Protein AF-0000000067177325 (afdb_homodimer)

Organism: Mycolicibacterium smegmatis (strain ATCC 700084 / mc(2)155) (NCBI:txid246196)

Secondary structure (DSSP, 8-state):
--HHHHHHHHHHHHHS-HHHHHHHHTS-HHHHHHHHHHHHHHHTS--EEEETTEEEE-HHHHHHHHHHHHHHHHHHHHHHHH-TT--S-EEEEEEEEETTTHHHHHHHHHHHHHHH-TEEEEEEEEE-HHHHHHHHHTTS-SEEEEES---TTTEEEEEEEEEEEEEEEEGGG---TTS-B-HHHHTTS-EEEEPTT-HHHHHHHHHHHHHT----EEEEES-HHHHHHHHHTTS-BEEEEGGGGTTTTTT-SEEEEEBS-TT-EEEEEEEEESSS---HHHHHHHHHHHHHHHHHHHHTSSTTEEE-S-S-GGGG-/--HHHHHHHHHHHHHS-HHHHHHHHTS-HHHHHHHHHHHHHHHTS--EEEETTEEEE-HHHHHHHHHHHHHHHHHHHHHHHH-TT--S-EEEEEEEEETTTHHHHHHHHHHHHHHH-TEEEEEEEEE-HHHHHHHHHTTS-SEEEEES---TTTEEEEEEEEEEEEEEEEGGG---TTS-B-HHHHTTS-EEEEPTT-HHHHHHHHHHHHHT----EEEEES-HHHHHHHHHTTS-BEEEEGGGGTTTTTT-SEEEEEBS-TT-EEEEEEEEESSS---HHHHHHHHHHHHHHHHHHHHTSSTTEEE-S-S-GGGG-

Nearest PDB structures (foldseek):
  6g4r-assembly1_E  TM=6.135E-01  e=7.993E-24  Corynebacterium glutamicum
  5y2v-assembly1_C  TM=6.175E-01  e=1.961E-23  Synechocystis sp. PCC 6803 substr. Kazusa
  6g4r-assembly1_B  TM=6.125E-01  e=2.229E-23  Corynebacterium glutamicum
  1ixc-assembly1_B-2  TM=5.943E-01  e=1.106E-22  Cupriavidus necator
  5z49-assembly1_A  TM=7.928E-01  e=4.098E-16  Synechococcus elongatus PCC 7942 = FACHB-805

Solvent-accessible surface area (backbone atoms only — not comparable to full-atom values): 32554 Å² total; per-residue (Å²): 138,52,68,67,36,45,49,44,48,48,38,22,62,45,52,13,23,60,62,55,24,11,48,55,69,71,48,56,45,68,58,43,54,47,34,50,49,49,48,22,60,76,68,70,46,66,38,62,42,84,50,101,74,32,42,30,68,32,74,62,21,50,55,47,45,59,52,42,51,49,52,53,50,52,51,52,36,50,52,44,53,57,59,74,81,58,89,71,58,36,18,60,37,32,37,31,35,31,58,53,44,35,85,74,40,50,57,59,44,54,53,51,40,47,71,78,29,69,55,42,42,47,32,46,39,67,38,50,43,55,57,47,50,51,32,34,76,68,61,68,29,57,34,29,51,37,55,71,69,70,54,67,84,54,29,44,73,42,73,40,31,36,31,37,31,21,41,36,30,25,44,86,70,60,46,41,73,87,46,61,39,51,62,63,65,55,40,75,38,40,26,37,41,48,32,85,70,37,48,68,28,39,54,52,45,38,48,32,39,75,62,72,49,71,74,44,75,50,35,28,25,69,41,65,67,58,46,51,53,30,15,51,72,63,61,24,30,34,76,42,52,31,53,56,38,43,77,44,77,75,63,61,58,39,15,34,19,35,45,54,53,85,76,47,53,49,51,37,25,42,36,30,44,57,87,51,81,76,45,67,36,46,34,51,53,52,18,48,50,41,46,51,52,49,49,30,50,75,71,58,49,26,48,70,55,46,77,66,52,72,94,59,49,36,76,77,87,136,52,69,69,38,45,48,44,50,48,39,23,64,45,53,12,24,58,61,56,24,12,48,55,68,72,48,55,45,68,58,43,54,46,35,50,50,50,49,24,60,75,69,70,45,65,38,61,42,84,51,101,76,32,42,27,68,32,72,60,21,50,54,48,45,57,52,42,50,49,52,52,49,53,51,52,34,50,51,45,52,57,58,73,83,59,88,71,57,37,18,60,37,32,38,30,36,31,58,55,44,36,86,74,41,51,57,57,45,55,53,50,41,48,71,77,28,70,55,43,41,47,31,45,38,68,38,48,42,54,57,46,50,51,33,34,75,68,60,67,28,58,34,29,50,38,54,71,70,71,52,68,83,55,28,43,73,42,74,43,31,34,31,37,30,22,40,36,30,25,44,86,70,60,46,39,72,89,46,62,39,50,62,64,65,54,37,74,38,40,26,37,41,47,32,85,69,37,47,68,29,39,53,52,45,38,49,32,39,73,61,71,49,70,73,44,75,50,34,28,26,70,42,66,68,58,46,52,54,31,14,51,73,62,63,23,30,34,74,44,53,31,54,56,38,43,78,44,77,73,64,62,59,40,17,35,18,36,45,56,52,84,76,47,52,50,52,37,26,41,36,29,43,56,86,50,81,77,44,66,37,46,35,51,51,52,18,48,50,41,45,52,54,50,50,30,50,75,70,57,48,26,50,70,55,45,76,65,51,72,94,60,48,38,74,80,88

InterPro domains:
  IPR000847 LysR, HTH, N-terminal domain [PF00126] (4-62)
  IPR000847 LysR, HTH, N-terminal domain [PR00039] (18-29)
  IPR000847 LysR, HTH, N-terminal domain [PR00039] (29-39)
  IPR000847 LysR, HTH, N-terminal domain [PR00039] (39-50)
  IPR000847 LysR, HTH, N-terminal domain [PS50931] (1-58)
  IPR005119 LysR, substrate-binding [PF03466] (88-290)
  IPR036388 Winged helix-like DNA-binding domain superfamily [G3DSA:1.10.10.10] (1-89)
  IPR036390 Winged helix DNA-binding domain superfamily [SSF46785] (1-83)

Sequence (634 aa):
MDLKGLNALLVVADAGSVTKAARILHVEQPAVSRQIKLLETELGVALFERSRRGMVLTDAGRILVERARRVVDELEKAEAELRAEVSGVRGIVSVGILDSVTDLVAEELVSDVRRRYPNVRLRVFTAFAGQLRSWLYDGELDVALLFGVTDQTALKTLPVASEKLWAVAPKEAALQPDIPVGFDEIARHPLIVPVRGNALRSLVDEAAARAGVDIDISVETNASRVQKNLVAAGHGWAVLPAICLSDEMTSGKFSLAPLAEAMAMRELVLATPRTNRSTGAVRAVAGALLRILHGAALEGRWPSVVWHLGEEPEARVMDLKGLNALLVVADAGSVTKAARILHVEQPAVSRQIKLLETELGVALFERSRRGMVLTDAGRILVERARRVVDELEKAEAELRAEVSGVRGIVSVGILDSVTDLVAEELVSDVRRRYPNVRLRVFTAFAGQLRSWLYDGELDVALLFGVTDQTALKTLPVASEKLWAVAPKEAALQPDIPVGFDEIARHPLIVPVRGNALRSLVDEAAARAGVDIDISVETNASRVQKNLVAAGHGWAVLPAICLSDEMTSGKFSLAPLAEAMAMRELVLATPRTNRSTGAVRAVAGALLRILHGAALEGRWPSVVWHLGEEPEARV

Structure (mmCIF, N/CA/C/O backbone):
data_AF-0000000067177325-model_v1
#
loop_
_entity.id
_entity.type
_entity.pdbx_description
1 polymer 'Probable hydrogen peroxide-inducible genes activator'
#
loop_
_atom_site.group_PDB
_atom_site.id
_atom_site.type_symbol
_atom_site.label_atom_id
_atom_site.label_alt_id
_atom_site.label_comp_id
_atom_site.label_asym_id
_atom_site.label_entity_id
_atom_site.label_seq_id
_atom_site.pdbx_PDB_ins_code
_atom_site.Cartn_x
_atom_site.Cartn_y
_atom_site.Cartn_z
_atom_site.occupancy
_atom_site.B_iso_or_equiv
_atom_site.auth_seq_id
_atom_site.auth_comp_id
_atom_site.auth_asym_id
_atom_site.auth_atom_id
_atom_site.pdbx_PDB_model_num
ATOM 1 N N . MET A 1 1 ? -4.094 30.969 -13.312 1 82.94 1 MET A N 1
ATOM 2 C CA . MET A 1 1 ? -3.959 29.906 -12.328 1 82.94 1 MET A CA 1
ATOM 3 C C . MET A 1 1 ? -2.883 30.25 -11.297 1 82.94 1 MET A C 1
ATOM 5 O O . MET A 1 1 ? -1.758 30.594 -11.664 1 82.94 1 MET A O 1
ATOM 9 N N . ASP A 1 2 ? -3.213 30.281 -10.055 1 89.25 2 ASP A N 1
ATOM 10 C CA . ASP A 1 2 ? -2.271 30.641 -9 1 89.25 2 ASP A CA 1
ATOM 11 C C . ASP A 1 2 ? -2.262 29.594 -7.895 1 89.25 2 ASP A C 1
ATOM 13 O O . ASP A 1 2 ? -2.998 28.609 -7.961 1 89.25 2 ASP A O 1
ATOM 17 N N . LEU A 1 3 ? -1.441 29.812 -6.977 1 91.44 3 LEU A N 1
ATOM 18 C CA . LEU A 1 3 ? -1.213 28.812 -5.934 1 91.44 3 LEU A CA 1
ATOM 19 C C . LEU A 1 3 ? -2.445 28.656 -5.047 1 91.44 3 LEU A C 1
ATOM 21 O O . LEU A 1 3 ? -2.74 27.562 -4.566 1 91.44 3 LEU A O 1
ATOM 25 N N . LYS A 1 4 ? -3.064 29.75 -4.789 1 92.12 4 LYS A N 1
ATOM 26 C CA . LYS A 1 4 ? -4.285 29.719 -3.99 1 92.12 4 LYS A CA 1
ATOM 27 C C . LYS A 1 4 ? -5.348 28.844 -4.645 1 92.12 4 LYS A C 1
ATOM 29 O O . LYS A 1 4 ? -6.012 28.062 -3.969 1 92.12 4 LYS A O 1
ATOM 34 N N . GLY A 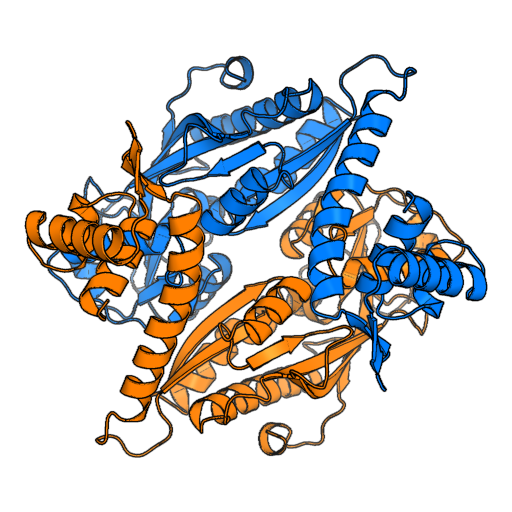1 5 ? -5.441 29.047 -5.914 1 94.06 5 GLY A N 1
ATOM 35 C CA . GLY A 1 5 ? -6.379 28.234 -6.668 1 94.06 5 GLY A CA 1
ATOM 36 C C . GLY A 1 5 ? -6.027 26.75 -6.668 1 94.06 5 GLY A C 1
ATOM 37 O O . GLY A 1 5 ? -6.906 25.906 -6.535 1 94.06 5 GLY A O 1
ATOM 38 N N . LEU A 1 6 ? -4.789 26.422 -6.773 1 95.31 6 LEU A N 1
ATOM 39 C CA . LEU A 1 6 ? -4.332 25.031 -6.766 1 95.31 6 LEU A CA 1
ATOM 40 C C . LEU A 1 6 ? -4.555 24.391 -5.398 1 95.31 6 LEU A C 1
ATOM 42 O O . LEU A 1 6 ? -4.961 23.234 -5.309 1 95.31 6 LEU A O 1
ATOM 46 N N . ASN A 1 7 ? -4.309 25.156 -4.426 1 94.94 7 ASN A N 1
ATOM 47 C CA . ASN A 1 7 ? -4.547 24.656 -3.078 1 94.94 7 ASN A CA 1
ATOM 48 C C . ASN A 1 7 ? -6.027 24.391 -2.832 1 94.94 7 ASN A C 1
ATOM 50 O O . ASN A 1 7 ? -6.387 23.375 -2.242 1 94.94 7 ASN A O 1
ATOM 54 N N . ALA A 1 8 ? -6.797 25.328 -3.252 1 96.25 8 ALA A N 1
ATOM 55 C CA . ALA A 1 8 ? -8.242 25.141 -3.127 1 96.25 8 ALA A CA 1
ATOM 56 C C . ALA A 1 8 ? -8.688 23.875 -3.855 1 96.25 8 ALA A C 1
ATOM 58 O O . ALA A 1 8 ? -9.469 23.094 -3.32 1 96.25 8 ALA A O 1
ATOM 59 N N . LEU A 1 9 ? -8.203 23.703 -5.07 1 96.94 9 LEU A N 1
ATOM 60 C CA . LEU A 1 9 ? -8.5 22.516 -5.871 1 96.94 9 LEU A CA 1
ATOM 61 C C . LEU A 1 9 ? -8.148 21.234 -5.109 1 96.94 9 LEU A C 1
ATOM 63 O O . LEU A 1 9 ? -8.969 20.328 -5.023 1 96.94 9 LEU A O 1
ATOM 67 N N . LEU A 1 10 ? -6.98 21.188 -4.555 1 95.31 10 LEU A N 1
ATOM 68 C CA . LEU A 1 10 ? -6.477 20 -3.883 1 95.31 10 LEU A CA 1
ATOM 69 C C . LEU A 1 10 ? -7.281 19.703 -2.623 1 95.31 10 LEU A C 1
ATOM 71 O O . LEU A 1 10 ? -7.648 18.547 -2.371 1 95.31 10 LEU A O 1
ATOM 75 N N . VAL A 1 11 ? -7.59 20.719 -1.863 1 95.12 11 VAL A N 1
ATOM 76 C CA . VAL A 1 11 ? -8.297 20.531 -0.6 1 95.12 11 VAL A CA 1
ATOM 77 C C . VAL A 1 11 ? -9.734 20.094 -0.871 1 95.12 11 VAL A C 1
ATOM 79 O O . VAL A 1 11 ? -10.273 19.219 -0.183 1 95.12 11 VAL A O 1
ATOM 82 N N . VAL A 1 12 ? -10.336 20.688 -1.857 1 95.19 12 VAL A N 1
ATOM 83 C CA . VAL A 1 12 ? -11.695 20.281 -2.219 1 95.19 12 VAL A CA 1
ATOM 84 C C . VAL A 1 12 ? -11.688 18.828 -2.701 1 95.19 12 VAL A C 1
ATOM 86 O O . VAL A 1 12 ? -12.578 18.062 -2.354 1 95.19 12 VAL A O 1
ATOM 89 N N . ALA A 1 13 ? -10.727 18.547 -3.516 1 92.94 13 ALA A N 1
ATOM 90 C CA . ALA A 1 13 ? -10.625 17.188 -4.039 1 92.94 13 ALA A CA 1
ATOM 91 C C . ALA A 1 13 ? -10.5 16.172 -2.906 1 92.94 13 ALA A C 1
ATOM 93 O O . ALA A 1 13 ? -11.125 15.102 -2.945 1 92.94 13 ALA A O 1
ATOM 94 N N . ASP A 1 14 ? -9.727 16.5 -1.958 1 89.56 14 ASP A N 1
ATOM 95 C CA . ASP A 1 14 ? -9.453 15.578 -0.853 1 89.56 14 ASP A CA 1
ATOM 96 C C . ASP A 1 14 ? -10.641 15.508 0.103 1 89.56 14 ASP A C 1
ATOM 98 O O . ASP A 1 14 ? -11 14.422 0.578 1 89.56 14 ASP A O 1
ATOM 102 N N . ALA A 1 15 ? -11.258 16.641 0.372 1 90.12 15 ALA A N 1
ATOM 103 C CA . ALA A 1 15 ? -12.312 16.75 1.37 1 90.12 15 ALA A CA 1
ATOM 104 C C . ALA A 1 15 ? -13.664 16.344 0.777 1 90.12 15 ALA A C 1
ATOM 106 O O . ALA A 1 15 ? -14.594 16 1.51 1 90.12 15 ALA A O 1
ATOM 107 N N . GLY A 1 16 ? -13.797 16.5 -0.517 1 90.94 16 GLY A N 1
ATOM 108 C CA . GLY A 1 16 ? -15.039 16.172 -1.204 1 90.94 16 GLY A CA 1
ATOM 109 C C . GLY A 1 16 ? -16.141 17.203 -0.964 1 90.94 16 GLY A C 1
ATOM 110 O O . GLY A 1 16 ? -17.312 16.891 -1.128 1 90.94 16 GLY A O 1
ATOM 111 N N . SER A 1 17 ? -15.75 18.344 -0.465 1 93.31 17 SER A N 1
ATOM 112 C CA . SER A 1 17 ? -16.703 19.375 -0.098 1 93.31 17 SER A CA 1
ATOM 113 C C . SER A 1 17 ? -16.062 20.766 -0.097 1 93.31 17 SER A C 1
ATOM 115 O O . SER A 1 17 ? -14.953 20.938 0.433 1 93.31 17 SER A O 1
ATOM 117 N N . VAL A 1 18 ? -16.781 21.719 -0.688 1 94.62 18 VAL A N 1
ATOM 118 C CA . VAL A 1 18 ? -16.312 23.094 -0.688 1 94.62 18 VAL A CA 1
ATOM 119 C C . VAL A 1 18 ? -16.359 23.656 0.729 1 94.62 18 VAL A C 1
ATOM 121 O O . VAL A 1 18 ? -15.453 24.375 1.153 1 94.62 18 VAL A O 1
ATOM 124 N N . THR A 1 19 ? -17.359 23.281 1.437 1 93.69 19 THR A N 1
ATOM 125 C CA . THR A 1 19 ? -17.531 23.781 2.799 1 93.69 19 THR A CA 1
ATOM 126 C C . THR A 1 19 ? -16.438 23.25 3.715 1 93.69 19 THR A C 1
ATOM 128 O O . THR A 1 19 ? -15.859 24 4.508 1 93.69 19 THR A O 1
ATOM 131 N N . LYS A 1 20 ? -16.172 22 3.623 1 92.31 20 LYS A N 1
ATOM 132 C CA . LYS A 1 20 ? -15.094 21.406 4.41 1 92.31 20 LYS A CA 1
ATOM 133 C C . LYS A 1 20 ? -13.742 22.016 4.035 1 92.31 20 LYS A C 1
ATOM 135 O O . LYS A 1 20 ? -12.914 22.297 4.906 1 92.31 20 LYS A O 1
ATOM 140 N N . ALA A 1 21 ? -13.555 22.156 2.74 1 95.5 21 ALA A N 1
ATOM 141 C CA . ALA A 1 21 ? -12.312 22.75 2.248 1 95.5 21 ALA A CA 1
ATOM 142 C C . ALA A 1 21 ? -12.117 24.156 2.799 1 95.5 21 ALA A C 1
ATOM 144 O O . ALA A 1 21 ? -11.016 24.531 3.188 1 95.5 21 ALA A O 1
ATOM 145 N N . ALA A 1 22 ? -13.164 24.953 2.854 1 96.12 22 ALA A N 1
ATOM 146 C CA . ALA A 1 22 ? -13.109 26.328 3.383 1 96.12 22 ALA A CA 1
ATOM 147 C C . ALA A 1 22 ? -12.672 26.328 4.844 1 96.12 22 ALA A C 1
ATOM 149 O O . ALA A 1 22 ? -11.859 27.156 5.254 1 96.12 22 ALA A O 1
ATOM 150 N N . ARG A 1 23 ? -13.156 25.406 5.586 1 93.44 23 ARG A N 1
ATOM 151 C CA . ARG A 1 23 ? -12.781 25.297 6.992 1 93.44 23 ARG A CA 1
ATOM 152 C C . ARG A 1 23 ? -11.305 24.953 7.133 1 93.44 23 ARG A C 1
ATOM 154 O O . ARG A 1 23 ? -10.594 25.562 7.93 1 93.44 23 ARG A O 1
ATOM 161 N N . ILE A 1 24 ? -10.898 23.984 6.336 1 92.94 24 ILE A N 1
ATOM 162 C CA . ILE A 1 24 ? -9.523 23.5 6.383 1 92.94 24 ILE A CA 1
ATOM 163 C C . ILE A 1 24 ? -8.57 24.625 5.984 1 92.94 24 ILE A C 1
ATOM 165 O O . ILE A 1 24 ? -7.496 24.781 6.57 1 92.94 24 ILE A O 1
ATOM 169 N N . LEU A 1 25 ? -8.984 25.438 5.016 1 94.56 25 LEU A N 1
ATOM 170 C CA . LEU A 1 25 ? -8.148 26.516 4.492 1 94.56 25 LEU A CA 1
ATOM 171 C C . LEU A 1 25 ? -8.328 27.797 5.305 1 94.56 25 LEU A C 1
ATOM 173 O O . LEU A 1 25 ? -7.656 28.797 5.051 1 94.56 25 LEU A O 1
ATOM 177 N N . HIS A 1 26 ? -9.25 27.797 6.246 1 93.69 26 HIS A N 1
ATOM 178 C CA . HIS A 1 26 ? -9.539 28.938 7.102 1 93.69 26 HIS A CA 1
ATOM 179 C C . HIS A 1 26 ? -9.977 30.141 6.277 1 93.69 26 HIS A C 1
ATOM 181 O O . HIS A 1 26 ? -9.469 31.25 6.477 1 93.69 26 HIS A O 1
ATOM 187 N N . VAL A 1 27 ? -10.836 29.891 5.312 1 94.75 27 VAL A N 1
ATOM 188 C CA . VAL A 1 27 ? -11.438 30.938 4.492 1 94.75 27 VAL A CA 1
ATOM 189 C C . VAL A 1 27 ? -12.945 30.734 4.41 1 94.75 27 VAL A C 1
ATOM 191 O O . VAL A 1 27 ? -13.469 29.719 4.898 1 94.75 27 VAL A O 1
ATOM 194 N N . GLU A 1 28 ? -13.578 31.734 3.863 1 95.5 28 GLU A N 1
ATOM 195 C CA . GLU A 1 28 ? -15.023 31.594 3.668 1 95.5 28 GLU A CA 1
ATOM 196 C C . GLU A 1 28 ? -15.336 30.719 2.455 1 95.5 28 GLU A C 1
ATOM 198 O O . GLU A 1 28 ? -14.578 30.703 1.482 1 95.5 28 GLU A O 1
ATOM 203 N N . GLN A 1 29 ? -16.406 30.031 2.555 1 94.5 29 GLN A N 1
ATOM 204 C CA . GLN A 1 29 ? -16.844 29.094 1.526 1 94.5 29 GLN A CA 1
ATOM 205 C C . GLN A 1 29 ? -16.906 29.766 0.16 1 94.5 29 GLN A C 1
ATOM 207 O O . GLN A 1 29 ? -16.453 29.203 -0.839 1 94.5 29 GLN A O 1
ATOM 212 N N . PRO A 1 30 ? -17.406 31.047 0.036 1 96.38 30 PRO A N 1
ATOM 213 C CA . PRO A 1 30 ? -17.484 31.656 -1.29 1 96.38 30 PRO A CA 1
ATOM 214 C C . PRO A 1 30 ? -16.109 31.875 -1.92 1 96.38 30 PRO A C 1
ATOM 216 O O . PRO A 1 30 ? -15.977 31.828 -3.145 1 96.38 30 PRO A O 1
ATOM 219 N N . ALA A 1 31 ? -15.172 32.062 -1.079 1 95.62 31 ALA A N 1
ATOM 220 C CA . ALA A 1 31 ? -13.82 32.25 -1.578 1 95.62 31 ALA A CA 1
ATOM 221 C C . ALA A 1 31 ? -13.305 31 -2.275 1 95.62 31 ALA A C 1
ATOM 223 O O . ALA A 1 31 ? -12.703 31.078 -3.35 1 95.62 31 ALA A O 1
ATOM 224 N N . VAL A 1 32 ? -13.562 29.828 -1.665 1 96.25 32 VAL A N 1
ATOM 225 C CA . VAL A 1 32 ? -13.141 28.562 -2.25 1 96.25 32 VAL A CA 1
ATOM 226 C C . VAL A 1 32 ? -13.914 28.297 -3.541 1 96.25 32 VAL A C 1
ATOM 228 O O . VAL A 1 32 ? -13.328 27.891 -4.551 1 96.25 32 VAL A O 1
ATOM 231 N N . SER A 1 33 ? -15.172 28.562 -3.535 1 96.25 33 SER A N 1
ATOM 232 C CA . SER A 1 33 ? -16.016 28.359 -4.711 1 96.25 33 SER A CA 1
ATOM 233 C C . SER A 1 33 ? -15.547 29.234 -5.875 1 96.25 33 SER A C 1
ATOM 235 O O . SER A 1 33 ? -15.5 28.766 -7.02 1 96.25 33 SER A O 1
ATOM 237 N N . ARG A 1 34 ? -15.203 30.422 -5.547 1 96.25 34 ARG A N 1
ATOM 238 C CA . ARG A 1 34 ? -14.719 31.344 -6.566 1 96.25 34 ARG A CA 1
ATOM 239 C C . ARG A 1 34 ? -13.406 30.859 -7.172 1 96.25 34 ARG A C 1
ATOM 241 O O . ARG A 1 34 ? -13.203 30.953 -8.383 1 96.25 34 ARG A O 1
ATOM 248 N N . GLN A 1 35 ? -12.523 30.422 -6.34 1 96.38 35 GLN A N 1
ATOM 249 C CA . GLN A 1 35 ? -11.242 29.906 -6.816 1 96.38 35 GLN A CA 1
ATOM 250 C C . GLN A 1 35 ? -11.445 28.766 -7.801 1 96.38 35 GLN A C 1
ATOM 252 O O . GLN A 1 35 ? -10.773 28.703 -8.836 1 96.38 35 GLN A O 1
ATOM 257 N N . ILE A 1 36 ? -12.328 27.812 -7.457 1 96.56 36 ILE A N 1
ATOM 258 C CA . ILE A 1 36 ? -12.602 26.672 -8.312 1 96.56 36 ILE A CA 1
ATOM 259 C C . ILE A 1 36 ? -13.188 27.141 -9.641 1 96.56 36 ILE A C 1
ATOM 261 O O . ILE A 1 36 ? -12.781 26.672 -10.711 1 96.56 36 ILE A O 1
ATOM 265 N N . LYS A 1 37 ? -14.086 28.062 -9.562 1 96.25 37 LYS A N 1
ATOM 266 C CA . LYS A 1 37 ? -14.734 28.594 -10.766 1 96.25 37 LYS A CA 1
ATOM 267 C C . LYS A 1 37 ? -13.719 29.297 -11.664 1 96.25 37 LYS A C 1
ATOM 269 O O . LYS A 1 37 ? -13.781 29.172 -12.891 1 96.25 37 LYS A O 1
ATOM 274 N N . LEU A 1 38 ? -12.938 30.062 -11.039 1 96.25 38 LEU A N 1
ATOM 275 C CA . LEU A 1 38 ? -11.906 30.781 -11.797 1 96.25 38 LEU A CA 1
ATOM 276 C C . LEU A 1 38 ? -11 29.797 -12.523 1 96.25 38 LEU A C 1
ATOM 278 O O . LEU A 1 38 ? -10.68 30 -13.695 1 96.25 38 LEU A O 1
ATOM 282 N N . LEU A 1 39 ? -10.555 28.734 -11.852 1 95.69 39 LEU A N 1
ATOM 283 C CA . LEU A 1 39 ? -9.719 27.703 -12.461 1 95.69 39 LEU A CA 1
ATOM 284 C C . LEU A 1 39 ? -10.438 27.047 -13.641 1 95.69 39 LEU A C 1
ATOM 286 O O . LEU A 1 39 ? -9.836 26.828 -14.695 1 95.69 39 LEU A O 1
ATOM 290 N N . GLU A 1 40 ? -11.688 26.703 -13.445 1 96.88 40 GLU A N 1
ATOM 291 C CA . GLU A 1 40 ? -12.484 26.062 -14.492 1 96.88 40 GLU A CA 1
ATOM 292 C C . GLU A 1 40 ? -12.656 26.984 -15.695 1 96.88 40 GLU A C 1
ATOM 294 O O . GLU A 1 40 ? -12.57 26.547 -16.844 1 96.88 40 GLU A O 1
ATOM 299 N N . THR A 1 41 ? -12.891 28.281 -15.445 1 96.12 41 THR A N 1
ATOM 300 C CA . THR A 1 41 ? -13.062 29.266 -16.5 1 96.12 41 THR A CA 1
ATOM 301 C C . THR A 1 41 ? -11.766 29.438 -17.297 1 96.12 41 THR A C 1
ATOM 303 O O . THR A 1 41 ? -11.781 29.469 -18.516 1 96.12 41 THR A O 1
ATOM 306 N N . GLU A 1 42 ? -10.727 29.578 -16.625 1 95.62 42 GLU A N 1
ATOM 307 C CA . GLU A 1 42 ? -9.43 29.75 -17.266 1 95.62 42 GLU A CA 1
ATOM 308 C C . GLU A 1 42 ? -9.07 28.562 -18.141 1 95.62 42 GLU A C 1
ATOM 310 O O . GLU A 1 42 ? -8.484 28.734 -19.219 1 95.62 42 GLU A O 1
ATOM 315 N N . LEU A 1 43 ? -9.438 27.406 -17.672 1 95.69 43 LEU A N 1
ATOM 316 C CA . LEU A 1 43 ? -9.07 26.188 -18.375 1 95.69 43 LEU A CA 1
ATOM 317 C C . LEU A 1 43 ? -10.141 25.797 -19.391 1 95.69 43 LEU A C 1
ATOM 319 O O . LEU A 1 43 ? -9.898 24.969 -20.281 1 95.69 43 LEU A O 1
ATOM 323 N N . GLY A 1 44 ? -11.297 26.297 -19.188 1 96.31 44 GLY A N 1
ATOM 324 C CA . GLY A 1 44 ? -12.391 26.047 -20.109 1 96.31 44 GLY A CA 1
ATOM 325 C C . GLY A 1 44 ? -13.031 24.688 -19.906 1 96.31 44 GLY A C 1
ATOM 326 O O . GLY A 1 44 ? -13.656 24.141 -20.828 1 96.31 44 GLY A O 1
ATOM 327 N N . VAL A 1 45 ? -12.805 24.062 -18.781 1 96.69 45 VAL A N 1
ATOM 328 C CA . VAL A 1 45 ? -13.375 22.75 -18.484 1 96.69 45 VAL A CA 1
ATOM 329 C C . VAL A 1 45 ? -13.836 22.703 -17.031 1 96.69 45 VAL A C 1
ATOM 331 O O . VAL A 1 45 ? -13.328 23.438 -16.188 1 96.69 45 VAL A O 1
ATOM 334 N N . ALA A 1 46 ? -14.812 21.859 -16.797 1 96.44 46 ALA A N 1
ATOM 335 C CA . ALA A 1 46 ? -15.219 21.594 -15.414 1 96.44 46 ALA A CA 1
ATOM 336 C C . ALA A 1 46 ? -14.234 20.656 -14.727 1 96.44 46 ALA A C 1
ATOM 338 O O . ALA A 1 46 ? -13.781 19.672 -15.328 1 96.44 46 ALA A O 1
ATOM 339 N N . LEU A 1 47 ? -13.906 21.016 -13.508 1 96.44 47 LEU A N 1
ATOM 340 C CA . LEU A 1 47 ? -12.969 20.188 -12.758 1 96.44 47 LEU A CA 1
ATOM 341 C C . LEU A 1 47 ? -13.703 19.312 -11.75 1 96.44 47 LEU A C 1
ATOM 343 O O . LEU A 1 47 ? -13.18 18.266 -11.328 1 96.44 47 LEU A O 1
ATOM 347 N N . PHE A 1 48 ? -14.852 19.781 -11.336 1 96 48 PHE A N 1
ATOM 348 C CA . PHE A 1 48 ? -15.68 19.047 -10.383 1 96 48 PHE A CA 1
ATOM 349 C C . PHE A 1 48 ? -17.109 18.922 -10.898 1 96 48 PHE A C 1
ATOM 351 O O . PHE A 1 48 ? -17.578 19.766 -11.68 1 96 48 PHE A O 1
ATOM 358 N N . GLU A 1 49 ? -17.688 17.844 -10.477 1 92.62 49 GLU A N 1
ATOM 359 C CA . GLU A 1 49 ? -19.125 17.672 -10.602 1 92.62 49 GLU A CA 1
ATOM 360 C C . GLU A 1 49 ? -19.797 17.578 -9.227 1 92.62 49 GLU A C 1
ATOM 362 O O . GLU A 1 49 ? -19.25 16.984 -8.305 1 92.62 49 GLU A O 1
ATOM 367 N N . ARG A 1 50 ? -20.875 18.266 -9.133 1 85.19 50 ARG A N 1
ATOM 368 C CA . ARG A 1 50 ? -21.641 18.203 -7.887 1 85.19 50 ARG A CA 1
ATOM 369 C C . ARG A 1 50 ? -22.531 16.969 -7.855 1 85.19 50 ARG A C 1
ATOM 371 O O . ARG A 1 50 ? -23.203 16.656 -8.844 1 85.19 50 ARG A O 1
ATOM 378 N N . SER A 1 51 ? -22.359 16.25 -6.852 1 78 51 SER A N 1
ATOM 379 C CA . SER A 1 51 ? -23.203 15.086 -6.633 1 78 51 SER A CA 1
ATOM 380 C C . SER A 1 51 ? -23.938 15.172 -5.301 1 78 51 SER A C 1
ATOM 382 O O . SER A 1 51 ? -23.734 16.109 -4.531 1 78 51 SER A O 1
ATOM 384 N N . ARG A 1 52 ? -24.922 14.195 -5.086 1 72.31 52 ARG A N 1
ATOM 385 C CA . ARG A 1 52 ? -25.641 14.102 -3.814 1 72.31 52 ARG A CA 1
ATOM 386 C C . ARG A 1 52 ? -24.656 13.883 -2.658 1 72.31 52 ARG A C 1
ATOM 388 O O . ARG A 1 52 ? -24.938 14.297 -1.527 1 72.31 52 ARG A O 1
ATOM 395 N N . ARG A 1 53 ? -23.516 13.477 -2.932 1 73.44 53 ARG A N 1
ATOM 396 C CA . ARG A 1 53 ? -22.609 13.117 -1.853 1 73.44 53 ARG A CA 1
ATOM 397 C C . ARG A 1 53 ? -21.438 14.094 -1.778 1 73.44 53 ARG A C 1
ATOM 399 O O . ARG A 1 53 ? -20.5 13.898 -0.997 1 73.44 53 ARG A O 1
ATOM 406 N N . GLY A 1 54 ? -21.484 14.992 -2.635 1 85.69 54 GLY A N 1
ATOM 407 C CA . GLY A 1 54 ? -20.453 16.016 -2.545 1 85.69 54 GLY A CA 1
ATOM 408 C C . GLY A 1 54 ? -19.797 16.312 -3.879 1 85.69 54 GLY A C 1
ATOM 409 O O . GLY A 1 54 ? -20.406 16.141 -4.934 1 85.69 54 GLY A O 1
ATOM 410 N N . MET A 1 55 ? -18.547 16.953 -3.768 1 90.81 55 MET A N 1
ATOM 411 C CA . MET A 1 55 ? -17.781 17.344 -4.949 1 90.81 55 MET A CA 1
ATOM 412 C C . MET A 1 55 ? -16.922 16.188 -5.449 1 90.81 55 MET A C 1
ATOM 414 O O . MET A 1 55 ? -16.094 15.664 -4.711 1 90.81 55 MET A O 1
ATOM 418 N N . VAL A 1 56 ? -17.125 15.781 -6.723 1 91.06 56 VAL A N 1
ATOM 419 C CA . VAL A 1 56 ? -16.359 14.688 -7.32 1 91.06 56 VAL A CA 1
ATOM 420 C C . VAL A 1 56 ? -15.578 15.203 -8.523 1 91.06 56 VAL A C 1
ATOM 422 O O . VAL A 1 56 ? -16.094 15.984 -9.32 1 91.06 56 VAL A O 1
ATOM 425 N N . LEU A 1 57 ? -14.367 14.703 -8.695 1 92 57 LEU A N 1
ATOM 426 C CA . LEU A 1 57 ? -13.5 15.148 -9.781 1 92 57 LEU A CA 1
ATOM 427 C C . LEU A 1 57 ? -14 14.625 -11.117 1 92 57 LEU A C 1
ATOM 429 O O . LEU A 1 57 ? -14.43 13.477 -11.227 1 92 57 LEU A O 1
ATOM 433 N N . THR A 1 58 ? -13.953 15.508 -12.141 1 92.06 58 THR A N 1
ATOM 434 C CA . THR A 1 58 ? -14.055 15.062 -13.531 1 92.06 58 THR A CA 1
ATOM 435 C C . THR A 1 58 ? -12.734 14.453 -14 1 92.06 58 THR A C 1
ATOM 437 O O . THR A 1 58 ? -11.758 14.43 -13.25 1 92.06 58 THR A O 1
ATOM 440 N N . ASP A 1 59 ? -12.766 14.008 -15.195 1 87.75 59 ASP A N 1
ATOM 441 C CA . ASP A 1 59 ? -11.523 13.5 -15.758 1 87.75 59 ASP A CA 1
ATOM 442 C C . ASP A 1 59 ? -10.461 14.594 -15.82 1 87.75 59 ASP A C 1
ATOM 444 O O . ASP A 1 59 ? -9.305 14.367 -15.469 1 87.75 59 ASP A O 1
ATOM 448 N N . ALA A 1 60 ? -10.914 15.68 -16.281 1 93.38 60 ALA A N 1
ATOM 449 C CA . ALA A 1 60 ? -10.008 16.828 -16.312 1 93.38 60 ALA A CA 1
ATOM 450 C C . ALA A 1 60 ? -9.539 17.203 -14.914 1 93.38 60 ALA A C 1
ATOM 452 O O . ALA A 1 60 ? -8.375 17.562 -14.719 1 93.38 60 ALA A O 1
ATOM 453 N N . GLY A 1 61 ? -10.445 17.109 -13.969 1 94.38 61 GLY A N 1
ATOM 454 C CA . GLY A 1 61 ? -10.102 17.375 -12.578 1 94.38 61 GLY A CA 1
ATOM 455 C C . GLY A 1 61 ? -9.039 16.438 -12.039 1 94.38 61 GLY A C 1
ATOM 456 O O . GLY A 1 61 ? -8.133 16.875 -11.328 1 94.38 61 GLY A O 1
ATOM 457 N N . ARG A 1 62 ? -9.141 15.227 -12.391 1 90.38 62 ARG A N 1
ATOM 458 C CA . ARG A 1 62 ? -8.172 14.227 -11.938 1 90.38 62 ARG A CA 1
ATOM 459 C C . ARG A 1 62 ? -6.781 14.531 -12.477 1 90.38 62 ARG A C 1
ATOM 461 O O . ARG A 1 62 ? -5.789 14.43 -11.75 1 90.38 62 ARG A O 1
ATOM 468 N N . ILE A 1 63 ? -6.734 14.867 -13.68 1 89.94 63 ILE A N 1
ATOM 469 C CA . ILE A 1 63 ? -5.469 15.203 -14.32 1 89.94 63 ILE A CA 1
ATOM 470 C C . ILE A 1 63 ? -4.844 16.406 -13.633 1 89.94 63 ILE A C 1
ATOM 472 O O . ILE A 1 63 ? -3.662 16.391 -13.289 1 89.94 63 ILE A O 1
ATOM 476 N N . LEU A 1 64 ? -5.648 17.406 -13.406 1 93.88 64 LEU A N 1
ATOM 477 C CA . LEU A 1 64 ? -5.105 18.625 -12.828 1 93.88 64 LEU A CA 1
ATOM 478 C C . LEU A 1 64 ? -4.676 18.406 -11.383 1 93.88 64 LEU A C 1
ATOM 480 O O . LEU A 1 64 ? -3.684 18.969 -10.922 1 93.88 64 LEU A O 1
ATOM 484 N N . VAL A 1 65 ? -5.441 17.625 -10.672 1 93.44 65 VAL A N 1
ATOM 485 C CA . VAL A 1 65 ? -5.117 17.344 -9.281 1 93.44 65 VAL A CA 1
ATOM 486 C C . VAL A 1 65 ? -3.754 16.672 -9.195 1 93.44 65 VAL A C 1
ATOM 488 O O . VAL A 1 65 ? -2.93 17.016 -8.344 1 93.44 65 VAL A O 1
ATOM 491 N N . GLU A 1 66 ? -3.51 15.781 -10.055 1 88.62 66 GLU A N 1
ATOM 492 C CA . GLU A 1 66 ? -2.23 15.078 -10.07 1 88.62 66 GLU A CA 1
ATOM 493 C C . GLU A 1 66 ? -1.075 16.047 -10.32 1 88.62 66 GLU A C 1
ATOM 495 O O . GLU A 1 66 ? -0.061 15.992 -9.617 1 88.62 66 GLU A O 1
ATOM 500 N N . ARG A 1 67 ? -1.262 16.906 -11.227 1 90.38 67 ARG A N 1
ATOM 501 C CA . ARG A 1 67 ? -0.217 17.859 -11.57 1 90.38 67 ARG A CA 1
ATOM 502 C C . ARG A 1 67 ? -0.067 18.922 -10.477 1 90.38 67 ARG A C 1
ATOM 504 O O . ARG A 1 67 ? 1.05 19.312 -10.141 1 90.38 67 ARG A O 1
ATOM 511 N N . ALA A 1 68 ? -1.21 19.297 -9.984 1 93.88 68 ALA A N 1
ATOM 512 C CA . ALA A 1 68 ? -1.209 20.328 -8.938 1 93.88 68 ALA A CA 1
ATOM 513 C C . ALA A 1 68 ? -0.495 19.828 -7.688 1 93.88 68 ALA A C 1
ATOM 515 O O . ALA A 1 68 ? 0.224 20.578 -7.031 1 93.88 68 ALA A O 1
ATOM 516 N N . ARG A 1 69 ? -0.666 18.562 -7.367 1 92.12 69 ARG A N 1
ATOM 517 C CA . ARG A 1 69 ? -0.012 17.984 -6.199 1 92.12 69 ARG A CA 1
ATOM 518 C C . ARG A 1 69 ? 1.506 18.062 -6.328 1 92.12 69 ARG A C 1
ATOM 520 O O . ARG A 1 69 ? 2.201 18.406 -5.375 1 92.12 69 ARG A O 1
ATOM 527 N N . ARG A 1 70 ? 2.031 17.844 -7.438 1 88.81 70 ARG A N 1
ATOM 528 C CA . ARG A 1 70 ? 3.469 17.906 -7.688 1 88.81 70 ARG A CA 1
ATOM 529 C C . ARG A 1 70 ? 4 19.312 -7.539 1 88.81 70 ARG A C 1
ATOM 531 O O . ARG A 1 70 ? 5.051 19.531 -6.93 1 88.81 70 ARG A O 1
ATOM 538 N N . VAL A 1 71 ? 3.248 20.203 -8.086 1 91 71 VAL A N 1
ATOM 539 C CA . VAL A 1 71 ? 3.658 21.609 -8.055 1 91 71 VAL A CA 1
ATOM 540 C C . VAL A 1 71 ? 3.672 22.109 -6.613 1 91 71 VAL A C 1
ATOM 542 O O . VAL A 1 71 ? 4.645 22.734 -6.176 1 91 71 VAL A O 1
ATOM 545 N N . VAL A 1 72 ? 2.623 21.844 -5.965 1 92.56 72 VAL A N 1
ATOM 546 C CA . VAL A 1 72 ? 2.494 22.328 -4.594 1 92.56 72 VAL A CA 1
ATOM 547 C C . VAL A 1 72 ? 3.553 21.672 -3.713 1 92.56 72 VAL A C 1
ATOM 549 O O . VAL A 1 72 ? 4.145 22.328 -2.852 1 92.56 72 VAL A O 1
ATOM 552 N N . ASP A 1 73 ? 3.797 20.453 -3.918 1 91.31 73 ASP A N 1
ATOM 553 C CA . ASP A 1 73 ? 4.816 19.734 -3.17 1 91.31 73 ASP A CA 1
ATOM 554 C C . ASP A 1 73 ? 6.203 20.328 -3.408 1 91.31 73 ASP A C 1
ATOM 556 O O . ASP A 1 73 ? 6.973 20.516 -2.463 1 91.31 73 ASP A O 1
ATOM 560 N N . GLU A 1 74 ? 6.508 20.594 -4.625 1 88.44 74 GLU A N 1
ATOM 561 C CA . GLU A 1 74 ? 7.793 21.188 -4.969 1 88.44 74 GLU A CA 1
ATOM 562 C C . GLU A 1 74 ? 7.965 22.547 -4.305 1 88.44 74 GLU A C 1
ATOM 564 O O . GLU A 1 74 ? 9.055 22.875 -3.834 1 88.44 74 GLU A O 1
ATOM 569 N N . LEU A 1 75 ? 6.941 23.281 -4.285 1 90.5 75 LEU A N 1
ATOM 570 C CA . LEU A 1 75 ? 6.996 24.594 -3.662 1 90.5 75 LEU A CA 1
ATOM 571 C C . LEU A 1 75 ? 7.184 24.484 -2.152 1 90.5 75 LEU A C 1
ATOM 573 O O . LEU A 1 75 ? 7.949 25.234 -1.556 1 90.5 75 LEU A O 1
ATOM 577 N N . GLU A 1 76 ? 6.461 23.562 -1.584 1 90.88 76 GLU A N 1
ATOM 578 C CA . GLU A 1 76 ? 6.598 23.344 -0.147 1 90.88 76 GLU A CA 1
ATOM 579 C C . GLU A 1 76 ? 8.023 22.922 0.215 1 90.88 76 GLU A C 1
ATOM 581 O O . GLU A 1 76 ? 8.586 23.422 1.2 1 90.88 76 GLU A O 1
ATOM 586 N N . LYS A 1 77 ? 8.617 22.078 -0.485 1 90.06 77 LYS A N 1
ATOM 587 C CA . LYS A 1 77 ? 9.984 21.641 -0.256 1 90.06 77 LYS A CA 1
ATOM 588 C C . LYS A 1 77 ? 10.977 22.781 -0.408 1 90.06 77 LYS A C 1
ATOM 590 O O . LYS A 1 77 ? 11.906 22.922 0.389 1 90.06 77 LYS A O 1
ATOM 595 N N . ALA A 1 78 ? 10.766 23.609 -1.431 1 88.12 78 ALA A N 1
ATOM 596 C CA . ALA A 1 78 ? 11.625 24.766 -1.655 1 88.12 78 ALA A CA 1
ATOM 597 C C . ALA A 1 78 ? 11.562 25.734 -0.48 1 88.12 78 ALA A C 1
ATOM 599 O O . ALA A 1 78 ? 12.586 26.234 -0.023 1 88.12 78 ALA A O 1
ATOM 600 N N . GLU A 1 79 ? 10.391 25.922 -0.067 1 89.12 79 GLU A N 1
ATOM 601 C CA . GLU A 1 79 ? 10.211 26.828 1.067 1 89.12 79 GLU A CA 1
ATOM 602 C C . GLU A 1 79 ? 10.914 26.297 2.312 1 89.12 79 GLU A C 1
ATOM 604 O O . GLU A 1 79 ? 11.555 27.062 3.041 1 89.12 79 GLU A O 1
ATOM 609 N N . ALA A 1 80 ? 10.797 25.031 2.543 1 87.88 80 ALA A N 1
ATOM 610 C CA . ALA A 1 80 ? 11.414 24.406 3.709 1 87.88 80 ALA A CA 1
ATOM 611 C C . ALA A 1 80 ? 12.938 24.5 3.633 1 87.88 80 ALA A C 1
ATOM 613 O O . ALA A 1 80 ? 13.609 24.625 4.656 1 87.88 80 ALA A O 1
ATOM 614 N N . GLU A 1 81 ? 13.453 24.438 2.521 1 84.69 81 GLU A N 1
ATOM 615 C CA . GLU A 1 81 ? 14.898 24.484 2.311 1 84.69 81 GLU A CA 1
ATOM 616 C C . GLU A 1 81 ? 15.438 25.906 2.5 1 84.69 81 GLU A C 1
ATOM 618 O O . GLU A 1 81 ? 16.578 26.078 2.912 1 84.69 81 GLU A O 1
ATOM 623 N N . LEU A 1 82 ? 14.672 26.859 2.131 1 83.5 82 LEU A N 1
ATOM 624 C CA . LEU A 1 82 ? 15.133 28.234 2.1 1 83.5 82 LEU A CA 1
ATOM 625 C C . LEU A 1 82 ? 14.93 28.906 3.453 1 83.5 82 LEU A C 1
ATOM 627 O O . LEU A 1 82 ? 15.508 29.969 3.721 1 83.5 82 LEU A O 1
ATOM 631 N N . ARG A 1 83 ? 14.188 28.312 4.219 1 76.62 83 ARG A N 1
ATOM 632 C CA . ARG A 1 83 ? 13.938 28.953 5.508 1 76.62 83 ARG A CA 1
ATOM 633 C C . ARG A 1 83 ? 15.227 29.062 6.316 1 76.62 83 ARG A C 1
ATOM 635 O O . ARG A 1 83 ? 15.961 28.094 6.465 1 76.62 83 ARG A O 1
ATOM 642 N N . ALA A 1 84 ? 16.125 30.266 6.086 1 58.47 84 ALA A N 1
ATOM 643 C CA . ALA A 1 84 ? 17.453 30.797 6.391 1 58.47 84 ALA A CA 1
ATOM 644 C C . ALA A 1 84 ? 17.875 30.422 7.809 1 58.47 84 ALA A C 1
ATOM 646 O O . ALA A 1 84 ? 19.062 30.266 8.086 1 58.47 84 ALA A O 1
ATOM 647 N N . GLU A 1 85 ? 17.047 30.344 8.719 1 57.19 85 GLU A N 1
ATOM 648 C CA . GLU A 1 85 ? 17.609 30.688 10.023 1 57.19 85 GLU A CA 1
ATOM 649 C C . GLU A 1 85 ? 18.359 29.5 10.633 1 57.19 85 GLU A C 1
ATOM 651 O O . GLU A 1 85 ? 19.016 29.641 11.664 1 57.19 85 GLU A O 1
ATOM 656 N N . VAL A 1 86 ? 18.141 28.453 10.172 1 60.03 86 VAL A N 1
ATOM 657 C CA . VAL A 1 86 ? 18.719 27.453 11.055 1 60.03 86 VAL A CA 1
ATOM 658 C C . VAL A 1 86 ? 19.922 26.812 10.375 1 60.03 86 VAL A C 1
ATOM 660 O O . VAL A 1 86 ? 19.906 26.562 9.172 1 60.03 86 VAL A O 1
ATOM 663 N N . SER A 1 87 ? 21.094 26.828 11.062 1 69.44 87 SER A N 1
ATOM 664 C CA . SER A 1 87 ? 22.281 26.109 10.664 1 69.44 87 SER A CA 1
ATOM 665 C C . SER A 1 87 ? 22.016 24.609 10.578 1 69.44 87 SER A C 1
ATOM 667 O O . SER A 1 87 ? 21.156 24.078 11.297 1 69.44 87 SER A O 1
ATOM 669 N N . GLY A 1 88 ? 22.359 24.031 9.461 1 84.44 88 GLY A N 1
ATOM 670 C CA . GLY A 1 88 ? 22.328 22.578 9.375 1 84.44 88 GLY A CA 1
ATOM 671 C C . GLY A 1 88 ? 21.438 22.062 8.25 1 84.44 88 GLY A C 1
ATOM 672 O O . GLY A 1 88 ? 20.875 22.859 7.488 1 84.44 88 GLY A O 1
ATOM 673 N N . VAL A 1 89 ? 21.375 20.812 8.141 1 91.75 89 VAL A N 1
ATOM 674 C CA . VAL A 1 89 ? 20.578 20.141 7.121 1 91.75 89 VAL A CA 1
ATOM 675 C C . VAL A 1 89 ? 19.094 20.297 7.43 1 91.75 89 VAL A C 1
ATOM 677 O O . VAL A 1 89 ? 18.656 20.109 8.57 1 91.75 89 VAL A O 1
ATOM 680 N N . ARG A 1 90 ? 18.359 20.781 6.449 1 92.81 90 ARG A N 1
ATOM 681 C CA . ARG A 1 90 ? 16.922 21 6.645 1 92.81 90 ARG A CA 1
ATOM 682 C C . ARG A 1 90 ? 16.141 20.688 5.367 1 92.81 90 ARG A C 1
ATOM 684 O O . ARG A 1 90 ? 16.719 20.656 4.277 1 92.81 90 ARG A O 1
ATOM 691 N N . GLY A 1 91 ? 14.812 20.547 5.531 1 93.56 91 GLY A N 1
ATOM 692 C CA . GLY A 1 91 ? 13.938 20.328 4.387 1 93.56 91 GLY A CA 1
ATOM 693 C C . GLY A 1 91 ? 12.945 19.203 4.598 1 93.56 91 GLY A C 1
ATOM 694 O O . GLY A 1 91 ? 12.797 18.703 5.711 1 93.56 91 GLY A O 1
ATOM 695 N N . ILE A 1 92 ? 12.219 18.938 3.545 1 95.62 92 ILE A N 1
ATOM 696 C CA . ILE A 1 92 ? 11.25 17.844 3.521 1 95.62 92 ILE A CA 1
ATOM 697 C C . ILE A 1 92 ? 11.75 16.734 2.594 1 95.62 92 ILE A C 1
ATOM 699 O O . ILE A 1 92 ? 12.172 17 1.468 1 95.62 92 ILE A O 1
ATOM 703 N N . VAL A 1 93 ? 11.766 15.516 3.104 1 96.81 93 VAL A N 1
ATOM 704 C CA . VAL A 1 93 ? 12.211 14.391 2.285 1 96.81 93 VAL A CA 1
ATOM 705 C C . VAL A 1 93 ? 11.117 13.336 2.207 1 96.81 93 VAL A C 1
ATOM 707 O O . VAL A 1 93 ? 10.641 12.852 3.234 1 96.81 93 VAL A O 1
ATOM 710 N N . SER A 1 94 ? 10.672 13.031 1.005 1 97.5 94 SER A N 1
ATOM 711 C CA . SER A 1 94 ? 9.773 11.914 0.739 1 97.5 94 SER A CA 1
ATOM 712 C C . SER A 1 94 ? 10.555 10.641 0.428 1 97.5 94 SER A C 1
ATOM 714 O O . SER A 1 94 ? 11.18 10.531 -0.627 1 97.5 94 SER A O 1
ATOM 716 N N . VAL A 1 95 ? 10.461 9.656 1.319 1 98.31 95 VAL A N 1
ATOM 717 C CA . VAL A 1 95 ? 11.234 8.43 1.185 1 98.31 95 VAL A CA 1
ATOM 718 C C . VAL A 1 95 ? 10.289 7.254 0.931 1 98.31 95 VAL A C 1
ATOM 720 O O . VAL A 1 95 ? 9.25 7.133 1.573 1 98.31 95 VAL A O 1
ATOM 723 N N . GLY A 1 96 ? 10.633 6.461 -0.059 1 98.19 96 GLY A N 1
ATOM 724 C CA . GLY A 1 96 ? 9.906 5.238 -0.36 1 98.19 96 GLY A CA 1
ATOM 725 C C . GLY A 1 96 ? 10.57 3.994 0.192 1 98.19 96 GLY A C 1
ATOM 726 O O . GLY A 1 96 ? 11.734 3.717 -0.118 1 98.19 96 GLY A O 1
ATOM 727 N N . ILE A 1 97 ? 9.789 3.264 0.95 1 97.62 97 ILE A N 1
ATOM 728 C CA . ILE A 1 97 ? 10.266 2.02 1.543 1 97.62 97 ILE A CA 1
ATOM 729 C C . ILE A 1 97 ? 9.414 0.853 1.053 1 97.62 97 ILE A C 1
ATOM 731 O O . ILE A 1 97 ? 8.18 0.929 1.066 1 97.62 97 ILE A O 1
ATOM 735 N N . LEU A 1 98 ? 10.07 -0.202 0.636 1 95.56 98 LEU A N 1
ATOM 736 C CA . LEU A 1 98 ? 9.352 -1.404 0.228 1 95.56 98 LEU A CA 1
ATOM 737 C C . LEU A 1 98 ? 8.523 -1.962 1.382 1 95.56 98 LEU A C 1
ATOM 739 O O . LEU A 1 98 ? 8.984 -1.986 2.525 1 95.56 98 LEU A O 1
ATOM 743 N N . ASP A 1 99 ? 7.367 -2.5 1.041 1 92.56 99 ASP A N 1
ATOM 744 C CA . ASP A 1 99 ? 6.516 -3.139 2.041 1 92.56 99 ASP A CA 1
ATOM 745 C C . ASP A 1 99 ? 7.285 -4.207 2.816 1 92.56 99 ASP A C 1
ATOM 747 O O . ASP A 1 99 ? 7.164 -4.301 4.039 1 92.56 99 ASP A O 1
ATOM 751 N N . SER A 1 100 ? 8.102 -4.914 2.166 1 91.5 100 SER A N 1
ATOM 752 C CA . SER A 1 100 ? 8.867 -6.008 2.748 1 91.5 100 SER A CA 1
ATOM 753 C C . SER A 1 100 ? 9.914 -5.492 3.73 1 91.5 100 SER A C 1
ATOM 755 O O . SER A 1 100 ? 10.375 -6.227 4.605 1 91.5 100 SER A O 1
ATOM 757 N N . VAL A 1 101 ? 10.281 -4.211 3.635 1 94.56 101 VAL A N 1
ATOM 758 C CA . VAL A 1 101 ? 11.398 -3.666 4.402 1 94.56 101 VAL A CA 1
ATOM 759 C C . VAL A 1 101 ? 10.867 -2.764 5.512 1 94.56 101 VAL A C 1
ATOM 761 O O . VAL A 1 101 ? 11.602 -2.404 6.434 1 94.56 101 VAL A O 1
ATOM 764 N N . THR A 1 102 ? 9.672 -2.406 5.477 1 94.62 102 THR A N 1
ATOM 765 C CA . THR A 1 102 ? 9.086 -1.327 6.262 1 94.62 102 THR A CA 1
ATOM 766 C C . THR A 1 102 ? 9.242 -1.597 7.758 1 94.62 102 THR A C 1
ATOM 768 O O . THR A 1 102 ? 9.68 -0.722 8.508 1 94.62 102 THR A O 1
ATOM 771 N N . ASP A 1 103 ? 9.031 -2.812 8.195 1 90.62 103 ASP A N 1
ATOM 772 C CA . ASP A 1 103 ? 9.062 -3.115 9.625 1 90.62 103 ASP A CA 1
ATOM 773 C C . ASP A 1 103 ? 10.484 -3.01 10.18 1 90.62 103 ASP A C 1
ATOM 775 O O . ASP A 1 103 ? 10.672 -2.641 11.344 1 90.62 103 ASP A O 1
ATOM 779 N N . LEU A 1 104 ? 11.383 -3.248 9.336 1 92.94 104 LEU A N 1
ATOM 780 C CA . LEU A 1 104 ? 12.766 -3.227 9.773 1 92.94 104 LEU A CA 1
ATOM 781 C C . LEU A 1 104 ? 13.281 -1.794 9.883 1 92.94 104 LEU A C 1
ATOM 783 O O . LEU A 1 104 ? 14.07 -1.477 10.773 1 92.94 104 LEU A O 1
ATOM 787 N N . VAL A 1 105 ? 12.758 -0.913 9.016 1 96.06 105 VAL A N 1
ATOM 788 C CA . VAL A 1 105 ? 13.555 0.299 8.867 1 96.06 105 VAL A CA 1
ATOM 789 C C . VAL A 1 105 ? 12.719 1.52 9.25 1 96.06 105 VAL A C 1
ATOM 791 O O . VAL A 1 105 ? 13.266 2.555 9.641 1 96.06 105 VAL A O 1
ATOM 794 N N . ALA A 1 106 ? 11.445 1.518 9.141 1 96.88 106 ALA A N 1
ATOM 795 C CA . ALA A 1 106 ? 10.648 2.74 9.156 1 96.88 106 ALA A CA 1
ATOM 796 C C . ALA A 1 106 ? 10.82 3.488 10.477 1 96.88 106 ALA A C 1
ATOM 798 O O . ALA A 1 106 ? 11.164 4.672 10.484 1 96.88 106 ALA A O 1
ATOM 799 N N . GLU A 1 107 ? 10.602 2.783 11.594 1 97.19 107 GLU A N 1
ATOM 800 C CA . GLU A 1 107 ? 10.703 3.436 12.898 1 97.19 107 GLU A CA 1
ATOM 801 C C . GLU A 1 107 ? 12.125 3.904 13.172 1 97.19 107 GLU A C 1
ATOM 803 O O . GLU A 1 107 ? 12.336 5.027 13.641 1 97.19 107 GLU A O 1
ATOM 808 N N . GLU A 1 108 ? 13.086 3.082 12.867 1 97.62 108 GLU A N 1
ATOM 809 C CA . GLU A 1 108 ? 14.484 3.436 13.102 1 97.62 108 GLU A CA 1
ATOM 810 C C . GLU A 1 108 ? 14.906 4.637 12.258 1 97.62 108 GLU A C 1
ATOM 812 O O . GLU A 1 108 ? 15.711 5.461 12.695 1 97.62 108 GLU A O 1
ATOM 817 N N . LEU A 1 109 ? 14.391 4.656 11.07 1 98.5 109 LEU A N 1
ATOM 818 C CA . LEU A 1 109 ? 14.703 5.777 10.195 1 98.5 109 LEU A CA 1
ATOM 819 C C . LEU A 1 109 ? 14.172 7.082 10.773 1 98.5 109 LEU A C 1
ATOM 821 O O . LEU A 1 109 ? 14.891 8.086 10.82 1 98.5 109 LEU A O 1
ATOM 825 N N . VAL A 1 110 ? 12.93 7.078 11.219 1 98.38 110 VAL A N 1
ATOM 826 C CA . VAL A 1 110 ? 12.32 8.266 11.812 1 98.38 110 VAL A CA 1
ATOM 827 C C . VAL A 1 110 ? 13.109 8.68 13.055 1 98.38 110 VAL A C 1
ATOM 829 O O . VAL A 1 110 ? 13.43 9.859 13.227 1 98.38 110 VAL A O 1
ATOM 832 N N . SER A 1 111 ? 13.492 7.715 13.883 1 98.06 111 SER A N 1
ATOM 833 C CA . SER A 1 111 ? 14.234 7.98 15.109 1 98.06 111 SER A CA 1
ATOM 834 C C . SER A 1 111 ? 15.594 8.602 14.805 1 98.06 111 SER A C 1
ATOM 836 O O . SER A 1 111 ? 15.977 9.609 15.398 1 98.06 111 SER A O 1
ATOM 838 N N . ASP A 1 112 ? 16.312 8.023 13.867 1 98.12 112 ASP A N 1
ATOM 839 C CA . ASP A 1 112 ? 17.656 8.461 13.516 1 98.12 112 ASP A CA 1
ATOM 840 C C . ASP A 1 112 ? 17.625 9.859 12.891 1 98.12 112 ASP A C 1
ATOM 842 O O . ASP A 1 112 ? 18.438 10.711 13.242 1 98.12 112 ASP A O 1
ATOM 846 N N . VAL A 1 113 ? 16.734 10.133 11.977 1 97.25 113 VAL A N 1
ATOM 847 C CA . VAL A 1 113 ? 16.641 11.422 11.289 1 97.25 113 VAL A CA 1
ATOM 848 C C . VAL A 1 113 ? 16.25 12.508 12.281 1 97.25 113 VAL A C 1
ATOM 850 O O . VAL A 1 113 ? 16.812 13.609 12.266 1 97.25 113 VAL A O 1
ATOM 853 N N . ARG A 1 114 ? 15.328 12.211 13.148 1 96.12 114 ARG A N 1
ATOM 854 C CA . ARG A 1 114 ? 14.906 13.18 14.156 1 96.12 114 ARG A CA 1
ATOM 855 C C . ARG A 1 114 ? 16.078 13.57 15.055 1 96.12 114 ARG A C 1
ATOM 857 O O . ARG A 1 114 ? 16.219 14.742 15.422 1 96.12 114 ARG A O 1
ATOM 864 N N . ARG A 1 115 ? 16.875 12.633 15.422 1 96.06 115 ARG A N 1
ATOM 865 C CA . ARG A 1 115 ? 18 12.852 16.328 1 96.06 115 ARG A CA 1
ATOM 866 C C . ARG A 1 115 ? 19.109 13.625 15.641 1 96.06 115 ARG A C 1
ATOM 868 O O . ARG A 1 115 ? 19.641 14.586 16.203 1 96.06 115 ARG A O 1
ATOM 875 N N . ARG A 1 116 ? 19.469 13.32 14.422 1 95.62 116 ARG A N 1
ATOM 876 C CA . ARG A 1 116 ? 20.656 13.852 13.75 1 95.62 116 ARG A CA 1
ATOM 877 C C . ARG A 1 116 ? 20.297 15.102 12.953 1 95.62 116 ARG A C 1
ATOM 879 O O . ARG A 1 116 ? 21.141 16 12.797 1 95.62 116 ARG A O 1
ATOM 886 N N . TYR A 1 117 ? 19.109 15.07 12.445 1 95.31 117 TYR A N 1
ATOM 887 C CA . TYR A 1 117 ? 18.672 16.156 11.57 1 95.31 117 TYR A CA 1
ATOM 888 C C . TYR A 1 117 ? 17.281 16.656 11.977 1 95.31 117 TYR A C 1
ATOM 890 O O . TYR A 1 117 ? 16.328 16.562 11.211 1 95.31 117 TYR A O 1
ATOM 898 N N . PRO A 1 118 ? 17.188 17.391 13.047 1 92.62 118 PRO A N 1
ATOM 899 C CA . PRO A 1 118 ? 15.898 17.766 13.625 1 92.62 118 PRO A CA 1
ATOM 900 C C . PRO A 1 118 ? 15.094 18.703 12.734 1 92.62 118 PRO A C 1
ATOM 902 O O . PRO A 1 118 ? 13.891 18.875 12.938 1 92.62 118 PRO A O 1
ATOM 905 N N . ASN A 1 119 ? 15.727 19.312 11.734 1 92.88 119 ASN A N 1
ATOM 906 C CA . ASN A 1 119 ? 15.023 20.25 10.859 1 92.88 119 ASN A CA 1
ATOM 907 C C . ASN A 1 119 ? 14.609 19.578 9.555 1 92.88 119 ASN A C 1
ATOM 909 O O . ASN A 1 119 ? 14.172 20.266 8.617 1 92.88 119 ASN A O 1
ATOM 913 N N . VAL A 1 120 ? 14.773 18.25 9.492 1 94.94 120 VAL A N 1
ATOM 914 C CA . VAL A 1 120 ? 14.312 17.484 8.344 1 94.94 120 VAL A CA 1
ATOM 915 C C . VAL A 1 120 ? 12.969 16.844 8.664 1 94.94 120 VAL A C 1
ATOM 917 O O . VAL A 1 120 ? 12.836 16.109 9.648 1 94.94 120 VAL A O 1
ATOM 920 N N . ARG A 1 121 ? 11.938 17.156 7.895 1 95.75 121 ARG A N 1
ATOM 921 C CA . ARG A 1 121 ? 10.641 16.5 8 1 95.75 121 ARG A CA 1
ATOM 922 C C . ARG A 1 121 ? 10.539 15.32 7.047 1 95.75 121 ARG A C 1
ATOM 924 O O . ARG A 1 121 ? 10.805 15.453 5.852 1 95.75 121 ARG A O 1
ATOM 931 N N . LEU A 1 122 ? 10.094 14.18 7.582 1 97.5 122 LEU A N 1
ATOM 932 C CA . LEU A 1 122 ? 10.047 12.953 6.793 1 97.5 122 LEU A CA 1
ATOM 933 C C . LEU A 1 122 ? 8.625 12.641 6.352 1 97.5 122 LEU A C 1
ATOM 935 O O . LEU A 1 122 ? 7.68 12.789 7.133 1 97.5 122 LEU A O 1
ATOM 939 N N . ARG A 1 123 ? 8.5 12.312 5.16 1 98 123 ARG A N 1
ATOM 940 C CA . ARG A 1 123 ? 7.344 11.617 4.598 1 98 123 ARG A CA 1
ATOM 941 C C . ARG A 1 123 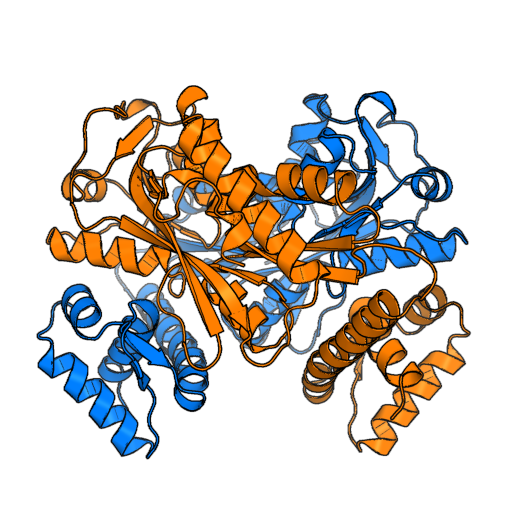? 7.703 10.195 4.188 1 98 123 ARG A C 1
ATOM 943 O O . ARG A 1 123 ? 8.508 9.992 3.279 1 98 123 ARG A O 1
ATOM 950 N N . VAL A 1 124 ? 7.09 9.258 4.82 1 98.25 124 VAL A N 1
ATOM 951 C CA . VAL A 1 124 ? 7.438 7.859 4.605 1 98.25 124 VAL A CA 1
ATOM 952 C C . VAL A 1 124 ? 6.34 7.172 3.795 1 98.25 124 VAL A C 1
ATOM 954 O O . VAL A 1 124 ? 5.203 7.051 4.258 1 98.25 124 VAL A O 1
ATOM 957 N N . PHE A 1 125 ? 6.699 6.707 2.646 1 96.88 125 PHE A N 1
ATOM 958 C CA . PHE A 1 125 ? 5.781 5.977 1.779 1 96.88 125 PHE A CA 1
ATOM 959 C C . PHE A 1 125 ? 6.156 4.5 1.722 1 96.88 125 PHE A C 1
ATOM 961 O O . PHE A 1 125 ? 7.332 4.156 1.603 1 96.88 125 PHE A O 1
ATOM 968 N N . THR A 1 126 ? 5.148 3.688 1.857 1 95.19 126 THR A N 1
ATOM 969 C CA . THR A 1 126 ? 5.371 2.256 1.688 1 95.19 126 THR A CA 1
ATOM 970 C C . THR A 1 126 ? 4.508 1.705 0.554 1 95.19 126 THR A C 1
ATOM 972 O O . THR A 1 126 ? 3.371 2.139 0.365 1 95.19 126 THR A O 1
ATOM 975 N N . ALA A 1 127 ? 5.059 0.847 -0.273 1 93.06 127 ALA A N 1
ATOM 976 C CA . ALA A 1 127 ? 4.395 0.174 -1.385 1 93.06 127 ALA A CA 1
ATOM 977 C C . ALA A 1 127 ? 5.277 -0.925 -1.97 1 93.06 127 ALA A C 1
ATOM 979 O O . ALA A 1 127 ? 6.34 -1.23 -1.426 1 93.06 127 ALA A O 1
ATOM 980 N N . PHE A 1 128 ? 4.762 -1.603 -2.986 1 91.19 128 PHE A N 1
ATOM 981 C CA . PHE A 1 128 ? 5.594 -2.539 -3.734 1 91.19 128 PHE A CA 1
ATOM 982 C C . PHE A 1 128 ? 6.469 -1.8 -4.742 1 91.19 128 PHE A C 1
ATOM 984 O O . PHE A 1 128 ? 6.246 -0.619 -5.016 1 91.19 128 PHE A O 1
ATOM 991 N N . ALA A 1 129 ? 7.391 -2.477 -5.348 1 91.5 129 ALA A N 1
ATOM 992 C CA . ALA A 1 129 ? 8.477 -1.862 -6.109 1 91.5 129 ALA A CA 1
ATOM 993 C C . ALA A 1 129 ? 7.93 -1.084 -7.305 1 91.5 129 ALA A C 1
ATOM 995 O O . ALA A 1 129 ? 8.391 0.022 -7.598 1 91.5 129 ALA A O 1
ATOM 996 N N . GLY A 1 130 ? 6.965 -1.657 -7.988 1 87.5 130 GLY A N 1
ATOM 997 C CA . GLY A 1 130 ? 6.41 -0.986 -9.156 1 87.5 130 GLY A CA 1
ATOM 998 C C . GLY A 1 130 ? 5.805 0.366 -8.836 1 87.5 130 GLY A C 1
ATOM 999 O O . GLY A 1 130 ? 5.992 1.331 -9.578 1 87.5 130 GLY A O 1
ATOM 1000 N N . GLN A 1 131 ? 5.109 0.413 -7.734 1 89.75 131 GLN A N 1
ATOM 1001 C CA . GLN A 1 131 ? 4.48 1.663 -7.32 1 89.75 131 GLN A CA 1
ATOM 1002 C C . GLN A 1 131 ? 5.523 2.676 -6.855 1 89.75 131 GLN A C 1
ATOM 1004 O O . GLN A 1 131 ? 5.43 3.863 -7.176 1 89.75 131 GLN A O 1
ATOM 1009 N N . LEU A 1 132 ? 6.457 2.262 -6.113 1 94.44 132 LEU A N 1
ATOM 1010 C CA . LEU A 1 132 ? 7.527 3.148 -5.664 1 94.44 132 LEU A CA 1
ATOM 1011 C C . LEU A 1 132 ? 8.289 3.723 -6.852 1 94.44 132 LEU A C 1
ATOM 1013 O O . LEU A 1 132 ? 8.633 4.906 -6.859 1 94.44 132 LEU A O 1
ATOM 1017 N N . ARG A 1 133 ? 8.531 2.881 -7.805 1 92.25 133 ARG A N 1
ATOM 1018 C CA . ARG A 1 133 ? 9.211 3.334 -9.016 1 92.25 133 ARG A CA 1
ATOM 1019 C C . ARG A 1 133 ? 8.406 4.414 -9.727 1 92.25 133 ARG A C 1
ATOM 1021 O O . ARG A 1 133 ? 8.961 5.43 -10.156 1 92.25 133 ARG A O 1
ATOM 1028 N N . SER A 1 134 ? 7.152 4.184 -9.859 1 88.44 134 SER A N 1
ATOM 1029 C CA . SER A 1 134 ? 6.273 5.168 -10.492 1 88.44 134 SER A CA 1
ATOM 1030 C C . SER A 1 134 ? 6.316 6.496 -9.75 1 88.44 134 SER A C 1
ATOM 1032 O O . SER A 1 134 ? 6.398 7.559 -10.367 1 88.44 134 SER A O 1
ATOM 1034 N N . TRP A 1 135 ? 6.332 6.48 -8.414 1 91.81 135 TRP A N 1
ATOM 1035 C CA . TRP A 1 135 ? 6.348 7.691 -7.602 1 91.81 135 TRP A CA 1
ATOM 1036 C C . TRP A 1 135 ? 7.691 8.406 -7.719 1 91.81 135 TRP A C 1
ATOM 1038 O O . TRP A 1 135 ? 7.758 9.633 -7.629 1 91.81 135 TRP A O 1
ATOM 1048 N N . LEU A 1 136 ? 8.742 7.664 -7.984 1 93.56 136 LEU A N 1
ATOM 1049 C CA . LEU A 1 136 ? 10.039 8.273 -8.25 1 93.56 136 LEU A CA 1
ATOM 1050 C C . LEU A 1 136 ? 10.031 9.016 -9.586 1 93.56 136 LEU A C 1
ATOM 1052 O O . LEU A 1 136 ? 10.492 10.156 -9.672 1 93.56 136 LEU A O 1
ATOM 1056 N N . TYR A 1 137 ? 9.438 8.367 -10.555 1 87.69 137 TYR A N 1
ATOM 1057 C CA . TYR A 1 137 ? 9.391 8.961 -11.883 1 87.69 137 TYR A CA 1
ATOM 1058 C C . TYR A 1 137 ? 8.562 10.242 -11.875 1 87.69 137 TYR A C 1
ATOM 1060 O O . TYR A 1 137 ? 8.891 11.211 -12.562 1 87.69 137 TYR A O 1
ATOM 1068 N N . ASP A 1 138 ? 7.555 10.219 -11.062 1 85.31 138 ASP A N 1
ATOM 1069 C CA . ASP A 1 138 ? 6.613 11.328 -11.039 1 85.31 138 ASP A CA 1
ATOM 1070 C C . ASP A 1 138 ? 7.098 12.438 -10.102 1 85.31 138 ASP A C 1
ATOM 1072 O O . ASP A 1 138 ? 6.469 13.492 -10 1 85.31 138 ASP A O 1
ATOM 1076 N N . GLY A 1 139 ? 8.133 12.156 -9.406 1 88.12 139 GLY A N 1
ATOM 1077 C CA . GLY A 1 139 ? 8.703 13.164 -8.523 1 88.12 139 GLY A CA 1
ATOM 1078 C C . GLY A 1 139 ? 8.039 13.219 -7.16 1 88.12 139 GLY A C 1
ATOM 1079 O O . GLY A 1 139 ? 8.281 14.141 -6.383 1 88.12 139 GLY A O 1
ATOM 1080 N N . GLU A 1 140 ? 7.273 12.25 -6.891 1 90.88 140 GLU A N 1
ATOM 1081 C CA . GLU A 1 140 ? 6.59 12.188 -5.602 1 90.88 140 GLU A CA 1
ATOM 1082 C C . GLU A 1 140 ? 7.535 11.719 -4.5 1 90.88 140 GLU A C 1
ATOM 1084 O O . GLU A 1 140 ? 7.344 12.055 -3.328 1 90.88 140 GLU A O 1
ATOM 1089 N N . LEU A 1 141 ? 8.508 10.969 -4.93 1 95.69 141 LEU A N 1
ATOM 1090 C CA . LEU A 1 141 ? 9.531 10.492 -4 1 95.69 141 LEU A CA 1
ATOM 1091 C C . LEU A 1 141 ? 10.891 11.102 -4.328 1 95.69 141 LEU A C 1
ATOM 1093 O O . LEU A 1 141 ? 11.203 11.336 -5.496 1 95.69 141 LEU A O 1
ATOM 1097 N N . ASP A 1 142 ? 11.648 11.32 -3.271 1 96.62 142 ASP A N 1
ATOM 1098 C CA . ASP A 1 142 ? 13.008 11.844 -3.434 1 96.62 142 ASP A CA 1
ATOM 1099 C C . ASP A 1 142 ? 14.031 10.719 -3.451 1 96.62 142 ASP A C 1
ATOM 1101 O O . ASP A 1 142 ? 15.102 10.852 -4.055 1 96.62 142 ASP A O 1
ATOM 1105 N N . VAL A 1 143 ? 13.75 9.688 -2.75 1 97.31 143 VAL A N 1
ATOM 1106 C CA . VAL A 1 143 ? 14.625 8.523 -2.609 1 97.31 143 VAL A CA 1
ATOM 1107 C C . VAL A 1 143 ? 13.797 7.297 -2.248 1 97.31 143 VAL A C 1
ATOM 1109 O O . VAL A 1 143 ? 12.773 7.41 -1.57 1 97.31 143 VAL A O 1
ATOM 1112 N N . 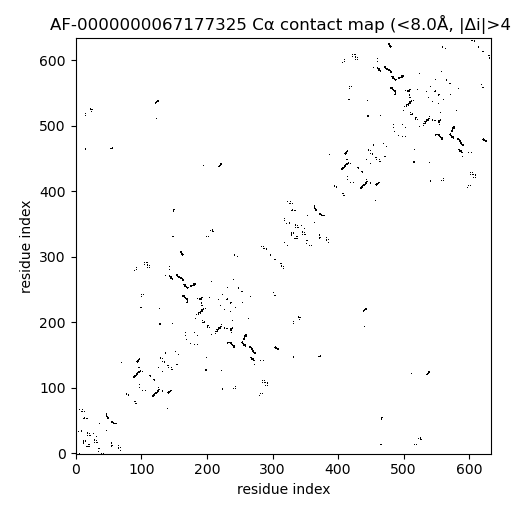ALA A 1 144 ? 14.211 6.113 -2.736 1 98 144 ALA A N 1
ATOM 1113 C CA . ALA A 1 144 ? 13.469 4.902 -2.404 1 98 144 ALA A CA 1
ATOM 1114 C C . ALA A 1 144 ? 14.375 3.674 -2.451 1 98 144 ALA A C 1
ATOM 1116 O O . ALA A 1 144 ? 15.391 3.672 -3.148 1 98 144 ALA A O 1
ATOM 1117 N N . LEU A 1 145 ? 14.055 2.744 -1.667 1 97.12 145 LEU A N 1
ATOM 1118 C CA . LEU A 1 145 ? 14.562 1.388 -1.854 1 97.12 145 LEU A CA 1
ATOM 1119 C C . LEU A 1 145 ? 13.734 0.635 -2.887 1 97.12 145 LEU A C 1
ATOM 1121 O O . LEU A 1 145 ? 12.5 0.654 -2.832 1 97.12 145 LEU A O 1
ATOM 1125 N N . LEU A 1 146 ? 14.445 0.031 -3.836 1 95.06 146 LEU A N 1
ATOM 1126 C CA . LEU A 1 146 ? 13.773 -0.722 -4.891 1 95.06 146 LEU A CA 1
ATOM 1127 C C . LEU A 1 146 ? 14.43 -2.082 -5.09 1 95.06 146 LEU A C 1
ATOM 1129 O O . LEU A 1 146 ? 15.5 -2.346 -4.539 1 95.06 146 LEU A O 1
ATOM 1133 N N . PHE A 1 147 ? 13.773 -2.902 -5.758 1 91.75 147 PHE A N 1
ATOM 1134 C CA . PHE A 1 147 ? 14.367 -4.078 -6.391 1 91.75 147 PHE A CA 1
ATOM 1135 C C . PHE A 1 147 ? 13.797 -4.285 -7.789 1 91.75 147 PHE A C 1
ATOM 1137 O O . PHE A 1 147 ? 12.805 -3.65 -8.164 1 91.75 147 PHE A O 1
ATOM 1144 N N . GLY A 1 148 ? 14.5 -4.945 -8.578 1 82.44 148 GLY A N 1
ATOM 1145 C CA . GLY A 1 148 ? 14.109 -5.168 -9.961 1 82.44 148 GLY A CA 1
ATOM 1146 C C . GLY A 1 148 ? 14.703 -4.16 -10.922 1 82.44 148 GLY A C 1
ATOM 1147 O O . GLY A 1 148 ? 15.523 -3.328 -10.523 1 82.44 148 GLY A O 1
ATOM 1148 N N . VAL A 1 149 ? 14.25 -4.242 -12.094 1 76.31 149 VAL A N 1
ATOM 1149 C CA . VAL A 1 149 ? 14.844 -3.449 -13.164 1 76.31 149 VAL A CA 1
ATOM 1150 C C . VAL A 1 149 ? 14.312 -2.02 -13.102 1 76.31 149 VAL A C 1
ATOM 1152 O O . VAL A 1 149 ? 13.117 -1.806 -12.875 1 76.31 149 VAL A O 1
ATOM 1155 N N . THR A 1 150 ? 15.25 -1.08 -13.273 1 79.5 150 THR A N 1
ATOM 1156 C CA . THR A 1 150 ? 14.891 0.333 -13.281 1 79.5 150 THR A CA 1
ATOM 1157 C C . THR A 1 150 ? 15.477 1.035 -14.508 1 79.5 150 THR A C 1
ATOM 1159 O O . THR A 1 150 ? 16.453 0.56 -15.094 1 79.5 150 THR A O 1
ATOM 1162 N N . ASP A 1 151 ? 14.812 2.039 -14.898 1 82.75 151 ASP A N 1
ATOM 1163 C CA . ASP A 1 151 ? 15.344 2.908 -15.945 1 82.75 151 ASP A CA 1
ATOM 1164 C C . ASP A 1 151 ? 16.516 3.74 -15.422 1 82.75 151 ASP A C 1
ATOM 1166 O O . ASP A 1 151 ? 16.312 4.715 -14.695 1 82.75 151 ASP A O 1
ATOM 1170 N N . GLN A 1 152 ? 17.656 3.549 -15.977 1 82 152 GLN A N 1
ATOM 1171 C CA . GLN A 1 152 ? 18.859 4.219 -15.477 1 82 152 GLN A CA 1
ATOM 1172 C C . GLN A 1 152 ? 18.953 5.641 -16.031 1 82 152 GLN A C 1
ATOM 1174 O O . GLN A 1 152 ? 19.75 6.441 -15.531 1 82 152 GLN A O 1
ATOM 1179 N N . THR A 1 153 ? 18.188 5.859 -16.969 1 84.5 153 THR A N 1
ATOM 1180 C CA . THR A 1 153 ? 18.219 7.215 -17.5 1 84.5 153 THR A CA 1
ATOM 1181 C C . THR A 1 153 ? 17.422 8.164 -16.625 1 84.5 153 THR A C 1
ATOM 1183 O O . THR A 1 153 ? 17.703 9.359 -16.562 1 84.5 153 THR A O 1
ATOM 1186 N N . ALA A 1 154 ? 16.531 7.559 -15.977 1 88.38 154 ALA A N 1
ATOM 1187 C CA . ALA A 1 154 ? 15.648 8.383 -15.164 1 88.38 154 ALA A CA 1
ATOM 1188 C C . ALA A 1 154 ? 16.062 8.344 -13.695 1 88.38 154 ALA A C 1
ATOM 1190 O O . ALA A 1 154 ? 15.844 9.305 -12.953 1 88.38 154 ALA A O 1
ATOM 1191 N N . LEU A 1 155 ? 16.703 7.207 -13.359 1 92.62 155 LEU A N 1
ATOM 1192 C CA . LEU A 1 155 ? 17.031 7.004 -11.953 1 92.62 155 LEU A CA 1
ATOM 1193 C C . LEU A 1 155 ? 18.516 6.707 -11.781 1 92.62 155 LEU A C 1
ATOM 1195 O O . LEU A 1 155 ? 19.109 6.004 -12.602 1 92.62 155 LEU A O 1
ATOM 1199 N N . LYS A 1 156 ? 19.031 7.309 -10.766 1 93.44 156 LYS A N 1
ATOM 1200 C CA . LYS A 1 156 ? 20.328 6.867 -10.242 1 93.44 156 LYS A CA 1
ATOM 1201 C C . LYS A 1 156 ? 20.156 5.754 -9.219 1 93.44 156 LYS A C 1
ATOM 1203 O O . LYS A 1 156 ? 19.344 5.875 -8.297 1 93.44 156 LYS A O 1
ATOM 1208 N N . THR A 1 157 ? 20.891 4.684 -9.43 1 93.94 157 THR A N 1
ATOM 1209 C CA . THR A 1 157 ? 20.734 3.561 -8.508 1 93.94 157 THR A CA 1
ATOM 1210 C C . THR A 1 157 ? 22.062 3.189 -7.875 1 93.94 157 THR A C 1
ATOM 1212 O O . THR A 1 157 ? 23.125 3.314 -8.508 1 93.94 157 THR A O 1
ATOM 1215 N N . LEU A 1 158 ? 22.016 2.797 -6.66 1 95.56 158 LEU A N 1
ATOM 1216 C CA . LEU A 1 158 ? 23.141 2.271 -5.891 1 95.56 158 LEU A CA 1
ATOM 1217 C C . LEU A 1 158 ? 22.828 0.877 -5.359 1 95.56 158 LEU A C 1
ATOM 1219 O O . LEU A 1 158 ? 21.953 0.715 -4.5 1 95.56 158 LEU A O 1
ATOM 1223 N N . PRO A 1 159 ? 23.5 -0.189 -5.887 1 95.56 159 PRO A N 1
ATOM 1224 C CA . PRO A 1 159 ? 23.297 -1.518 -5.301 1 95.56 159 PRO A CA 1
ATOM 1225 C C . PRO A 1 159 ? 23.656 -1.57 -3.818 1 95.56 159 PRO A C 1
ATOM 1227 O O . PRO A 1 159 ? 24.734 -1.126 -3.422 1 95.56 159 PRO A O 1
ATOM 1230 N N . VAL A 1 160 ? 22.734 -2.119 -3.051 1 97.38 160 VAL A N 1
ATOM 1231 C CA . VAL A 1 160 ? 22.906 -2.078 -1.601 1 97.38 160 VAL A CA 1
ATOM 1232 C C . VAL A 1 160 ? 23.234 -3.473 -1.076 1 97.38 160 VAL A C 1
ATOM 1234 O O . VAL A 1 160 ? 24.172 -3.643 -0.3 1 97.38 160 VAL A O 1
ATOM 1237 N N . ALA A 1 161 ? 22.422 -4.41 -1.437 1 97.19 161 ALA A N 1
ATOM 1238 C CA . ALA A 1 161 ? 22.547 -5.773 -0.926 1 97.19 161 ALA A CA 1
ATOM 1239 C C . ALA A 1 161 ? 21.797 -6.766 -1.807 1 97.19 161 ALA A C 1
ATOM 1241 O O . ALA A 1 161 ? 20.969 -6.371 -2.621 1 97.19 161 ALA A O 1
ATOM 1242 N N . SER A 1 162 ? 22.172 -8 -1.718 1 96.69 162 SER A N 1
ATOM 1243 C CA . SER A 1 162 ? 21.406 -9.117 -2.252 1 96.69 162 SER A CA 1
ATOM 1244 C C . SER A 1 162 ? 20.922 -10.031 -1.135 1 96.69 162 SER A C 1
ATOM 1246 O O . SER A 1 162 ? 21.562 -10.148 -0.09 1 96.69 162 SER A O 1
ATOM 1248 N N . GLU A 1 163 ? 19.75 -10.57 -1.333 1 95.88 163 GLU A N 1
ATOM 1249 C CA . GLU A 1 163 ? 19.219 -11.484 -0.331 1 95.88 163 GLU A CA 1
ATOM 1250 C C . GLU A 1 163 ? 18.516 -12.672 -0.985 1 95.88 163 GLU A C 1
ATOM 1252 O O . GLU A 1 163 ? 18.016 -12.562 -2.109 1 95.88 163 GLU A O 1
ATOM 1257 N N . LYS A 1 164 ? 18.516 -13.773 -0.267 1 94.56 164 LYS A N 1
ATOM 1258 C CA . LYS A 1 164 ? 17.812 -14.969 -0.722 1 94.56 164 LYS A CA 1
ATOM 1259 C C . LYS A 1 164 ? 16.297 -14.82 -0.518 1 94.56 164 LYS A C 1
ATOM 1261 O O . LYS A 1 164 ? 15.859 -14.047 0.334 1 94.56 164 LYS A O 1
ATOM 1266 N N . LEU A 1 165 ? 15.617 -15.57 -1.316 1 96.44 165 LEU A N 1
ATOM 1267 C CA . LEU A 1 165 ? 14.195 -15.789 -1.06 1 96.44 165 LEU A CA 1
ATOM 1268 C C . LEU A 1 165 ? 13.984 -17 -0.162 1 96.44 165 LEU A C 1
ATOM 1270 O O . LEU A 1 165 ? 14.773 -17.953 -0.197 1 96.44 165 LEU A O 1
ATOM 1274 N N . TRP A 1 166 ? 12.961 -16.891 0.595 1 96.44 166 TRP A N 1
ATOM 1275 C CA . TRP A 1 166 ? 12.695 -17.906 1.607 1 96.44 166 TRP A CA 1
ATOM 1276 C C . TRP A 1 166 ? 11.289 -18.484 1.442 1 96.44 166 TRP A C 1
ATOM 1278 O O . TRP A 1 166 ? 10.352 -17.766 1.094 1 96.44 166 TRP A O 1
ATOM 1288 N N . ALA A 1 167 ? 11.211 -19.766 1.709 1 96.94 167 ALA A N 1
ATOM 1289 C CA . ALA A 1 167 ? 9.898 -20.406 1.883 1 96.94 167 ALA A CA 1
ATOM 1290 C C . ALA A 1 167 ? 9.32 -20.078 3.258 1 96.94 167 ALA A C 1
ATOM 1292 O O . ALA A 1 167 ? 10.023 -20.141 4.266 1 96.94 167 ALA A O 1
ATOM 1293 N N . VAL A 1 168 ? 8.117 -19.688 3.256 1 96.88 168 VAL A N 1
ATOM 1294 C CA . VAL A 1 168 ? 7.348 -19.469 4.48 1 96.88 168 VAL A CA 1
ATOM 1295 C C . VAL A 1 168 ? 6.168 -20.438 4.523 1 96.88 168 VAL A C 1
ATOM 1297 O O . VAL A 1 168 ? 5.34 -20.453 3.609 1 96.88 168 VAL A O 1
ATOM 1300 N N . ALA A 1 169 ? 6.098 -21.234 5.535 1 97.38 169 ALA A N 1
ATOM 1301 C CA . ALA A 1 169 ? 5.098 -22.297 5.645 1 97.38 169 ALA A CA 1
ATOM 1302 C C . ALA A 1 169 ? 4.445 -22.297 7.023 1 97.38 169 ALA A C 1
ATOM 1304 O O . ALA A 1 169 ? 4.98 -21.703 7.969 1 97.38 169 ALA A O 1
ATOM 1305 N N . PRO A 1 170 ? 3.227 -22.906 7.098 1 96.62 170 PRO A N 1
ATOM 1306 C CA . PRO A 1 170 ? 2.643 -23.062 8.43 1 96.62 170 PRO A CA 1
ATOM 1307 C C . PRO A 1 170 ? 3.588 -23.75 9.414 1 96.62 170 PRO A C 1
ATOM 1309 O O . PRO A 1 170 ? 4.48 -24.5 9 1 96.62 170 PRO A O 1
ATOM 1312 N N . LYS A 1 171 ? 3.35 -23.5 10.664 1 94.25 171 LYS A N 1
ATOM 1313 C CA . LYS A 1 171 ? 4.211 -24 11.734 1 94.25 171 LYS A CA 1
ATOM 1314 C C . LYS A 1 171 ? 4.371 -25.516 11.656 1 94.25 171 LYS A C 1
ATOM 1316 O O . LYS A 1 171 ? 5.465 -26.031 11.867 1 94.25 171 LYS A O 1
ATOM 1321 N N . GLU A 1 172 ? 3.357 -26.156 11.242 1 94.62 172 GLU A N 1
ATOM 1322 C CA . GLU A 1 172 ? 3.312 -27.625 11.25 1 94.62 172 GLU A CA 1
ATOM 1323 C C . GLU A 1 172 ? 4.215 -28.203 10.164 1 94.62 172 GLU A C 1
ATOM 1325 O O . GLU A 1 172 ? 4.625 -29.359 10.25 1 94.62 172 GLU A O 1
ATOM 1330 N N . ALA A 1 173 ? 4.523 -27.391 9.156 1 96.12 173 ALA A N 1
ATOM 1331 C CA . ALA A 1 173 ? 5.398 -27.875 8.086 1 96.12 173 ALA A CA 1
ATOM 1332 C C . ALA A 1 173 ? 6.82 -28.078 8.594 1 96.12 173 ALA A C 1
ATOM 1334 O O . ALA A 1 173 ? 7.609 -28.797 7.973 1 96.12 173 ALA A O 1
ATOM 1335 N N . ALA A 1 174 ? 7.191 -27.391 9.633 1 94.81 174 ALA A N 1
ATOM 1336 C CA . ALA A 1 174 ? 8.422 -27.578 10.391 1 94.81 174 ALA A CA 1
ATOM 1337 C C . ALA A 1 174 ? 9.648 -27.375 9.5 1 94.81 174 ALA A C 1
ATOM 1339 O O . ALA A 1 174 ? 10.609 -28.141 9.57 1 94.81 174 ALA A O 1
ATOM 1340 N N . LEU A 1 175 ? 9.57 -26.438 8.594 1 96 175 LEU A N 1
ATOM 1341 C CA . LEU A 1 175 ? 10.766 -26.031 7.855 1 96 175 LEU A CA 1
ATOM 1342 C C . LEU A 1 175 ? 11.844 -25.531 8.812 1 96 175 LEU A C 1
ATOM 1344 O O . LEU A 1 175 ? 11.539 -25.031 9.891 1 96 175 LEU A O 1
ATOM 1348 N N . GLN A 1 176 ? 13.055 -25.719 8.438 1 94.19 176 GLN A N 1
ATOM 1349 C CA . GLN A 1 176 ? 14.188 -25.312 9.266 1 94.19 176 GLN A CA 1
ATOM 1350 C C . GLN A 1 176 ? 15.023 -24.25 8.57 1 94.19 176 GLN A C 1
ATOM 1352 O O . GLN A 1 176 ? 15.375 -24.391 7.395 1 94.19 176 GLN A O 1
ATOM 1357 N N . PRO A 1 177 ? 15.367 -23.188 9.305 1 92.19 177 PRO A N 1
ATOM 1358 C CA . PRO A 1 177 ? 16.094 -22.078 8.688 1 92.19 177 PRO A CA 1
ATOM 1359 C C . PRO A 1 177 ? 17.484 -22.469 8.188 1 92.19 177 PRO A C 1
ATOM 1361 O O . PRO A 1 177 ? 18.062 -21.766 7.355 1 92.19 177 PRO A O 1
ATOM 1364 N N . ASP A 1 178 ? 18.016 -23.594 8.641 1 93.19 178 ASP A N 1
ATOM 1365 C CA . ASP A 1 178 ? 19.375 -23.984 8.258 1 93.19 178 ASP A CA 1
ATOM 1366 C C . ASP A 1 178 ? 19.344 -25.078 7.184 1 93.19 178 ASP A C 1
ATOM 1368 O O . ASP A 1 178 ? 20.391 -25.531 6.723 1 93.19 178 ASP A O 1
ATOM 1372 N N . ILE A 1 179 ? 18.188 -25.453 6.711 1 96.38 179 ILE A N 1
ATOM 1373 C CA . ILE A 1 179 ? 18.047 -26.484 5.691 1 96.38 179 ILE A CA 1
ATOM 1374 C C . ILE A 1 179 ? 17.297 -25.922 4.488 1 96.38 179 ILE A C 1
ATOM 1376 O O . ILE A 1 179 ? 16.078 -25.781 4.523 1 96.38 179 ILE A O 1
ATOM 1380 N N . PRO A 1 180 ? 18 -25.719 3.445 1 96.75 180 PRO A N 1
ATOM 1381 C CA . PRO A 1 180 ? 17.328 -25.188 2.254 1 96.75 180 PRO A CA 1
ATOM 1382 C C . PRO A 1 180 ? 16.266 -26.141 1.699 1 96.75 180 PRO A C 1
ATOM 1384 O O . PRO A 1 180 ? 16.391 -27.359 1.832 1 96.75 180 PRO A O 1
ATOM 1387 N N . VAL A 1 181 ? 15.25 -25.578 1.128 1 97.31 181 VAL A N 1
ATOM 1388 C CA . VAL A 1 181 ? 14.172 -26.359 0.521 1 97.31 181 VAL A CA 1
ATOM 1389 C C . VAL A 1 181 ? 14.047 -26 -0.957 1 97.31 181 VAL A C 1
ATOM 1391 O O . VAL A 1 181 ? 14.188 -24.828 -1.331 1 97.31 181 VAL A O 1
ATOM 1394 N N . GLY A 1 182 ? 13.812 -27 -1.773 1 97.06 182 GLY A N 1
ATOM 1395 C CA . GLY A 1 182 ? 13.617 -26.75 -3.193 1 97.06 182 GLY A CA 1
ATOM 1396 C C . GLY A 1 182 ? 12.242 -26.188 -3.512 1 97.06 182 GLY A C 1
ATOM 1397 O O . GLY A 1 182 ? 11.281 -26.438 -2.785 1 97.06 182 GLY A O 1
ATOM 1398 N N . PHE A 1 183 ? 12.211 -25.469 -4.621 1 96.81 183 PHE A N 1
ATOM 1399 C CA . PHE A 1 183 ? 10.938 -24.891 -5.035 1 96.81 183 PHE A CA 1
ATOM 1400 C C . PHE A 1 183 ? 9.93 -25.984 -5.359 1 96.81 183 PHE A C 1
ATOM 1402 O O . PHE A 1 183 ? 8.719 -25.781 -5.211 1 96.81 183 PHE A O 1
ATOM 1409 N N . ASP A 1 184 ? 10.383 -27.062 -5.848 1 95.81 184 ASP A N 1
ATOM 1410 C CA . ASP A 1 184 ? 9.5 -28.188 -6.164 1 95.81 184 ASP A CA 1
ATOM 1411 C C . ASP A 1 184 ? 8.727 -28.641 -4.93 1 95.81 184 ASP A C 1
ATOM 1413 O O . ASP A 1 184 ? 7.566 -29.047 -5.035 1 95.81 184 ASP A O 1
ATOM 1417 N N . GLU A 1 185 ? 9.43 -28.609 -3.803 1 95.56 185 GLU A N 1
ATOM 1418 C CA . GLU A 1 185 ? 8.75 -28.953 -2.555 1 95.56 185 GLU A CA 1
ATOM 1419 C C . GLU A 1 185 ? 7.676 -27.922 -2.219 1 95.56 185 GLU A C 1
ATOM 1421 O O . GLU A 1 185 ? 6.578 -28.281 -1.794 1 95.56 185 GLU A O 1
ATOM 1426 N N . ILE A 1 186 ? 7.926 -26.672 -2.418 1 95.88 186 ILE A N 1
ATOM 1427 C CA . ILE A 1 186 ? 7.004 -25.578 -2.166 1 95.88 186 ILE A CA 1
ATOM 1428 C C . ILE A 1 186 ? 5.785 -25.703 -3.076 1 95.88 186 ILE A C 1
ATOM 1430 O O . ILE A 1 186 ? 4.652 -25.484 -2.639 1 95.88 186 ILE A O 1
ATOM 1434 N N . ALA A 1 187 ? 6.043 -26.078 -4.281 1 96.31 187 ALA A N 1
ATOM 1435 C CA . ALA A 1 187 ? 5.02 -26.109 -5.32 1 96.31 187 ALA A CA 1
ATOM 1436 C C . ALA A 1 187 ? 4.02 -27.234 -5.07 1 96.31 187 ALA A C 1
ATOM 1438 O O . ALA A 1 187 ? 2.953 -27.281 -5.688 1 96.31 187 ALA A O 1
ATOM 1439 N N . ARG A 1 188 ? 4.293 -28.094 -4.16 1 96.88 188 ARG A N 1
ATOM 1440 C CA . ARG A 1 188 ? 3.377 -29.172 -3.805 1 96.88 188 ARG A CA 1
ATOM 1441 C C . ARG A 1 188 ? 2.227 -28.656 -2.945 1 96.88 188 ARG A C 1
ATOM 1443 O O . ARG A 1 188 ? 1.238 -29.359 -2.732 1 96.88 188 ARG A O 1
ATOM 1450 N N . HIS A 1 189 ? 2.369 -27.469 -2.482 1 97.38 189 HIS A N 1
ATOM 1451 C CA . HIS A 1 189 ? 1.359 -26.844 -1.638 1 97.38 189 HIS A CA 1
ATOM 1452 C C . HIS A 1 189 ? 0.717 -25.656 -2.342 1 97.38 189 HIS A C 1
ATOM 1454 O O . HIS A 1 189 ? 1.335 -25.031 -3.207 1 97.38 189 HIS A O 1
ATOM 1460 N N . PRO A 1 190 ? -0.568 -25.359 -1.939 1 97.31 190 PRO A N 1
ATOM 1461 C CA . PRO A 1 190 ? -1.099 -24.094 -2.432 1 97.31 190 PRO A CA 1
ATOM 1462 C C . PRO A 1 190 ? -0.207 -22.906 -2.078 1 97.31 190 PRO A C 1
ATOM 1464 O O . PRO A 1 190 ? 0.357 -22.859 -0.981 1 97.31 190 PRO A O 1
ATOM 1467 N N . LEU A 1 191 ? -0.089 -21.969 -3.045 1 98.25 191 LEU A N 1
ATOM 1468 C CA . LEU A 1 191 ? 0.814 -20.844 -2.824 1 98.25 191 LEU A CA 1
ATOM 1469 C C . LEU A 1 191 ? 0.04 -19.547 -2.727 1 98.25 191 LEU A C 1
ATOM 1471 O O . LEU A 1 191 ? -0.919 -19.328 -3.471 1 98.25 191 LEU A O 1
ATOM 1475 N N . ILE A 1 192 ? 0.408 -18.797 -1.766 1 98.44 192 ILE A N 1
ATOM 1476 C CA . ILE A 1 192 ? 0.027 -17.391 -1.676 1 98.44 192 ILE A CA 1
ATOM 1477 C C . ILE A 1 192 ? 1.09 -16.516 -2.348 1 98.44 192 ILE A C 1
ATOM 1479 O O . ILE A 1 192 ? 2.236 -16.469 -1.895 1 98.44 192 ILE A O 1
ATOM 1483 N N . VAL A 1 193 ? 0.714 -15.828 -3.426 1 97.94 193 VAL A N 1
ATOM 1484 C CA . VAL A 1 193 ? 1.72 -15.156 -4.238 1 97.94 193 VAL A CA 1
ATOM 1485 C C . VAL A 1 193 ? 1.34 -13.688 -4.418 1 97.94 193 VAL A C 1
ATOM 1487 O O . VAL A 1 193 ? 0.175 -13.32 -4.25 1 97.94 193 VAL A O 1
ATOM 1490 N N . PRO A 1 194 ? 2.346 -12.828 -4.742 1 96.62 194 PRO A N 1
ATOM 1491 C CA . PRO A 1 194 ? 1.997 -11.453 -5.113 1 96.62 194 PRO A CA 1
ATOM 1492 C C . PRO A 1 194 ? 1.178 -11.375 -6.398 1 96.62 194 PRO A C 1
ATOM 1494 O O . PRO A 1 194 ? 1.253 -12.273 -7.238 1 96.62 194 PRO A O 1
ATOM 1497 N N . VAL A 1 195 ? 0.473 -10.32 -6.516 1 94.19 195 VAL A N 1
ATOM 1498 C CA . VAL A 1 195 ? -0.277 -10.078 -7.742 1 94.19 195 VAL A CA 1
ATOM 1499 C C . VAL A 1 195 ? 0.69 -9.82 -8.898 1 94.19 195 VAL A C 1
ATOM 1501 O O . VAL A 1 195 ? 1.828 -9.398 -8.68 1 94.19 195 VAL A O 1
ATOM 1504 N N . ARG A 1 196 ? 0.21 -10.047 -10.07 1 90.06 196 ARG A N 1
ATOM 1505 C CA . ARG A 1 196 ? 1.016 -9.742 -11.25 1 90.06 196 ARG A CA 1
ATOM 1506 C C . ARG A 1 196 ? 1.336 -8.25 -11.32 1 90.06 196 ARG A C 1
ATOM 1508 O O . ARG A 1 196 ? 0.535 -7.418 -10.891 1 90.06 196 ARG A O 1
ATOM 1515 N N . GLY A 1 197 ? 2.49 -7.961 -11.82 1 85.44 197 GLY A N 1
ATOM 1516 C CA . GLY A 1 197 ? 2.971 -6.59 -11.789 1 85.44 197 GLY A CA 1
ATOM 1517 C C . GLY A 1 197 ? 3.9 -6.309 -10.625 1 85.44 197 GLY A C 1
ATOM 1518 O O . GLY A 1 197 ? 4.715 -5.383 -10.68 1 85.44 197 GLY A O 1
ATOM 1519 N N . ASN A 1 198 ? 3.68 -7.012 -9.578 1 88.5 198 ASN A N 1
ATOM 1520 C CA . ASN A 1 198 ? 4.656 -7.016 -8.492 1 88.5 198 ASN A CA 1
ATOM 1521 C C . ASN A 1 198 ? 5.941 -7.727 -8.898 1 88.5 198 ASN A C 1
ATOM 1523 O O . ASN A 1 198 ? 5.906 -8.875 -9.352 1 88.5 198 ASN A O 1
ATOM 1527 N N . ALA A 1 199 ? 7.039 -7.109 -8.68 1 87.5 199 ALA A N 1
ATOM 1528 C CA . ALA A 1 199 ? 8.32 -7.66 -9.125 1 87.5 199 ALA A CA 1
ATOM 1529 C C . ALA A 1 199 ? 8.625 -8.977 -8.406 1 87.5 199 ALA A C 1
ATOM 1531 O O . ALA A 1 199 ? 9.266 -9.859 -8.977 1 87.5 199 ALA A O 1
ATOM 1532 N N . LEU A 1 200 ? 8.164 -9.125 -7.219 1 91.88 200 LEU A N 1
ATOM 1533 C CA . LEU A 1 200 ? 8.398 -10.367 -6.488 1 91.88 200 LEU A CA 1
ATOM 1534 C C . LEU A 1 200 ? 7.652 -11.523 -7.137 1 91.88 200 LEU A C 1
ATOM 1536 O O . LEU A 1 200 ? 8.117 -12.664 -7.102 1 91.88 200 LEU A O 1
ATOM 1540 N N . ARG A 1 201 ? 6.523 -11.273 -7.754 1 94.75 201 ARG A N 1
ATOM 1541 C CA . ARG A 1 201 ? 5.77 -12.289 -8.477 1 94.75 201 ARG A CA 1
ATOM 1542 C C . ARG A 1 201 ? 6.602 -12.891 -9.609 1 94.75 201 ARG A C 1
ATOM 1544 O O . ARG A 1 201 ? 6.594 -14.102 -9.812 1 94.75 201 ARG A O 1
ATOM 1551 N N . SER A 1 202 ? 7.363 -12.039 -10.297 1 91.94 202 SER A N 1
ATOM 1552 C CA . SER A 1 202 ? 8.195 -12.508 -11.398 1 91.94 202 SER A CA 1
ATOM 1553 C C . SER A 1 202 ? 9.297 -13.445 -10.898 1 91.94 202 SER A C 1
ATOM 1555 O O . SER A 1 202 ? 9.656 -14.398 -11.586 1 91.94 202 SER A O 1
ATOM 1557 N N . LEU A 1 203 ? 9.789 -13.156 -9.773 1 93.06 203 LEU A N 1
ATOM 1558 C CA . LEU A 1 203 ? 10.82 -14.016 -9.195 1 93.06 203 LEU A CA 1
ATOM 1559 C C . LEU A 1 203 ? 10.242 -15.375 -8.82 1 93.06 203 LEU A C 1
ATOM 1561 O O . LEU A 1 203 ? 10.891 -16.406 -9.023 1 93.06 203 LEU A O 1
ATOM 1565 N N . VAL A 1 204 ? 9.086 -15.375 -8.305 1 95.25 204 VAL A N 1
ATOM 1566 C CA . VAL A 1 204 ? 8.414 -16.625 -7.941 1 95.25 204 VAL A CA 1
ATOM 1567 C C . VAL A 1 204 ? 8.117 -17.438 -9.203 1 95.25 204 VAL A C 1
ATOM 1569 O O . VAL A 1 204 ? 8.398 -18.625 -9.258 1 95.25 204 VAL A O 1
ATOM 1572 N N . ASP A 1 205 ? 7.613 -16.766 -10.211 1 94.69 205 ASP A N 1
ATOM 1573 C CA . ASP A 1 205 ? 7.293 -17.422 -11.477 1 94.69 205 ASP A CA 1
ATOM 1574 C C . ASP A 1 205 ? 8.555 -17.984 -12.133 1 94.69 205 ASP A C 1
ATOM 1576 O O . ASP A 1 205 ? 8.523 -19.094 -12.695 1 94.69 205 ASP A O 1
ATOM 1580 N N . GLU A 1 206 ? 9.562 -17.219 -12.07 1 93.12 206 GLU A N 1
ATOM 1581 C CA . GLU A 1 206 ? 10.828 -17.672 -12.641 1 93.12 206 GLU A CA 1
ATOM 1582 C C . GLU A 1 206 ? 11.352 -18.906 -11.906 1 93.12 206 GLU A C 1
ATOM 1584 O O . GLU A 1 206 ? 11.875 -19.828 -12.523 1 93.12 206 GLU A O 1
ATOM 1589 N N . ALA A 1 207 ? 11.234 -18.844 -10.594 1 93.19 207 ALA A N 1
ATOM 1590 C CA . ALA A 1 207 ? 11.664 -19.984 -9.805 1 93.19 207 ALA A CA 1
ATOM 1591 C C . ALA A 1 207 ? 10.867 -21.234 -10.156 1 93.19 207 ALA A C 1
ATOM 1593 O O . ALA A 1 207 ? 11.43 -22.328 -10.281 1 93.19 207 ALA A O 1
ATOM 1594 N N . ALA A 1 208 ? 9.617 -21.109 -10.312 1 94.56 208 ALA A N 1
ATOM 1595 C CA . ALA A 1 208 ? 8.758 -22.219 -10.711 1 94.56 208 ALA A CA 1
ATOM 1596 C C . ALA A 1 208 ? 9.156 -22.766 -12.086 1 94.56 208 ALA A C 1
ATOM 1598 O O . ALA A 1 208 ? 9.258 -23.984 -12.273 1 94.56 208 ALA A O 1
ATOM 1599 N N . ALA A 1 209 ? 9.406 -21.859 -12.984 1 93.25 209 ALA A N 1
ATOM 1600 C CA . ALA A 1 209 ? 9.781 -22.234 -14.352 1 93.25 209 ALA A CA 1
ATOM 1601 C C . ALA A 1 209 ? 11.102 -23 -14.359 1 93.25 209 ALA A C 1
ATOM 1603 O O . ALA A 1 209 ? 11.242 -24 -15.07 1 93.25 209 ALA A O 1
ATOM 1604 N N . ARG A 1 210 ? 12.008 -22.562 -13.641 1 91.88 210 ARG A N 1
ATOM 1605 C CA . ARG A 1 210 ? 13.312 -23.219 -13.57 1 91.88 210 ARG A CA 1
ATOM 1606 C C . ARG A 1 210 ? 13.203 -24.609 -12.961 1 91.88 210 ARG A C 1
ATOM 1608 O O . ARG A 1 210 ? 13.938 -25.516 -13.336 1 91.88 210 ARG A O 1
ATOM 1615 N N . ALA A 1 211 ? 12.32 -24.688 -12 1 92.69 211 ALA A N 1
ATOM 1616 C CA . ALA A 1 211 ? 12.117 -25.984 -11.336 1 92.69 211 ALA A CA 1
ATOM 1617 C C . ALA A 1 211 ? 11.266 -26.906 -12.195 1 92.69 211 ALA A C 1
ATOM 1619 O O . ALA A 1 211 ? 11.156 -28.109 -11.914 1 92.69 211 ALA A O 1
ATOM 1620 N N . GLY A 1 212 ? 10.633 -26.391 -13.219 1 93.38 212 GLY A N 1
ATOM 1621 C CA . GLY A 1 212 ? 9.789 -27.172 -14.109 1 93.38 212 GLY A CA 1
ATOM 1622 C C . GLY A 1 212 ? 8.484 -27.609 -13.477 1 93.38 212 GLY A C 1
ATOM 1623 O O . GLY A 1 212 ? 8.008 -28.719 -13.719 1 93.38 212 GLY A O 1
ATOM 1624 N N . VAL A 1 213 ? 7.973 -26.781 -12.57 1 94.75 213 VAL A N 1
ATOM 1625 C CA . VAL A 1 213 ? 6.75 -27.156 -11.867 1 94.75 213 VAL A CA 1
ATOM 1626 C C . VAL A 1 213 ? 5.68 -26.078 -12.086 1 94.75 213 VAL A C 1
ATOM 1628 O O . VAL A 1 213 ? 6 -24.906 -12.32 1 94.75 213 VAL A O 1
ATOM 1631 N N . ASP A 1 214 ? 4.422 -26.484 -12 1 94.38 214 ASP A N 1
ATOM 1632 C CA . ASP A 1 214 ? 3.295 -25.562 -11.953 1 94.38 214 ASP A CA 1
ATOM 1633 C C . ASP A 1 214 ? 2.949 -25.188 -10.516 1 94.38 214 ASP A C 1
ATOM 1635 O O . ASP A 1 214 ? 3.141 -25.984 -9.594 1 94.38 214 ASP A O 1
ATOM 1639 N N . ILE A 1 215 ? 2.482 -24.016 -10.422 1 94.94 215 ILE A N 1
ATOM 1640 C CA . ILE A 1 215 ? 2.104 -23.594 -9.078 1 94.94 215 ILE A CA 1
ATOM 1641 C C . ILE A 1 215 ? 0.582 -23.562 -8.953 1 94.94 215 ILE A C 1
ATOM 1643 O O . ILE A 1 215 ? -0.116 -23.172 -9.891 1 94.94 215 ILE A O 1
ATOM 1647 N N . ASP A 1 216 ? 0.122 -24.047 -7.859 1 96.12 216 ASP A N 1
ATOM 1648 C CA . ASP A 1 216 ? -1.277 -23.906 -7.469 1 96.12 216 ASP A CA 1
ATOM 1649 C C . ASP A 1 216 ? -1.489 -22.656 -6.621 1 96.12 216 ASP A C 1
ATOM 1651 O O . ASP A 1 216 ? -1.142 -22.625 -5.441 1 96.12 216 ASP A O 1
ATOM 1655 N N . ILE A 1 217 ? -2.131 -21.672 -7.168 1 96.12 217 ILE A N 1
ATOM 1656 C CA . ILE A 1 217 ? -2.275 -20.391 -6.488 1 96.12 217 ILE A CA 1
ATOM 1657 C C . ILE A 1 217 ? -3.545 -20.406 -5.641 1 96.12 217 ILE A C 1
ATOM 1659 O O . ILE A 1 217 ? -4.652 -20.547 -6.168 1 96.12 217 ILE A O 1
ATOM 1663 N N . SER A 1 218 ? -3.326 -20.188 -4.371 1 95.88 218 SER A N 1
ATOM 1664 C CA . SER A 1 218 ? -4.457 -20.109 -3.453 1 95.88 218 SER A CA 1
ATOM 1665 C C . SER A 1 218 ? -5.023 -18.688 -3.406 1 95.88 218 SER A C 1
ATOM 1667 O O . SER A 1 218 ? -6.242 -18.5 -3.4 1 95.88 218 SER A O 1
ATOM 1669 N N . VAL A 1 219 ? -4.152 -17.734 -3.295 1 97.56 219 VAL A N 1
ATOM 1670 C CA . VAL A 1 219 ? -4.523 -16.328 -3.182 1 97.56 219 VAL A CA 1
ATOM 1671 C C . VAL A 1 219 ? -3.422 -15.453 -3.773 1 97.56 219 VAL A C 1
ATOM 1673 O O . VAL A 1 219 ? -2.236 -15.781 -3.67 1 97.56 219 VAL A O 1
ATOM 1676 N N . GLU A 1 220 ? -3.811 -14.438 -4.406 1 97.94 220 GLU A N 1
ATOM 1677 C CA . GLU A 1 220 ? -2.891 -13.375 -4.812 1 97.94 220 GLU A CA 1
ATOM 1678 C C . GLU A 1 220 ? -3.117 -12.109 -3.994 1 97.94 220 GLU A C 1
ATOM 1680 O O . GLU A 1 220 ? -4.258 -11.758 -3.682 1 97.94 220 GLU A O 1
ATOM 1685 N N . THR A 1 221 ? -2.027 -11.461 -3.617 1 97.5 221 THR A N 1
ATOM 1686 C CA . THR A 1 221 ? -2.146 -10.227 -2.855 1 97.5 221 THR A CA 1
ATOM 1687 C C . THR A 1 221 ? -0.953 -9.312 -3.119 1 97.5 221 THR A C 1
ATOM 1689 O O . THR A 1 221 ? 0.098 -9.773 -3.572 1 97.5 221 THR A O 1
ATOM 1692 N N . ASN A 1 222 ? -1.144 -8.047 -2.867 1 94.44 222 ASN A N 1
ATOM 1693 C CA . ASN A 1 222 ? -0.048 -7.098 -3.061 1 94.44 222 ASN A CA 1
ATOM 1694 C C . ASN A 1 222 ? 0.648 -6.773 -1.741 1 94.44 222 ASN A C 1
ATOM 1696 O O . ASN A 1 222 ? 1.486 -5.871 -1.684 1 94.44 222 ASN A O 1
ATOM 1700 N N . ALA A 1 223 ? 0.297 -7.461 -0.705 1 93.69 223 ALA A N 1
ATOM 1701 C CA . ALA A 1 223 ? 0.803 -7.102 0.618 1 93.69 223 ALA A CA 1
ATOM 1702 C C . ALA A 1 223 ? 1.47 -8.297 1.293 1 93.69 223 ALA A C 1
ATOM 1704 O O . ALA A 1 223 ? 0.834 -9.336 1.505 1 93.69 223 ALA A O 1
ATOM 1705 N N . SER A 1 224 ? 2.732 -8.055 1.705 1 92.62 224 SER A N 1
ATOM 1706 C CA . SER A 1 224 ? 3.477 -9.141 2.346 1 92.62 224 SER A CA 1
ATOM 1707 C C . SER A 1 224 ? 2.873 -9.492 3.701 1 92.62 224 SER A C 1
ATOM 1709 O O . SER A 1 224 ? 2.9 -10.656 4.109 1 92.62 224 SER A O 1
ATOM 1711 N N . ARG A 1 225 ? 2.361 -8.5 4.348 1 89.94 225 ARG A N 1
ATOM 1712 C CA . ARG A 1 225 ? 1.734 -8.758 5.641 1 89.94 225 ARG A CA 1
ATOM 1713 C C . ARG A 1 225 ? 0.545 -9.703 5.496 1 89.94 225 ARG A C 1
ATOM 1715 O O . ARG A 1 225 ? 0.329 -10.57 6.344 1 89.94 225 ARG A O 1
ATOM 1722 N N . VAL A 1 226 ? -0.216 -9.5 4.434 1 94.62 226 VAL A N 1
ATOM 1723 C CA . VAL A 1 226 ? -1.351 -10.383 4.168 1 94.62 226 VAL A CA 1
ATOM 1724 C C . VAL A 1 226 ? -0.852 -11.789 3.85 1 94.62 226 VAL A C 1
ATOM 1726 O O . VAL A 1 226 ? -1.408 -12.773 4.336 1 94.62 226 VAL A O 1
ATOM 1729 N N . GLN A 1 227 ? 0.225 -11.867 3.1 1 96.38 227 GLN A N 1
ATOM 1730 C CA . GLN A 1 227 ? 0.799 -13.172 2.785 1 96.38 227 GLN A CA 1
ATOM 1731 C C . GLN A 1 227 ? 1.186 -13.922 4.055 1 96.38 227 GLN A C 1
ATOM 1733 O O . GLN A 1 227 ? 0.824 -15.094 4.23 1 96.38 227 GLN A O 1
ATOM 1738 N N . LYS A 1 228 ? 1.835 -13.258 4.93 1 93.75 228 LYS A N 1
ATOM 1739 C CA . LYS A 1 228 ? 2.299 -13.883 6.168 1 93.75 228 LYS A CA 1
ATOM 1740 C C . LYS A 1 228 ? 1.125 -14.336 7.027 1 93.75 228 LYS A C 1
ATOM 1742 O O . LYS A 1 228 ? 1.131 -15.445 7.559 1 93.75 228 LYS A O 1
ATOM 1747 N N . ASN A 1 229 ? 0.144 -13.5 7.18 1 93.5 229 ASN A N 1
ATOM 1748 C CA . ASN A 1 229 ? -1.023 -13.844 7.984 1 93.5 229 ASN A CA 1
ATOM 1749 C C . ASN A 1 229 ? -1.759 -15.055 7.422 1 93.5 229 ASN A C 1
ATOM 1751 O O . ASN A 1 229 ? -2.225 -15.906 8.18 1 93.5 229 ASN A O 1
ATOM 1755 N N . LEU A 1 230 ? -1.867 -15.094 6.109 1 97 230 LEU A N 1
ATOM 1756 C CA . LEU A 1 230 ? -2.561 -16.203 5.469 1 97 230 LEU A CA 1
ATOM 1757 C C . LEU A 1 230 ? -1.785 -17.5 5.641 1 97 230 LEU A C 1
ATOM 1759 O O . LEU A 1 230 ? -2.381 -18.562 5.832 1 97 230 LEU A O 1
ATOM 1763 N N . VAL A 1 231 ? -0.456 -17.406 5.574 1 96.88 231 VAL A N 1
ATOM 1764 C CA . VAL A 1 231 ? 0.37 -18.578 5.805 1 96.88 231 VAL A CA 1
ATOM 1765 C C . VAL A 1 231 ? 0.156 -19.094 7.23 1 96.88 231 VAL A C 1
ATOM 1767 O O . VAL A 1 231 ? -0.062 -20.281 7.445 1 96.88 231 VAL A O 1
ATOM 1770 N N . ALA A 1 232 ? 0.237 -18.203 8.172 1 94.38 232 ALA A N 1
ATOM 1771 C CA . ALA A 1 232 ? 0.081 -18.562 9.578 1 94.38 232 ALA A CA 1
ATOM 1772 C C . ALA A 1 232 ? -1.262 -19.234 9.828 1 94.38 232 ALA A C 1
ATOM 1774 O O . ALA A 1 232 ? -1.369 -20.125 10.688 1 94.38 232 ALA A O 1
ATOM 1775 N N . ALA A 1 233 ? -2.25 -18.875 9.078 1 94.94 233 ALA A N 1
ATOM 1776 C CA . ALA A 1 233 ? -3.602 -19.406 9.25 1 94.94 233 ALA A CA 1
ATOM 1777 C C . ALA A 1 233 ? -3.785 -20.688 8.461 1 94.94 233 ALA A C 1
ATOM 1779 O O . ALA A 1 233 ? -4.863 -21.297 8.484 1 94.94 233 ALA A O 1
ATOM 1780 N N . GLY A 1 234 ? -2.812 -21.078 7.668 1 95.44 234 GLY A N 1
ATOM 1781 C CA . GLY A 1 234 ? -2.824 -22.391 7.023 1 95.44 234 GLY A CA 1
ATOM 1782 C C . GLY A 1 234 ? -3.42 -22.359 5.625 1 95.44 234 GLY A C 1
ATOM 1783 O O . GLY A 1 234 ? -3.844 -23.391 5.102 1 95.44 234 GLY A O 1
ATOM 1784 N N . HIS A 1 235 ? -3.389 -21.156 4.98 1 96.94 235 HIS A N 1
ATOM 1785 C CA . HIS A 1 235 ? -4.047 -21.031 3.684 1 96.94 235 HIS A CA 1
ATOM 1786 C C . HIS A 1 235 ? -3.086 -21.344 2.545 1 96.94 235 HIS A C 1
ATOM 1788 O O . HIS A 1 235 ? -3.469 -21.312 1.373 1 96.94 235 HIS A O 1
ATOM 1794 N N . GLY A 1 236 ? -1.86 -21.641 2.848 1 97.62 236 GLY A N 1
ATOM 1795 C CA . GLY A 1 236 ? -0.854 -21.953 1.847 1 97.62 236 GLY A CA 1
ATOM 1796 C C . GLY A 1 236 ? 0.55 -21.562 2.268 1 97.62 236 GLY A C 1
ATOM 1797 O O . GLY A 1 236 ? 0.77 -21.156 3.41 1 97.62 236 GLY A O 1
ATOM 1798 N N . TRP A 1 237 ? 1.473 -21.797 1.36 1 98.19 237 TRP A N 1
ATOM 1799 C CA . TRP A 1 237 ? 2.861 -21.391 1.543 1 98.19 237 TRP A CA 1
ATOM 1800 C C . TRP A 1 237 ? 3.162 -20.109 0.755 1 98.19 237 TRP A C 1
ATOM 1802 O O . TRP A 1 237 ? 2.379 -19.703 -0.108 1 98.19 237 TRP A O 1
ATOM 1812 N N . ALA A 1 238 ? 4.195 -19.422 1.14 1 97.75 238 ALA A N 1
ATOM 1813 C CA . ALA A 1 238 ? 4.609 -18.219 0.43 1 97.75 238 ALA A CA 1
ATOM 1814 C C . ALA A 1 238 ? 6.121 -18.188 0.23 1 97.75 238 ALA A C 1
ATOM 1816 O O . ALA A 1 238 ? 6.848 -18.984 0.83 1 97.75 238 ALA A O 1
ATOM 1817 N N . VAL A 1 239 ? 6.574 -17.391 -0.697 1 97.19 239 VAL A N 1
ATOM 1818 C CA . VAL A 1 239 ? 7.977 -17.078 -0.926 1 97.19 239 VAL A CA 1
ATOM 1819 C C . VAL A 1 239 ? 8.219 -15.586 -0.654 1 97.19 239 VAL A C 1
ATOM 1821 O O . VAL A 1 239 ? 7.613 -14.727 -1.297 1 97.19 239 VAL A O 1
ATOM 1824 N N . LEU A 1 240 ? 9.055 -15.273 0.302 1 96.12 240 LEU A N 1
ATOM 1825 C CA . LEU A 1 240 ? 9.305 -13.898 0.715 1 96.12 240 LEU A CA 1
ATOM 1826 C C . LEU A 1 240 ? 10.805 -13.641 0.862 1 96.12 240 LEU A C 1
ATOM 1828 O O . LEU A 1 240 ? 11.578 -14.57 1.077 1 96.12 240 LEU A O 1
ATOM 1832 N N . PRO A 1 241 ? 11.164 -12.352 0.717 1 95.75 241 PRO A N 1
ATOM 1833 C CA . PRO A 1 241 ? 12.57 -12.039 0.989 1 95.75 241 PRO A CA 1
ATOM 1834 C C . PRO A 1 241 ? 12.914 -12.109 2.475 1 95.75 241 PRO A C 1
ATOM 1836 O O . PRO A 1 241 ? 12.047 -11.867 3.324 1 95.75 241 PRO A O 1
ATOM 1839 N N . ALA A 1 242 ? 14.148 -12.375 2.736 1 93.38 242 ALA A N 1
ATOM 1840 C CA . ALA A 1 242 ? 14.633 -12.586 4.098 1 93.38 242 ALA A CA 1
ATOM 1841 C C . ALA A 1 242 ? 14.336 -11.375 4.977 1 93.38 242 ALA A C 1
ATOM 1843 O O . ALA A 1 242 ? 14.008 -11.516 6.156 1 93.38 242 ALA A O 1
ATOM 1844 N N . ILE A 1 243 ? 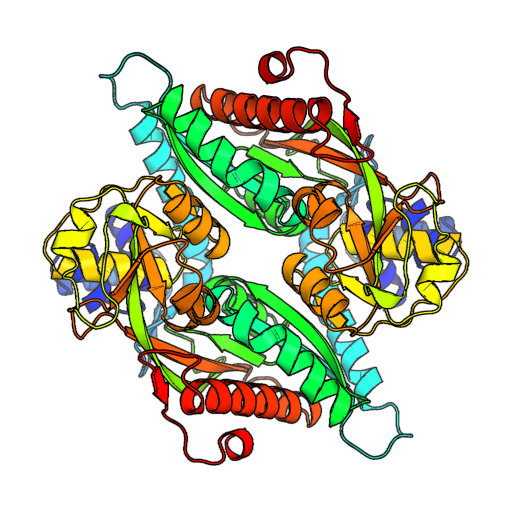14.398 -10.258 4.434 1 93.06 243 ILE A N 1
ATOM 1845 C CA . ILE A 1 243 ? 14.297 -9.023 5.203 1 93.06 243 ILE A CA 1
ATOM 1846 C C . ILE A 1 243 ? 12.891 -8.914 5.805 1 93.06 243 ILE A C 1
ATOM 1848 O O . ILE A 1 243 ? 12.703 -8.242 6.824 1 93.06 243 ILE A O 1
ATOM 1852 N N . CYS A 1 244 ? 11.961 -9.555 5.164 1 90 244 CYS A N 1
ATOM 1853 C CA . CYS A 1 244 ? 10.57 -9.539 5.613 1 90 244 CYS A CA 1
ATOM 1854 C C . CYS A 1 244 ? 10.391 -10.422 6.844 1 90 244 CYS A C 1
ATOM 1856 O O . CYS A 1 244 ? 9.359 -10.359 7.512 1 90 244 CYS A O 1
ATOM 1858 N N . LEU A 1 245 ? 11.32 -11.18 7.188 1 88.69 245 LEU A N 1
ATOM 1859 C CA . LEU A 1 245 ? 11.125 -12.273 8.141 1 88.69 245 LEU A CA 1
ATOM 1860 C C . LEU A 1 245 ? 11.914 -12.023 9.422 1 88.69 245 LEU A C 1
ATOM 1862 O O . LEU A 1 245 ? 12.016 -12.914 10.266 1 88.69 245 LEU A O 1
ATOM 1866 N N . SER A 1 246 ? 12.445 -10.82 9.531 1 77.88 246 SER A N 1
ATOM 1867 C CA . SER A 1 246 ? 13.312 -10.523 10.672 1 77.88 246 SER A CA 1
ATOM 1868 C C . SER A 1 246 ? 12.602 -10.797 11.992 1 77.88 246 SER A C 1
ATOM 1870 O O . SER A 1 246 ? 13.156 -11.453 12.875 1 77.88 246 SER A O 1
ATOM 1872 N N . ASP A 1 247 ? 11.383 -10.328 12.211 1 73.38 247 ASP A N 1
ATOM 1873 C CA . ASP A 1 247 ? 10.656 -10.461 13.469 1 73.38 247 ASP A CA 1
ATOM 1874 C C . ASP A 1 247 ? 10.094 -11.875 13.633 1 73.38 247 ASP A C 1
ATOM 1876 O O . ASP A 1 247 ? 9.828 -12.312 14.75 1 73.38 247 ASP A O 1
ATOM 1880 N N . GLU A 1 248 ? 10.109 -12.602 12.609 1 73.88 248 GLU A N 1
ATOM 1881 C CA . GLU A 1 248 ? 9.367 -13.859 12.625 1 73.88 248 GLU A CA 1
ATOM 1882 C C . GLU A 1 248 ? 10.305 -15.047 12.844 1 73.88 248 GLU A C 1
ATOM 1884 O O . GLU A 1 248 ? 9.859 -16.141 13.219 1 73.88 248 GLU A O 1
ATOM 1889 N N . MET A 1 249 ? 11.508 -14.781 12.648 1 71.19 249 MET A N 1
ATOM 1890 C CA . MET A 1 249 ? 12.492 -15.859 12.797 1 71.19 249 MET A CA 1
ATOM 1891 C C . MET A 1 249 ? 12.461 -16.438 14.203 1 71.19 249 MET A C 1
ATOM 1893 O O . MET A 1 249 ? 12.789 -17.609 14.406 1 71.19 249 MET A O 1
ATOM 1897 N N . THR A 1 250 ? 11.789 -15.664 15.086 1 66.75 250 THR A N 1
ATOM 1898 C CA . THR A 1 250 ? 11.805 -16.125 16.469 1 66.75 250 THR A CA 1
ATOM 1899 C C . THR A 1 250 ? 10.383 -16.266 17 1 66.75 250 THR A C 1
ATOM 1901 O O . THR A 1 250 ? 10.18 -16.766 18.109 1 66.75 250 THR A O 1
ATOM 1904 N N . SER A 1 251 ? 9.422 -15.82 16.266 1 74.81 251 SER A N 1
ATOM 1905 C CA . SER A 1 251 ? 8.062 -15.75 16.797 1 74.81 251 SER A CA 1
ATOM 1906 C C . SER A 1 251 ? 7.406 -17.125 16.828 1 74.81 251 SER A C 1
ATOM 1908 O O . SER A 1 251 ? 6.512 -17.359 17.641 1 74.81 251 SER A O 1
ATOM 1910 N N . GLY A 1 252 ? 7.828 -18.047 15.93 1 78.94 252 GLY A N 1
ATOM 1911 C CA . GLY A 1 252 ? 7.254 -19.375 15.859 1 78.94 252 GLY A CA 1
ATOM 1912 C C . GLY A 1 252 ? 5.879 -19.406 15.219 1 78.94 252 GLY A C 1
ATOM 1913 O O . GLY A 1 252 ? 5.18 -20.422 15.281 1 78.94 252 GLY A O 1
ATOM 1914 N N . LYS A 1 253 ? 5.469 -18.375 14.68 1 86.62 253 LYS A N 1
ATOM 1915 C CA . LYS A 1 253 ? 4.152 -18.297 14.055 1 86.62 253 LYS A CA 1
ATOM 1916 C C . LYS A 1 253 ? 4.102 -19.141 12.789 1 86.62 253 LYS A C 1
ATOM 1918 O O . LYS A 1 253 ? 3.049 -19.688 12.438 1 86.62 253 LYS A O 1
ATOM 1923 N N . PHE A 1 254 ? 5.188 -19.188 12.086 1 91 254 PHE A N 1
ATOM 1924 C CA . PHE A 1 254 ? 5.336 -20.031 10.914 1 91 254 PHE A CA 1
ATOM 1925 C C . PHE A 1 254 ? 6.762 -20.562 10.797 1 91 254 PHE A C 1
ATOM 1927 O O . PHE A 1 254 ? 7.605 -20.266 11.641 1 91 254 PHE A O 1
ATOM 1934 N N . SER A 1 255 ? 6.918 -21.531 9.977 1 94.44 255 SER A N 1
ATOM 1935 C CA . SER A 1 255 ? 8.242 -22.109 9.75 1 94.44 255 SER A CA 1
ATOM 1936 C C . SER A 1 255 ? 8.867 -21.594 8.461 1 94.44 255 SER A C 1
ATOM 1938 O O . SER A 1 255 ? 8.148 -21.203 7.531 1 94.44 255 SER A O 1
ATOM 1940 N N . LEU A 1 256 ? 10.148 -21.516 8.43 1 95.25 256 LEU A N 1
ATOM 1941 C CA . LEU A 1 256 ? 10.867 -20.859 7.34 1 95.25 256 LEU A CA 1
ATOM 1942 C C . LEU A 1 256 ? 12.078 -21.672 6.91 1 95.25 256 LEU A C 1
ATOM 1944 O O . LEU A 1 256 ? 12.711 -22.344 7.738 1 95.25 256 LEU A O 1
ATOM 1948 N N . ALA A 1 257 ? 12.43 -21.594 5.629 1 96.12 257 ALA A N 1
ATOM 1949 C CA . ALA A 1 257 ? 13.656 -22.156 5.078 1 96.12 257 ALA A CA 1
ATOM 1950 C C . ALA A 1 257 ? 14.102 -21.406 3.83 1 96.12 257 ALA A C 1
ATOM 1952 O O . ALA A 1 257 ? 13.266 -20.984 3.027 1 96.12 257 ALA A O 1
ATOM 1953 N N . PRO A 1 258 ? 15.422 -21.219 3.668 1 95.81 258 PRO A N 1
ATOM 1954 C CA . PRO A 1 258 ? 15.867 -20.578 2.424 1 95.81 258 PRO A CA 1
ATOM 1955 C C . PRO A 1 258 ? 15.617 -21.453 1.196 1 95.81 258 PRO A C 1
ATOM 1957 O O . PRO A 1 258 ? 15.625 -22.688 1.298 1 95.81 258 PRO A O 1
ATOM 1960 N N . LEU A 1 259 ? 15.336 -20.828 0.089 1 96.75 259 LEU A N 1
ATOM 1961 C CA . LEU A 1 259 ? 15.227 -21.594 -1.149 1 96.75 259 LEU A CA 1
ATOM 1962 C C . LEU A 1 259 ? 16.578 -22.141 -1.574 1 96.75 259 LEU A C 1
ATOM 1964 O O . LEU A 1 259 ? 17.609 -21.453 -1.442 1 96.75 259 LEU A O 1
ATOM 1968 N N . ALA A 1 260 ? 16.531 -23.312 -2.098 1 95.19 260 ALA A N 1
ATOM 1969 C CA . ALA A 1 260 ? 17.766 -24.016 -2.457 1 95.19 260 ALA A CA 1
ATOM 1970 C C . ALA A 1 260 ? 18.359 -23.453 -3.748 1 95.19 260 ALA A C 1
ATOM 1972 O O . ALA A 1 260 ? 19.578 -23.5 -3.953 1 95.19 260 ALA A O 1
ATOM 1973 N N . GLU A 1 261 ? 17.531 -22.938 -4.578 1 91.31 261 GLU A N 1
ATOM 1974 C CA . GLU A 1 261 ? 17.984 -22.453 -5.883 1 91.31 261 GLU A CA 1
ATOM 1975 C C . GLU A 1 261 ? 18.891 -21.234 -5.738 1 91.31 261 GLU A C 1
ATOM 1977 O O . GLU A 1 261 ? 18.5 -20.234 -5.121 1 91.31 261 GLU A O 1
ATOM 1982 N N . ALA A 1 262 ? 19.969 -21.219 -6.383 1 83.12 262 ALA A N 1
ATOM 1983 C CA . ALA A 1 262 ? 20.953 -20.156 -6.273 1 83.12 262 ALA A CA 1
ATOM 1984 C C . ALA A 1 262 ? 20.422 -18.844 -6.848 1 83.12 262 ALA A C 1
ATOM 1986 O O . ALA A 1 262 ? 20.797 -17.75 -6.395 1 83.12 262 ALA A O 1
ATOM 1987 N N . MET A 1 263 ? 19.531 -18.969 -7.75 1 82.5 263 MET A N 1
ATOM 1988 C CA . MET A 1 263 ? 19.062 -17.781 -8.445 1 82.5 263 MET A CA 1
ATOM 1989 C C . MET A 1 263 ? 17.859 -17.172 -7.734 1 82.5 263 MET A C 1
ATOM 1991 O O . MET A 1 263 ? 17.359 -16.109 -8.133 1 82.5 263 MET A O 1
ATOM 1995 N N . ALA A 1 264 ? 17.453 -17.844 -6.734 1 88.81 264 ALA A N 1
ATOM 1996 C CA . ALA A 1 264 ? 16.312 -17.312 -5.973 1 88.81 264 ALA A CA 1
ATOM 1997 C C . ALA A 1 264 ? 16.75 -16.203 -5.031 1 88.81 264 ALA A C 1
ATOM 1999 O O . ALA A 1 264 ? 16.75 -16.375 -3.809 1 88.81 264 ALA A O 1
ATOM 2000 N N . MET A 1 265 ? 17.172 -15.07 -5.633 1 93.31 265 MET A N 1
ATOM 2001 C CA . MET A 1 265 ? 17.672 -13.906 -4.918 1 93.31 265 MET A CA 1
ATOM 2002 C C . MET A 1 265 ? 17.094 -12.617 -5.508 1 93.31 265 MET A C 1
ATOM 2004 O O . MET A 1 265 ? 16.609 -12.609 -6.641 1 93.31 265 MET A O 1
ATOM 2008 N N . ARG A 1 266 ? 17.094 -11.617 -4.746 1 94.06 266 ARG A N 1
ATOM 2009 C CA . ARG A 1 266 ? 16.797 -10.281 -5.27 1 94.06 266 ARG A CA 1
ATOM 2010 C C . ARG A 1 266 ? 17.859 -9.281 -4.848 1 94.06 266 ARG A C 1
ATOM 2012 O O . ARG A 1 266 ? 18.547 -9.477 -3.836 1 94.06 266 ARG A O 1
ATOM 2019 N N . GLU A 1 267 ? 18.062 -8.359 -5.672 1 94.06 267 GLU A N 1
ATOM 2020 C CA . GLU A 1 267 ? 19 -7.281 -5.387 1 94.06 267 GLU A CA 1
ATOM 2021 C C . GLU A 1 267 ? 18.266 -6.004 -4.98 1 94.06 267 GLU A C 1
ATOM 2023 O O . GLU A 1 267 ? 17.422 -5.504 -5.723 1 94.06 267 GLU A O 1
ATOM 2028 N N . LEU A 1 268 ? 18.641 -5.523 -3.793 1 96.19 268 LEU A N 1
ATOM 2029 C CA . LEU A 1 268 ? 18.094 -4.258 -3.311 1 96.19 268 LEU A CA 1
ATOM 2030 C C . LEU A 1 268 ? 18.969 -3.088 -3.76 1 96.19 268 LEU A C 1
ATOM 2032 O O . LEU A 1 268 ? 20.188 -3.158 -3.686 1 96.19 268 LEU A O 1
ATOM 2036 N N . VAL A 1 269 ? 18.297 -2.045 -4.227 1 96.62 269 VAL A N 1
ATOM 2037 C CA . VAL A 1 269 ? 19.016 -0.853 -4.656 1 96.62 269 VAL A CA 1
ATOM 2038 C C . VAL A 1 269 ? 18.422 0.386 -4 1 96.62 269 VAL A C 1
ATOM 2040 O O . VAL A 1 269 ? 17.234 0.396 -3.652 1 96.62 269 VAL A O 1
ATOM 2043 N N . LEU A 1 270 ? 19.234 1.332 -3.76 1 97.38 270 LEU A N 1
ATOM 2044 C CA . LEU A 1 270 ? 18.781 2.68 -3.438 1 97.38 270 LEU A CA 1
ATOM 2045 C C . LEU A 1 270 ? 18.625 3.518 -4.703 1 97.38 270 LEU A C 1
ATOM 2047 O O . LEU A 1 270 ? 19.547 3.594 -5.52 1 97.38 270 LEU A O 1
ATOM 2051 N N . ALA A 1 271 ? 17.469 4.113 -4.883 1 96.81 271 ALA A N 1
ATOM 2052 C CA . ALA A 1 271 ? 17.188 4.828 -6.125 1 96.81 271 ALA A CA 1
ATOM 2053 C C . ALA A 1 271 ? 16.828 6.285 -5.852 1 96.81 271 ALA A C 1
ATOM 2055 O O . ALA A 1 271 ? 16.125 6.59 -4.895 1 96.81 271 ALA A O 1
ATOM 2056 N N . THR A 1 272 ? 17.344 7.219 -6.625 1 95.62 272 THR A N 1
ATOM 2057 C CA . THR A 1 272 ? 17.016 8.641 -6.637 1 95.62 272 THR A CA 1
ATOM 2058 C C . THR A 1 272 ? 16.797 9.133 -8.062 1 95.62 272 THR A C 1
ATOM 2060 O O . THR A 1 272 ? 17.422 8.641 -9 1 95.62 272 THR A O 1
ATOM 2063 N N . PRO A 1 273 ? 15.906 10.094 -8.203 1 93.5 273 PRO A N 1
ATOM 2064 C CA . PRO A 1 273 ? 15.75 10.656 -9.547 1 93.5 273 PRO A CA 1
ATOM 2065 C C . PRO A 1 273 ? 17 11.375 -10.031 1 93.5 273 PRO A C 1
ATOM 2067 O O . PRO A 1 273 ? 17.688 12.039 -9.25 1 93.5 273 PRO A O 1
ATOM 2070 N N . ARG A 1 274 ? 17.266 11.266 -11.312 1 90.12 274 ARG A N 1
ATOM 2071 C CA . ARG A 1 274 ? 18.422 11.961 -11.883 1 90.12 274 ARG A CA 1
ATOM 2072 C C . ARG A 1 274 ? 18.125 13.438 -12.086 1 90.12 274 ARG A C 1
ATOM 2074 O O . ARG A 1 274 ? 19.047 14.258 -12.148 1 90.12 274 ARG A O 1
ATOM 2081 N N . THR A 1 275 ? 16.922 13.75 -12.281 1 78.44 275 THR A N 1
ATOM 2082 C CA . THR A 1 275 ? 16.516 15.109 -12.617 1 78.44 275 THR A CA 1
ATOM 2083 C C . THR A 1 275 ? 16.703 16.047 -11.422 1 78.44 275 THR A C 1
ATOM 2085 O O . THR A 1 275 ? 16.828 17.25 -11.586 1 78.44 275 THR A O 1
ATOM 2088 N N . ASN A 1 276 ? 16.672 15.477 -10.312 1 70.25 276 ASN A N 1
ATOM 2089 C CA . ASN A 1 276 ? 16.656 16.344 -9.141 1 70.25 276 ASN A CA 1
ATOM 2090 C C . ASN A 1 276 ? 18.031 16.375 -8.453 1 70.25 276 ASN A C 1
ATOM 2092 O O . ASN A 1 276 ? 18.734 15.367 -8.43 1 70.25 276 ASN A O 1
ATOM 2096 N N . ARG A 1 277 ? 18.453 17.594 -8.242 1 69.12 277 ARG A N 1
ATOM 2097 C CA . ARG A 1 277 ? 19.609 17.703 -7.34 1 69.12 277 ARG A CA 1
ATOM 2098 C C . ARG A 1 277 ? 19.281 17.125 -5.965 1 69.12 277 ARG A C 1
ATOM 2100 O O . ARG A 1 277 ? 18.219 17.422 -5.398 1 69.12 277 ARG A O 1
ATOM 2107 N N . SER A 1 278 ? 20.062 16.281 -5.578 1 82.94 278 SER A N 1
ATOM 2108 C CA . SER A 1 278 ? 19.891 15.742 -4.23 1 82.94 278 SER A CA 1
ATOM 2109 C C . SER A 1 278 ? 20.25 16.781 -3.172 1 82.94 278 SER A C 1
ATOM 2111 O O . SER A 1 278 ? 21.406 17.156 -3.045 1 82.94 278 SER A O 1
ATOM 2113 N N . THR A 1 279 ? 19.312 17.25 -2.488 1 89.19 279 THR A N 1
ATOM 2114 C CA . THR A 1 279 ? 19.547 18.203 -1.409 1 89.19 279 THR A CA 1
ATOM 2115 C C . THR A 1 279 ? 20.281 17.547 -0.253 1 89.19 279 THR A C 1
ATOM 2117 O O . THR A 1 279 ? 20.422 16.312 -0.215 1 89.19 279 THR A O 1
ATOM 2120 N N . GLY A 1 280 ? 20.828 18.359 0.554 1 91.94 280 GLY A N 1
ATOM 2121 C CA . GLY A 1 280 ? 21.469 17.844 1.759 1 91.94 280 GLY A CA 1
ATOM 2122 C C . GLY A 1 280 ? 20.547 16.953 2.576 1 91.94 280 GLY A C 1
ATOM 2123 O O . GLY A 1 280 ? 20.969 15.93 3.119 1 91.94 280 GLY A O 1
ATOM 2124 N N . ALA A 1 281 ? 19.297 17.312 2.617 1 94.5 281 ALA A N 1
ATOM 2125 C CA . ALA A 1 281 ? 18.312 16.547 3.371 1 94.5 281 ALA A CA 1
ATOM 2126 C C . ALA A 1 281 ? 18.109 15.156 2.762 1 94.5 281 ALA A C 1
ATOM 2128 O O . ALA A 1 281 ? 18.047 14.164 3.484 1 94.5 281 ALA A O 1
ATOM 2129 N N . VAL A 1 282 ? 18.062 15.078 1.482 1 95.81 282 VAL A N 1
ATOM 2130 C CA . VAL A 1 282 ? 17.875 13.805 0.79 1 95.81 282 VAL A CA 1
ATOM 2131 C C . VAL A 1 282 ? 19.078 12.898 1.021 1 95.81 282 VAL A C 1
ATOM 2133 O O . VAL A 1 282 ? 18.922 11.711 1.31 1 95.81 282 VAL A O 1
ATOM 2136 N N . ARG A 1 283 ? 20.25 13.461 0.941 1 95.81 283 ARG A N 1
ATOM 2137 C CA . ARG A 1 283 ? 21.469 12.695 1.186 1 95.81 283 ARG A CA 1
ATOM 2138 C C . ARG A 1 283 ? 21.516 12.188 2.623 1 95.81 283 ARG A C 1
ATOM 2140 O O . ARG A 1 283 ? 21.922 11.055 2.875 1 95.81 283 ARG A O 1
ATOM 2147 N N . ALA A 1 284 ? 21.094 13.023 3.482 1 96.12 284 ALA A N 1
ATOM 2148 C CA . ALA A 1 284 ? 21.078 12.648 4.895 1 96.12 284 ALA A CA 1
ATOM 2149 C C . ALA A 1 284 ? 20.141 11.461 5.133 1 96.12 284 ALA A C 1
ATOM 2151 O O . ALA A 1 284 ? 20.5 10.516 5.836 1 96.12 284 ALA A O 1
ATOM 2152 N N . VAL A 1 285 ? 18.984 11.5 4.555 1 97.81 285 VAL A N 1
ATOM 2153 C CA . VAL A 1 285 ? 17.984 10.445 4.738 1 97.81 285 VAL A CA 1
ATOM 2154 C C . VAL A 1 285 ? 18.453 9.164 4.047 1 97.81 285 VAL A C 1
ATOM 2156 O O . VAL A 1 285 ? 18.328 8.07 4.605 1 97.81 285 VAL A O 1
ATOM 2159 N N . ALA A 1 286 ? 19.016 9.312 2.885 1 97.75 286 ALA A N 1
ATOM 2160 C CA . ALA A 1 286 ? 19.578 8.164 2.182 1 97.75 286 ALA A CA 1
ATOM 2161 C C . ALA A 1 286 ? 20.688 7.504 3.004 1 97.75 286 ALA A C 1
ATOM 2163 O O . ALA A 1 286 ? 20.734 6.277 3.123 1 97.75 286 ALA A O 1
ATOM 2164 N N . GLY A 1 287 ? 21.547 8.352 3.496 1 97.44 287 GLY A N 1
ATOM 2165 C CA . GLY A 1 287 ? 22.609 7.844 4.352 1 97.44 287 GLY A CA 1
ATOM 2166 C C . GLY A 1 287 ? 22.094 7.121 5.582 1 97.44 287 GLY A C 1
ATOM 2167 O O . GLY A 1 287 ? 22.609 6.07 5.957 1 97.44 287 GLY A O 1
ATOM 2168 N N . ALA A 1 288 ? 21.078 7.668 6.191 1 97.94 288 ALA A N 1
ATOM 2169 C CA . ALA A 1 288 ? 20.469 7.035 7.359 1 97.94 288 ALA A CA 1
ATOM 2170 C C . ALA A 1 288 ? 19.891 5.668 7.004 1 97.94 288 ALA A C 1
ATOM 2172 O O . ALA A 1 288 ? 20.062 4.703 7.754 1 97.94 288 ALA A O 1
ATOM 2173 N N . LEU A 1 289 ? 19.219 5.582 5.902 1 97.81 289 LEU A N 1
ATOM 2174 C CA . LEU A 1 289 ? 18.641 4.328 5.43 1 97.81 289 LEU A CA 1
ATOM 2175 C C . LEU A 1 289 ? 19.719 3.266 5.262 1 97.81 289 LEU A C 1
ATOM 2177 O O . LEU A 1 289 ? 19.562 2.131 5.715 1 97.81 289 LEU A O 1
ATOM 2181 N N . LEU A 1 290 ? 20.797 3.676 4.668 1 98.06 290 LEU A N 1
ATOM 2182 C CA . LEU A 1 290 ? 21.891 2.744 4.422 1 98.06 290 LEU A CA 1
ATOM 2183 C C . LEU A 1 290 ? 22.547 2.303 5.73 1 98.06 290 LEU A C 1
ATOM 2185 O O . LEU A 1 290 ? 22.891 1.133 5.891 1 98.06 290 LEU A O 1
ATOM 2189 N N . ARG A 1 291 ? 22.672 3.219 6.629 1 97.56 291 ARG A N 1
ATOM 2190 C CA . ARG A 1 291 ? 23.25 2.881 7.93 1 97.56 291 ARG A CA 1
ATOM 2191 C C . ARG A 1 291 ? 22.391 1.867 8.664 1 97.56 291 ARG A C 1
ATOM 2193 O O . ARG A 1 291 ? 22.891 0.921 9.266 1 97.56 291 ARG A O 1
ATOM 2200 N N . ILE A 1 292 ? 21.141 2.051 8.633 1 97.62 292 ILE A N 1
ATOM 2201 C CA . ILE A 1 292 ? 20.203 1.177 9.32 1 97.62 292 ILE A CA 1
ATOM 2202 C C . ILE A 1 292 ? 20.234 -0.217 8.703 1 97.62 292 ILE A C 1
ATOM 2204 O O . ILE A 1 292 ? 20.297 -1.221 9.414 1 97.62 292 ILE A O 1
ATOM 2208 N N . LEU A 1 293 ? 20.203 -0.268 7.391 1 97.44 293 LEU A N 1
ATOM 2209 C CA . LEU A 1 293 ? 20.25 -1.549 6.695 1 97.44 293 LEU A CA 1
ATOM 2210 C C . LEU A 1 293 ? 21.562 -2.266 6.973 1 97.44 293 LEU A C 1
ATOM 2212 O O . LEU A 1 293 ? 21.594 -3.48 7.176 1 97.44 293 LEU A O 1
ATOM 2216 N N . HIS A 1 294 ? 22.625 -1.512 6.957 1 97.94 294 HIS A N 1
ATOM 2217 C CA . HIS A 1 294 ? 23.922 -2.092 7.277 1 97.94 294 HIS A CA 1
ATOM 2218 C C . HIS A 1 294 ? 23.938 -2.646 8.695 1 97.94 294 HIS A C 1
ATOM 2220 O O . HIS A 1 294 ? 24.453 -3.746 8.93 1 97.94 294 HIS A O 1
ATOM 2226 N N . GLY A 1 295 ? 23.438 -1.852 9.594 1 96.69 295 GLY A N 1
ATOM 2227 C CA . GLY A 1 295 ? 23.328 -2.322 10.961 1 96.69 295 GLY A CA 1
ATOM 2228 C C . GLY A 1 295 ? 22.547 -3.609 11.094 1 96.69 295 GLY A C 1
ATOM 2229 O O . GLY A 1 295 ? 22.922 -4.508 11.844 1 96.69 295 GLY A O 1
ATOM 2230 N N . ALA A 1 296 ? 21.438 -3.699 10.406 1 95.12 296 ALA A N 1
ATOM 2231 C CA . ALA A 1 296 ? 20.609 -4.91 10.43 1 95.12 296 ALA A CA 1
ATOM 2232 C C . ALA A 1 296 ? 21.391 -6.109 9.898 1 95.12 296 ALA A C 1
ATOM 2234 O O . ALA A 1 296 ? 21.266 -7.219 10.422 1 95.12 296 ALA A O 1
ATOM 2235 N N . ALA A 1 297 ? 22.141 -5.883 8.828 1 95.19 297 ALA A N 1
ATOM 2236 C CA . ALA A 1 297 ? 22.969 -6.941 8.25 1 95.19 297 ALA A CA 1
ATOM 2237 C C . ALA A 1 297 ? 24.016 -7.434 9.25 1 95.19 297 ALA A C 1
ATOM 2239 O O . ALA A 1 297 ? 24.219 -8.641 9.398 1 95.19 297 ALA A O 1
ATOM 2240 N N . LEU A 1 298 ? 24.625 -6.5 9.945 1 95.31 298 LEU A N 1
ATOM 2241 C CA . LEU A 1 298 ? 25.703 -6.816 10.883 1 95.31 298 LEU A CA 1
ATOM 2242 C C . LEU A 1 298 ? 25.141 -7.512 12.117 1 95.31 298 LEU A C 1
ATOM 2244 O O . LEU A 1 298 ? 25.797 -8.398 12.68 1 95.31 298 LEU A O 1
ATOM 2248 N N . GLU A 1 299 ? 23.938 -7.156 12.516 1 93.56 299 GLU A N 1
ATOM 2249 C CA . GLU A 1 299 ? 23.375 -7.625 13.781 1 93.56 299 GLU A CA 1
ATOM 2250 C C . GLU A 1 299 ? 22.609 -8.93 13.586 1 93.56 299 GLU A C 1
ATOM 2252 O O . GLU A 1 299 ? 22.094 -9.5 14.547 1 93.56 299 GLU A O 1
ATOM 2257 N N . GLY A 1 300 ? 22.422 -9.375 12.352 1 89.94 300 GLY A N 1
ATOM 2258 C CA . GLY A 1 300 ? 21.734 -10.617 12.07 1 89.94 300 GLY A CA 1
ATOM 2259 C C . GLY A 1 300 ? 20.234 -10.461 11.977 1 89.94 300 GLY A C 1
ATOM 2260 O O . GLY A 1 300 ? 19.5 -11.453 11.953 1 89.94 300 GLY A O 1
ATOM 2261 N N . ARG A 1 301 ? 19.75 -9.266 11.938 1 92.81 301 ARG A N 1
ATOM 2262 C CA . ARG A 1 301 ? 18.328 -9 11.797 1 92.81 301 ARG A CA 1
ATOM 2263 C C . ARG A 1 301 ? 17.875 -9.133 10.344 1 92.81 301 ARG A C 1
ATOM 2265 O O . ARG A 1 301 ? 16.688 -9.055 10.047 1 92.81 301 ARG A O 1
ATOM 2272 N N . TRP A 1 302 ? 18.719 -9.258 9.453 1 93.44 302 TRP A N 1
ATOM 2273 C CA . TRP A 1 302 ? 18.516 -9.477 8.023 1 93.44 302 TRP A CA 1
ATOM 2274 C C . TRP A 1 302 ? 19.219 -10.75 7.566 1 93.44 302 TRP A C 1
ATOM 2276 O O . TRP A 1 302 ? 20.281 -10.695 6.949 1 93.44 302 TRP A O 1
ATOM 2286 N N . PRO A 1 303 ? 18.516 -11.812 7.719 1 89.31 303 PRO A N 1
ATOM 2287 C CA . PRO A 1 303 ? 19.172 -13.086 7.414 1 89.31 303 PRO A CA 1
ATOM 2288 C C . PRO A 1 303 ? 19.469 -13.25 5.922 1 89.31 303 PRO A C 1
ATOM 2290 O O . PRO A 1 303 ? 18.734 -12.734 5.082 1 89.31 303 PRO A O 1
ATOM 2293 N N . SER A 1 304 ? 20.516 -13.992 5.613 1 90.44 304 SER A N 1
ATOM 2294 C CA . SER A 1 304 ? 20.906 -14.406 4.27 1 90.44 304 SER A CA 1
ATOM 2295 C C . SER A 1 304 ? 21.188 -13.195 3.375 1 90.44 304 SER A C 1
ATOM 2297 O O . SER A 1 304 ? 20.891 -13.227 2.176 1 90.44 304 SER A O 1
ATOM 2299 N N . VAL A 1 305 ? 21.562 -12.094 3.982 1 94.81 305 VAL A N 1
ATOM 2300 C CA . VAL A 1 305 ? 21.875 -10.898 3.213 1 94.81 305 VAL A CA 1
ATOM 2301 C C . VAL A 1 305 ? 23.344 -10.906 2.812 1 94.81 305 VAL A C 1
ATOM 2303 O O . VAL A 1 305 ? 24.203 -11.383 3.564 1 94.81 305 VAL A O 1
ATOM 2306 N N . VAL A 1 306 ? 23.641 -10.539 1.627 1 95.88 306 VAL A N 1
ATOM 2307 C CA . VAL A 1 306 ? 24.984 -10.219 1.157 1 95.88 306 VAL A CA 1
ATOM 2308 C C . VAL A 1 306 ? 25.109 -8.711 0.95 1 95.88 306 VAL A C 1
ATOM 2310 O O . VAL A 1 306 ? 24.531 -8.156 0.01 1 95.88 306 VAL A O 1
ATOM 2313 N N . TRP A 1 307 ? 25.797 -8.055 1.843 1 96.69 307 TRP A N 1
ATOM 2314 C CA . TRP A 1 307 ? 25.969 -6.605 1.825 1 96.69 307 TRP A CA 1
ATOM 2315 C C . TRP A 1 307 ? 26.969 -6.188 0.752 1 96.69 307 TRP A C 1
ATOM 2317 O O . TRP A 1 307 ? 28.031 -6.789 0.629 1 96.69 307 TRP A O 1
ATOM 2327 N N . HIS A 1 308 ? 26.656 -5.133 -0.046 1 96.25 308 HIS A N 1
ATOM 2328 C CA . HIS A 1 308 ? 27.469 -4.809 -1.21 1 96.25 308 HIS A CA 1
ATOM 2329 C C . HIS A 1 308 ? 28.234 -3.508 -1.001 1 96.25 308 HIS A C 1
ATOM 2331 O O . HIS A 1 308 ? 29 -3.08 -1.876 1 96.25 308 HIS A O 1
ATOM 2337 N N . LEU A 1 309 ? 27.922 -3.004 0.141 1 93 309 LEU A N 1
ATOM 2338 C CA . LEU A 1 309 ? 28.562 -1.708 0.365 1 93 309 LEU A CA 1
ATOM 2339 C C . LEU A 1 309 ? 29.625 -1.805 1.442 1 93 309 LEU A C 1
ATOM 2341 O O . LEU A 1 309 ? 29.703 -2.801 2.166 1 93 309 LEU A O 1
ATOM 2345 N N . GLY A 1 310 ? 30.688 -1.043 1.472 1 90.75 310 GLY A N 1
ATOM 2346 C CA . GLY A 1 310 ? 31.766 -1.007 2.459 1 90.75 310 GLY A CA 1
ATOM 2347 C C . GLY A 1 310 ? 31.266 -0.678 3.855 1 90.75 310 GLY A C 1
ATOM 2348 O O . GLY A 1 310 ? 30.078 -0.798 4.145 1 90.75 310 GLY A O 1
ATOM 2349 N N . GLU A 1 311 ? 32.062 -0.332 4.742 1 88.06 311 GLU A N 1
ATOM 2350 C CA . GLU A 1 311 ? 31.781 -0.154 6.164 1 88.06 311 GLU A CA 1
ATOM 2351 C C . GLU A 1 311 ? 31.125 1.192 6.43 1 88.06 311 GLU A C 1
ATOM 2353 O O . GLU A 1 311 ? 30.516 1.395 7.488 1 88.06 311 GLU A O 1
ATOM 2358 N N . GLU A 1 312 ? 31.25 2.057 5.527 1 91.12 312 GLU A N 1
ATOM 2359 C CA . GLU A 1 312 ? 30.625 3.367 5.652 1 91.12 312 GLU A CA 1
ATOM 2360 C C . GLU A 1 312 ? 29.703 3.65 4.465 1 91.12 312 GLU A C 1
ATOM 2362 O O . GLU A 1 312 ? 29.984 4.531 3.652 1 91.12 312 GLU A O 1
ATOM 2367 N N . PRO A 1 313 ? 28.578 2.998 4.492 1 90.31 313 PRO A N 1
ATOM 2368 C CA . PRO A 1 313 ? 27.719 3.082 3.303 1 90.31 313 PRO A CA 1
ATOM 2369 C C . PRO A 1 313 ? 27.141 4.477 3.088 1 90.31 313 PRO A C 1
ATOM 2371 O O . PRO A 1 313 ? 26.859 4.863 1.951 1 90.31 313 PRO A O 1
ATOM 2374 N N . GLU A 1 314 ? 27.016 5.277 4.145 1 88.06 314 GLU A N 1
ATOM 2375 C CA . GLU A 1 314 ? 26.438 6.617 4.031 1 88.06 314 GLU A CA 1
ATOM 2376 C C . GLU A 1 314 ? 27.344 7.531 3.207 1 88.06 314 GLU A C 1
ATOM 2378 O O . GLU A 1 314 ? 26.891 8.555 2.686 1 88.06 314 GLU A O 1
ATOM 2383 N N . ALA A 1 315 ? 28.594 7.18 3.057 1 86.69 315 ALA A N 1
ATOM 2384 C CA . ALA A 1 315 ? 29.547 7.977 2.287 1 86.69 315 ALA A CA 1
ATOM 2385 C C . ALA A 1 315 ? 29.297 7.836 0.788 1 86.69 315 ALA A C 1
ATOM 2387 O O . ALA A 1 315 ? 29.812 8.617 -0.012 1 86.69 315 ALA A O 1
ATOM 2388 N N . ARG A 1 316 ? 28.453 6.906 0.388 1 87.94 316 ARG A N 1
ATOM 2389 C CA . ARG A 1 316 ? 28.219 6.59 -1.019 1 87.94 316 ARG A CA 1
ATOM 2390 C C . ARG A 1 316 ? 27.094 7.434 -1.595 1 87.94 316 ARG A C 1
ATOM 2392 O O . ARG A 1 316 ? 26.797 7.359 -2.791 1 87.94 316 ARG A O 1
ATOM 2399 N N . VAL A 1 317 ? 26.438 8.211 -0.659 1 90.31 317 VAL A N 1
ATOM 2400 C CA . VAL A 1 317 ? 25.297 8.984 -1.146 1 90.31 317 VAL A CA 1
ATOM 2401 C C . VAL A 1 317 ? 25.562 10.477 -0.923 1 90.31 317 VAL A C 1
ATOM 2403 O O . VAL A 1 317 ? 26.312 10.852 -0.029 1 90.31 317 VAL A O 1
ATOM 2406 N N . MET B 1 1 ? -1.78 -7.086 -33.312 1 83 1 MET B N 1
ATOM 2407 C CA . MET B 1 1 ? -1.582 -7.281 -31.891 1 83 1 MET B CA 1
ATOM 2408 C C . MET B 1 1 ? -2.447 -8.422 -31.375 1 83 1 MET B C 1
ATOM 2410 O O . MET B 1 1 ? -3.656 -8.453 -31.609 1 83 1 MET B O 1
ATOM 2414 N N . ASP B 1 2 ? -1.858 -9.406 -30.781 1 89.31 2 ASP B N 1
ATOM 2415 C CA . ASP B 1 2 ? -2.586 -10.57 -30.297 1 89.31 2 ASP B CA 1
ATOM 2416 C C . ASP B 1 2 ? -2.25 -10.852 -28.828 1 89.31 2 ASP B C 1
ATOM 2418 O O . ASP B 1 2 ? -1.449 -10.133 -28.219 1 89.31 2 ASP B O 1
ATOM 2422 N N . LEU B 1 3 ? -2.895 -11.812 -28.328 1 91.44 3 LEU B N 1
ATOM 2423 C CA . LEU B 1 3 ? -2.793 -12.094 -26.906 1 91.44 3 LEU B CA 1
ATOM 2424 C C . LEU B 1 3 ? -1.393 -12.586 -26.547 1 91.44 3 LEU B C 1
ATOM 2426 O O . LEU B 1 3 ? -0.89 -12.297 -25.453 1 91.44 3 LEU B O 1
ATOM 2430 N N . LYS B 1 4 ? -0.845 -13.359 -27.406 1 92.19 4 LYS B N 1
ATOM 2431 C CA . LYS B 1 4 ? 0.512 -13.852 -27.203 1 92.19 4 LYS B CA 1
ATOM 2432 C C . LYS B 1 4 ? 1.504 -12.695 -27.078 1 92.19 4 LYS B C 1
ATOM 2434 O O . LYS B 1 4 ? 2.375 -12.711 -26.203 1 92.19 4 LYS B O 1
ATOM 2439 N N . GLY B 1 5 ? 1.306 -11.773 -27.953 1 94.12 5 GLY B N 1
ATOM 2440 C CA . GLY B 1 5 ? 2.148 -10.586 -27.906 1 94.12 5 GLY B CA 1
ATOM 2441 C C . GLY B 1 5 ? 1.961 -9.766 -26.641 1 94.12 5 GLY B C 1
ATOM 2442 O O . GLY B 1 5 ? 2.934 -9.281 -26.062 1 94.12 5 GLY B O 1
ATOM 2443 N N . LEU B 1 6 ? 0.775 -9.625 -26.172 1 95.31 6 LEU B N 1
ATOM 2444 C CA . LEU B 1 6 ? 0.481 -8.875 -24.953 1 95.31 6 LEU B CA 1
ATOM 2445 C C . LEU B 1 6 ? 1.05 -9.578 -23.734 1 95.31 6 LEU B C 1
ATOM 2447 O O . LEU B 1 6 ? 1.587 -8.93 -22.828 1 95.31 6 LEU B O 1
ATOM 2451 N N . ASN B 1 7 ? 0.948 -10.828 -23.766 1 95 7 ASN B N 1
ATOM 2452 C CA . ASN B 1 7 ? 1.512 -11.594 -22.656 1 95 7 ASN B CA 1
ATOM 2453 C C . ASN B 1 7 ? 3.031 -11.477 -22.609 1 95 7 ASN B C 1
ATOM 2455 O O . ASN B 1 7 ? 3.613 -11.32 -21.531 1 95 7 ASN B O 1
ATOM 2459 N N . ALA B 1 8 ? 3.582 -11.609 -23.766 1 96.25 8 ALA B N 1
ATOM 2460 C CA . ALA B 1 8 ? 5.031 -11.445 -23.844 1 96.25 8 ALA B CA 1
ATOM 2461 C C . ALA B 1 8 ? 5.449 -10.07 -23.328 1 96.25 8 ALA B C 1
ATOM 2463 O O . ALA B 1 8 ? 6.406 -9.953 -22.547 1 96.25 8 ALA B O 1
ATOM 2464 N N . LEU B 1 9 ? 4.742 -9.039 -23.75 1 96.94 9 LEU B N 1
ATOM 2465 C CA . LEU B 1 9 ? 4.996 -7.672 -23.297 1 96.94 9 LEU B CA 1
ATOM 2466 C C . LEU B 1 9 ? 4.945 -7.578 -21.781 1 96.94 9 LEU B C 1
ATOM 2468 O O . LEU B 1 9 ? 5.855 -7.023 -21.156 1 96.94 9 LEU B O 1
ATOM 2472 N N . LEU B 1 10 ? 3.928 -8.133 -21.203 1 95.38 10 LEU B N 1
ATOM 2473 C CA . LEU B 1 10 ? 3.703 -8.031 -19.766 1 95.38 10 LEU B CA 1
ATOM 2474 C C . LEU B 1 10 ? 4.781 -8.781 -18.984 1 95.38 10 LEU B C 1
ATOM 2476 O O . LEU B 1 10 ? 5.309 -8.273 -18 1 95.38 10 LEU B O 1
ATOM 2480 N N . VAL B 1 11 ? 5.137 -9.953 -19.453 1 95.19 11 VAL B N 1
ATOM 2481 C CA . VAL B 1 11 ? 6.102 -10.781 -18.734 1 95.19 11 VAL B CA 1
ATOM 2482 C C . VAL B 1 11 ? 7.492 -10.156 -18.844 1 95.19 11 VAL B C 1
ATOM 2484 O O . VAL B 1 11 ? 8.25 -10.148 -17.859 1 95.19 11 VAL B O 1
ATOM 2487 N N . VAL B 1 12 ? 7.809 -9.641 -19.984 1 95.25 12 VAL B N 1
ATOM 2488 C CA . VAL B 1 12 ? 9.094 -8.969 -20.141 1 95.25 12 VAL B CA 1
ATOM 2489 C C . VAL B 1 12 ? 9.141 -7.734 -19.234 1 95.25 12 VAL B C 1
ATOM 2491 O O . VAL B 1 12 ? 10.156 -7.465 -18.609 1 95.25 12 VAL B O 1
ATOM 2494 N N . ALA B 1 13 ? 8.07 -7.008 -19.25 1 93 13 ALA B N 1
ATOM 2495 C CA . ALA B 1 13 ? 8 -5.805 -18.422 1 93 13 ALA B CA 1
ATOM 2496 C C . ALA B 1 13 ? 8.219 -6.141 -16.953 1 93 13 ALA B C 1
ATOM 2498 O O . ALA B 1 13 ? 8.93 -5.422 -16.25 1 93 13 ALA B O 1
ATOM 2499 N N . ASP B 1 14 ? 7.629 -7.188 -16.547 1 89.69 14 ASP B N 1
ATOM 2500 C CA . ASP B 1 14 ? 7.688 -7.574 -15.133 1 89.69 14 ASP B CA 1
ATOM 2501 C C . ASP B 1 14 ? 9.047 -8.172 -14.789 1 89.69 14 ASP B C 1
ATOM 2503 O O . ASP B 1 14 ? 9.602 -7.891 -13.727 1 89.69 14 ASP B O 1
ATOM 2507 N N . ALA B 1 15 ? 9.586 -8.977 -15.68 1 90.31 15 ALA B N 1
ATOM 2508 C CA . ALA B 1 15 ? 10.812 -9.727 -15.422 1 90.31 15 ALA B CA 1
ATOM 2509 C C . ALA B 1 15 ? 12.039 -8.867 -15.703 1 90.31 15 ALA B C 1
ATOM 2511 O O . ALA B 1 15 ? 13.133 -9.164 -15.219 1 90.31 15 ALA B O 1
ATOM 2512 N N . GLY B 1 16 ? 11.891 -7.906 -16.578 1 90.81 16 GLY B N 1
ATOM 2513 C CA . GLY B 1 16 ? 12.992 -7.031 -16.953 1 90.81 16 GLY B CA 1
ATOM 2514 C C . GLY B 1 16 ? 14 -7.703 -17.875 1 90.81 16 GLY B C 1
ATOM 2515 O O . GLY B 1 16 ? 15.148 -7.266 -17.969 1 90.81 16 GLY B O 1
ATOM 2516 N N . SER B 1 17 ? 13.609 -8.82 -18.438 1 93.31 17 SER B N 1
ATOM 2517 C CA . SER B 1 17 ? 14.516 -9.609 -19.266 1 93.31 17 SER B CA 1
ATOM 2518 C C . SER B 1 17 ? 13.734 -10.484 -20.25 1 93.31 17 SER B C 1
ATOM 2520 O O . SER B 1 17 ? 12.75 -11.125 -19.875 1 93.31 17 SER B O 1
ATOM 2522 N N . VAL B 1 18 ? 14.227 -10.492 -21.484 1 94.62 18 VAL B N 1
ATOM 2523 C CA . VAL B 1 18 ? 13.617 -11.344 -22.5 1 94.62 18 VAL B CA 1
ATOM 2524 C C . VAL B 1 18 ? 13.906 -12.812 -22.188 1 94.62 18 VAL B C 1
ATOM 2526 O O . VAL B 1 18 ? 13.031 -13.672 -22.344 1 94.62 18 VAL B O 1
ATOM 2529 N N . THR B 1 19 ? 15.047 -13.055 -21.688 1 93.69 19 THR B N 1
ATOM 2530 C CA . THR B 1 19 ? 15.453 -14.414 -21.359 1 93.69 19 THR B CA 1
ATOM 2531 C C . THR B 1 19 ? 14.625 -14.961 -20.203 1 93.69 19 THR B C 1
ATOM 2533 O O . THR B 1 19 ? 14.156 -16.094 -20.25 1 93.69 19 THR B O 1
ATOM 2536 N N . LYS B 1 20 ? 14.477 -14.195 -19.188 1 92.31 20 LYS B N 1
ATOM 2537 C CA . LYS B 1 20 ? 13.648 -14.602 -18.062 1 92.31 20 LYS B CA 1
ATOM 2538 C C . LYS B 1 20 ? 12.195 -14.797 -18.484 1 92.31 20 LYS B C 1
ATOM 2540 O O . LYS B 1 20 ? 11.547 -15.758 -18.062 1 92.31 20 LYS B O 1
ATOM 2545 N N . ALA B 1 21 ? 11.734 -13.867 -19.281 1 95.5 21 ALA B N 1
ATOM 2546 C CA . ALA B 1 21 ? 10.359 -13.945 -19.781 1 95.5 21 ALA B CA 1
ATOM 2547 C C . ALA B 1 21 ? 10.141 -15.234 -20.578 1 95.5 21 ALA B C 1
ATOM 2549 O O . ALA B 1 21 ? 9.109 -15.883 -20.438 1 95.5 21 ALA B O 1
ATOM 2550 N N . ALA B 1 22 ? 11.094 -15.617 -21.406 1 96.12 22 ALA B N 1
ATOM 2551 C CA . ALA B 1 22 ? 11.008 -16.844 -22.188 1 96.12 22 ALA B CA 1
ATOM 2552 C C . ALA B 1 22 ? 10.883 -18.062 -21.297 1 96.12 22 ALA B C 1
ATOM 2554 O O . ALA B 1 22 ? 10.086 -18.969 -21.578 1 96.12 22 ALA B O 1
ATOM 2555 N N . ARG B 1 23 ? 11.602 -18.094 -20.25 1 93.5 23 ARG B N 1
ATOM 2556 C CA . ARG B 1 23 ? 11.531 -19.188 -19.281 1 93.5 23 ARG B CA 1
ATOM 2557 C C . ARG B 1 23 ? 10.156 -19.266 -18.625 1 93.5 23 ARG B C 1
ATOM 2559 O O . ARG B 1 23 ? 9.57 -20.344 -18.547 1 93.5 23 ARG B O 1
ATOM 2566 N N . ILE B 1 24 ? 9.711 -18.109 -18.203 1 93 24 ILE B N 1
ATOM 2567 C CA . ILE B 1 24 ? 8.43 -18.016 -17.516 1 93 24 ILE B CA 1
ATOM 2568 C C . ILE B 1 24 ? 7.301 -18.453 -18.438 1 93 24 ILE B C 1
ATOM 2570 O O . ILE B 1 24 ? 6.359 -19.125 -18.016 1 93 24 ILE B O 1
ATOM 2574 N N . LEU B 1 25 ? 7.422 -18.094 -19.719 1 94.62 25 LEU B N 1
ATOM 2575 C CA . LEU B 1 25 ? 6.387 -18.391 -20.703 1 94.62 25 LEU B CA 1
ATOM 2576 C C . LEU B 1 25 ? 6.594 -19.766 -21.328 1 94.62 25 LEU B C 1
ATOM 2578 O O . LEU B 1 25 ? 5.781 -20.219 -22.141 1 94.62 25 LEU B O 1
ATOM 2582 N N . HIS B 1 26 ? 7.688 -20.438 -21 1 93.69 26 HIS B N 1
ATOM 2583 C CA . HIS B 1 26 ? 8.023 -21.75 -21.516 1 93.69 26 HIS B CA 1
ATOM 2584 C C . HIS B 1 26 ? 8.148 -21.75 -23.031 1 93.69 26 HIS B C 1
ATOM 2586 O O . HIS B 1 26 ? 7.582 -22.609 -23.703 1 93.69 26 HIS B O 1
ATOM 2592 N N . VAL B 1 27 ? 8.812 -20.719 -23.547 1 94.75 27 VAL B N 1
ATOM 2593 C CA . VAL B 1 27 ? 9.117 -20.609 -24.969 1 94.75 27 VAL B CA 1
ATOM 2594 C C . VAL B 1 27 ? 10.594 -20.25 -25.156 1 94.75 27 VAL B C 1
ATOM 2596 O O . VAL B 1 27 ? 11.305 -20.016 -24.172 1 94.75 27 VAL B O 1
ATOM 2599 N N . GLU B 1 28 ? 10.984 -20.312 -26.391 1 95.5 28 GLU B N 1
ATOM 2600 C CA . GLU B 1 28 ? 12.359 -19.922 -26.688 1 95.5 28 GLU B CA 1
ATOM 2601 C C . GLU B 1 28 ? 12.508 -18.406 -26.719 1 95.5 28 GLU B C 1
ATOM 2603 O O . GLU B 1 28 ? 11.57 -17.688 -27.094 1 95.5 28 GLU B O 1
ATOM 2608 N N . GLN B 1 29 ? 13.641 -17.969 -26.328 1 94.56 29 GLN B N 1
ATOM 2609 C CA . GLN B 1 29 ? 13.945 -16.547 -26.219 1 94.56 29 GLN B CA 1
ATOM 2610 C C . GLN B 1 29 ? 13.664 -15.828 -27.547 1 94.56 29 GLN B C 1
ATOM 2612 O O . GLN B 1 29 ? 13.07 -14.75 -27.562 1 94.56 29 GLN B O 1
ATOM 2617 N N . PRO B 1 30 ? 13.984 -16.422 -28.75 1 96.38 30 PRO B N 1
ATOM 2618 C CA . PRO B 1 30 ? 13.719 -15.711 -30 1 96.38 30 PRO B CA 1
ATOM 2619 C C . PRO B 1 30 ? 12.227 -15.477 -30.234 1 96.38 30 PRO B C 1
ATOM 2621 O O . PRO B 1 30 ? 11.852 -14.477 -30.844 1 96.38 30 PRO B O 1
ATOM 2624 N N . ALA B 1 31 ? 11.477 -16.359 -29.719 1 95.62 31 ALA B N 1
ATOM 2625 C CA . ALA B 1 31 ? 10.031 -16.219 -29.875 1 95.62 31 ALA B CA 1
ATOM 2626 C C . ALA B 1 31 ? 9.523 -14.984 -29.141 1 95.62 31 ALA B C 1
ATOM 2628 O O . ALA B 1 31 ? 8.703 -14.227 -29.672 1 95.62 31 ALA B O 1
ATOM 2629 N N . VAL B 1 32 ? 10.023 -14.766 -27.906 1 96.25 32 VAL B N 1
ATOM 2630 C CA . VAL B 1 32 ? 9.625 -13.609 -27.125 1 96.25 32 VAL B CA 1
ATOM 2631 C C . VAL B 1 32 ? 10.133 -12.328 -27.797 1 96.25 32 VAL B C 1
ATOM 2633 O O . VAL B 1 32 ? 9.398 -11.344 -27.906 1 96.25 32 VAL B O 1
ATOM 2636 N N . SER B 1 33 ? 11.336 -12.352 -28.25 1 96.25 33 SER B N 1
ATOM 2637 C CA . SER B 1 33 ? 11.93 -11.195 -28.922 1 96.25 33 SER B CA 1
ATOM 2638 C C . SER B 1 33 ? 11.141 -10.812 -30.172 1 96.25 33 SER B C 1
ATOM 2640 O O . SER B 1 33 ? 10.914 -9.633 -30.422 1 96.25 33 SER B O 1
ATOM 2642 N N . ARG B 1 34 ? 10.734 -11.805 -30.875 1 96.25 34 ARG B N 1
ATOM 2643 C CA . ARG B 1 34 ? 9.953 -11.578 -32.094 1 96.25 34 ARG B CA 1
ATOM 2644 C C . ARG B 1 34 ? 8.609 -10.945 -31.75 1 96.25 34 ARG B C 1
ATOM 2646 O O . ARG B 1 34 ? 8.141 -10.047 -32.469 1 96.25 34 ARG B O 1
ATOM 2653 N N . GLN B 1 35 ? 7.969 -11.453 -30.766 1 96.44 35 GLN B N 1
ATOM 2654 C CA . GLN B 1 35 ? 6.676 -10.914 -30.359 1 96.44 35 GLN B CA 1
ATOM 2655 C C . GLN B 1 35 ? 6.785 -9.43 -30.016 1 96.44 35 GLN B C 1
ATOM 2657 O O . GLN B 1 35 ? 5.926 -8.633 -30.391 1 96.44 35 GLN B O 1
ATOM 2662 N N . ILE B 1 36 ? 7.828 -9.062 -29.25 1 96.5 36 ILE B N 1
ATOM 2663 C CA . ILE B 1 36 ? 8.031 -7.676 -28.859 1 96.5 36 ILE B CA 1
ATOM 2664 C C . ILE B 1 36 ? 8.281 -6.816 -30.094 1 96.5 36 ILE B C 1
ATOM 2666 O O . ILE B 1 36 ? 7.707 -5.734 -30.234 1 96.5 36 ILE B O 1
ATOM 2670 N N . LYS B 1 37 ? 9.062 -7.312 -30.984 1 96.25 37 LYS B N 1
ATOM 2671 C CA . LYS B 1 37 ? 9.383 -6.582 -32.219 1 96.25 37 LYS B CA 1
ATOM 2672 C C . LYS B 1 37 ? 8.133 -6.379 -33.062 1 96.25 37 LYS B C 1
ATOM 2674 O O . LYS B 1 37 ? 7.949 -5.312 -33.656 1 96.25 37 LYS B O 1
ATOM 2679 N N . LEU B 1 38 ? 7.422 -7.41 -33.188 1 96.38 38 LEU B N 1
ATOM 2680 C CA . LEU B 1 38 ? 6.188 -7.324 -33.938 1 96.38 38 LEU B CA 1
ATOM 2681 C C . LEU B 1 38 ? 5.254 -6.262 -33.375 1 96.38 38 LEU B C 1
ATOM 2683 O O . LEU B 1 38 ? 4.672 -5.473 -34.125 1 96.38 38 LEU B O 1
ATOM 2687 N N . LEU B 1 39 ? 5.078 -6.242 -32.031 1 95.69 39 LEU B N 1
ATOM 2688 C CA . LEU B 1 39 ? 4.25 -5.242 -31.375 1 95.69 39 LEU B CA 1
ATOM 2689 C C . LEU B 1 39 ? 4.773 -3.834 -31.656 1 95.69 39 LEU B C 1
ATOM 2691 O O . LEU B 1 39 ? 3.992 -2.922 -31.938 1 95.69 39 LEU B O 1
ATOM 2695 N N . GLU B 1 40 ? 6.066 -3.66 -31.547 1 96.88 40 GLU B N 1
ATOM 2696 C CA . GLU B 1 40 ? 6.688 -2.357 -31.766 1 96.88 40 GLU B CA 1
ATOM 2697 C C . GLU B 1 40 ? 6.508 -1.905 -33.219 1 96.88 40 GLU B C 1
ATOM 2699 O O . GLU B 1 40 ? 6.234 -0.731 -33.469 1 96.88 40 GLU B O 1
ATOM 2704 N N . THR B 1 41 ? 6.645 -2.832 -34.156 1 96.12 41 THR B N 1
ATOM 2705 C CA . THR B 1 41 ? 6.484 -2.533 -35.594 1 96.12 41 THR B CA 1
ATOM 2706 C C . THR B 1 41 ? 5.039 -2.143 -35.875 1 96.12 41 THR B C 1
ATOM 2708 O O . THR B 1 41 ? 4.797 -1.159 -36.594 1 96.12 41 THR B O 1
ATOM 2711 N N . GLU B 1 42 ? 4.16 -2.871 -35.406 1 95.69 42 GLU B N 1
ATOM 2712 C CA . GLU B 1 42 ? 2.742 -2.605 -35.625 1 95.69 42 GLU B CA 1
ATOM 2713 C C . GLU B 1 42 ? 2.34 -1.238 -35.094 1 95.69 42 GLU B C 1
ATOM 2715 O O . GLU B 1 42 ? 1.527 -0.537 -35.688 1 95.69 42 GLU B O 1
ATOM 2720 N N . LEU B 1 43 ? 2.918 -0.905 -33.969 1 95.75 43 LEU B N 1
ATOM 2721 C CA . LEU B 1 43 ? 2.539 0.336 -33.312 1 95.75 43 LEU B CA 1
ATOM 2722 C C . LEU B 1 43 ? 3.414 1.493 -33.781 1 95.75 43 LEU B C 1
ATOM 2724 O O . LEU B 1 43 ? 3.084 2.66 -33.531 1 95.75 43 LEU B O 1
ATOM 2728 N N . GLY B 1 44 ? 4.52 1.161 -34.312 1 96.31 44 GLY B N 1
ATOM 2729 C CA . GLY B 1 44 ? 5.418 2.174 -34.844 1 96.31 44 GLY B CA 1
ATOM 2730 C C . GLY B 1 44 ? 6.23 2.875 -33.75 1 96.31 44 GLY B C 1
ATOM 2731 O O . GLY B 1 44 ? 6.699 3.996 -33.969 1 96.31 44 GLY B O 1
ATOM 2732 N N . VAL B 1 45 ? 6.32 2.301 -32.594 1 96.69 45 VAL B N 1
ATOM 2733 C CA . VAL B 1 45 ? 7.078 2.891 -31.5 1 96.69 45 VAL B CA 1
ATOM 2734 C C . VAL B 1 45 ? 7.844 1.798 -30.75 1 96.69 45 VAL B C 1
ATOM 2736 O O . VAL B 1 45 ? 7.441 0.631 -30.766 1 96.69 45 VAL B O 1
ATOM 2739 N N . ALA B 1 46 ? 8.922 2.197 -30.141 1 96.44 46 ALA B N 1
ATOM 2740 C CA . ALA B 1 46 ? 9.633 1.284 -29.25 1 96.44 46 ALA B CA 1
ATOM 2741 C C . ALA B 1 46 ? 8.93 1.169 -27.906 1 96.44 46 ALA B C 1
ATOM 2743 O O . ALA B 1 46 ? 8.461 2.17 -27.344 1 96.44 46 ALA B O 1
ATOM 2744 N N . LEU B 1 47 ? 8.828 -0.059 -27.453 1 96.44 47 LEU B N 1
ATOM 2745 C CA . LEU B 1 47 ? 8.156 -0.288 -26.188 1 96.44 47 LEU B CA 1
ATOM 2746 C C . LEU B 1 47 ? 9.172 -0.504 -25.062 1 96.44 47 LEU B C 1
ATOM 2748 O O . LEU B 1 47 ? 8.867 -0.298 -23.891 1 96.44 47 LEU B O 1
ATOM 2752 N N . PHE B 1 48 ? 10.328 -0.994 -25.453 1 95.94 48 PHE B N 1
ATOM 2753 C CA . PHE B 1 48 ? 11.406 -1.24 -24.516 1 95.94 48 PHE B CA 1
ATOM 2754 C C . PHE B 1 48 ? 12.703 -0.593 -24.984 1 95.94 48 PHE B C 1
ATOM 2756 O O . PHE B 1 48 ? 12.898 -0.4 -26.188 1 95.94 48 PHE B O 1
ATOM 2763 N N . GLU B 1 49 ? 13.477 -0.244 -24 1 92.62 49 GLU B N 1
ATOM 2764 C CA . GLU B 1 49 ? 14.867 0.108 -24.234 1 92.62 49 GLU B CA 1
ATOM 2765 C C . GLU B 1 49 ? 15.812 -0.869 -23.531 1 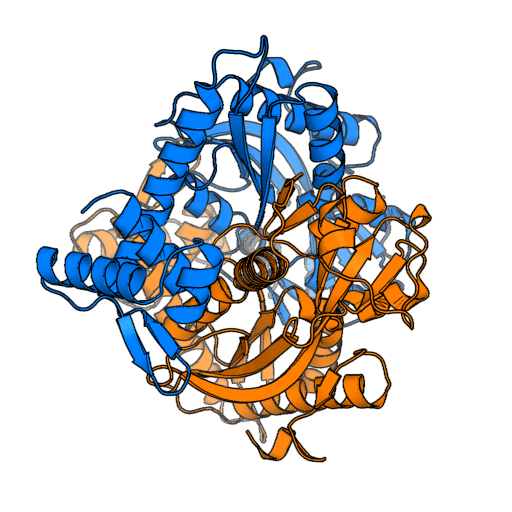92.62 49 GLU B C 1
ATOM 2767 O O . GLU B 1 49 ? 15.531 -1.318 -22.422 1 92.62 49 GLU B O 1
ATOM 2772 N N . ARG B 1 50 ? 16.812 -1.217 -24.25 1 85.56 50 ARG B N 1
ATOM 2773 C CA . ARG B 1 50 ? 17.812 -2.105 -23.672 1 85.56 50 ARG B CA 1
ATOM 2774 C C . ARG B 1 50 ? 18.828 -1.32 -22.844 1 85.56 50 ARG B C 1
ATOM 2776 O O . ARG B 1 50 ? 19.297 -0.262 -23.266 1 85.56 50 ARG B O 1
ATOM 2783 N N . SER B 1 51 ? 18.938 -1.727 -21.656 1 78.44 51 SER B N 1
ATOM 2784 C CA . SER B 1 51 ? 19.922 -1.135 -20.766 1 78.44 51 SER B CA 1
ATOM 2785 C C . SER B 1 51 ? 20.922 -2.182 -20.266 1 78.44 51 SER B C 1
ATOM 2787 O O . SER B 1 51 ? 20.781 -3.369 -20.562 1 78.44 51 SER B O 1
ATOM 2789 N N . ARG B 1 52 ? 22.016 -1.709 -19.562 1 73.25 52 ARG B N 1
ATOM 2790 C CA . ARG B 1 52 ? 23 -2.607 -18.938 1 73.25 52 ARG B CA 1
ATOM 2791 C C . ARG B 1 52 ? 22.312 -3.533 -17.938 1 73.25 52 ARG B C 1
ATOM 2793 O O . ARG B 1 52 ? 22.781 -4.656 -17.703 1 73.25 52 ARG B O 1
ATOM 2800 N N . ARG B 1 53 ? 21.188 -3.195 -17.5 1 74 53 ARG B N 1
ATOM 2801 C CA . ARG B 1 53 ? 20.562 -3.969 -16.438 1 74 53 ARG B CA 1
ATOM 2802 C C . ARG B 1 53 ? 19.344 -4.73 -16.953 1 74 53 ARG B C 1
ATOM 280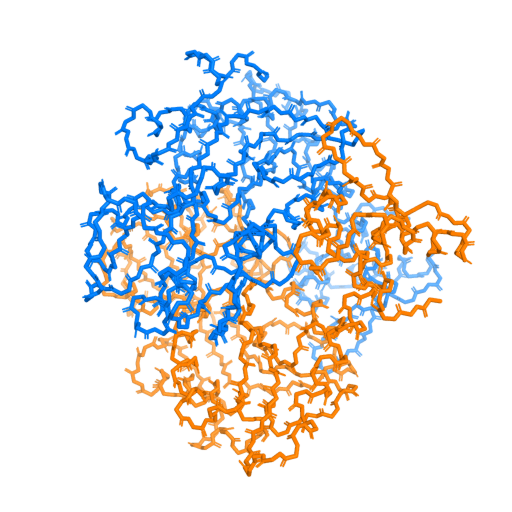4 O O . ARG B 1 53 ? 18.641 -5.391 -16.172 1 74 53 ARG B O 1
ATOM 2811 N N . GLY B 1 54 ? 19.094 -4.516 -18.156 1 85.88 54 GLY B N 1
ATOM 2812 C CA . GLY B 1 54 ? 18 -5.289 -18.719 1 85.88 54 GLY B CA 1
ATOM 2813 C C . GLY B 1 54 ? 17.047 -4.457 -19.562 1 85.88 54 GLY B C 1
ATOM 2814 O O . GLY B 1 54 ? 17.453 -3.441 -20.125 1 85.88 54 GLY B O 1
ATOM 2815 N N . MET B 1 55 ? 15.789 -5.035 -19.734 1 90.81 55 MET B N 1
ATOM 2816 C CA . MET B 1 55 ? 14.766 -4.387 -20.547 1 90.81 55 MET B CA 1
ATOM 2817 C C . MET B 1 55 ? 13.953 -3.4 -19.719 1 90.81 55 MET B C 1
ATOM 2819 O O . MET B 1 55 ? 13.367 -3.775 -18.703 1 90.81 55 MET B O 1
ATOM 2823 N N . VAL B 1 56 ? 13.914 -2.127 -20.141 1 91.12 56 VAL B N 1
ATOM 2824 C CA . VAL B 1 56 ? 13.172 -1.085 -19.438 1 91.12 56 VAL B CA 1
ATOM 2825 C C . VAL B 1 56 ? 12.102 -0.502 -20.344 1 91.12 56 VAL B C 1
ATOM 2827 O O . VAL B 1 56 ? 12.352 -0.26 -21.531 1 91.12 56 VAL B O 1
ATOM 2830 N N . LEU B 1 57 ? 10.945 -0.204 -19.797 1 92 57 LEU B N 1
ATOM 2831 C CA . LEU B 1 57 ? 9.828 0.316 -20.578 1 92 57 LEU B CA 1
ATOM 2832 C C . LEU B 1 57 ? 10.094 1.756 -21 1 92 57 LEU B C 1
ATOM 2834 O O . LEU B 1 57 ? 10.609 2.557 -20.219 1 92 57 LEU B O 1
ATOM 2838 N N . THR B 1 58 ? 9.734 2.059 -22.281 1 92.19 58 THR B N 1
ATOM 2839 C CA . THR B 1 58 ? 9.586 3.443 -22.703 1 92.19 58 THR B CA 1
ATOM 2840 C C . THR B 1 58 ? 8.273 4.031 -22.203 1 92.19 58 THR B C 1
ATOM 2842 O O . THR B 1 58 ? 7.477 3.336 -21.562 1 92.19 58 THR B O 1
ATOM 2845 N N . ASP B 1 59 ? 8.094 5.254 -22.516 1 87.75 59 ASP B N 1
ATOM 2846 C CA . ASP B 1 59 ? 6.82 5.867 -22.156 1 87.75 59 ASP B CA 1
ATOM 2847 C C . ASP B 1 59 ? 5.656 5.168 -22.859 1 87.75 59 ASP B C 1
ATOM 2849 O O . ASP B 1 59 ? 4.629 4.891 -22.234 1 87.75 59 ASP B O 1
ATOM 2853 N N . ALA B 1 60 ? 5.891 4.949 -24.078 1 93.38 60 ALA B N 1
ATOM 2854 C CA . ALA B 1 60 ? 4.879 4.215 -24.828 1 93.38 60 ALA B CA 1
ATOM 2855 C C . ALA B 1 60 ? 4.672 2.816 -24.266 1 93.38 60 ALA B C 1
ATOM 2857 O O . ALA B 1 60 ? 3.545 2.322 -24.203 1 93.38 60 ALA B O 1
ATOM 2858 N N . GLY B 1 61 ? 5.766 2.209 -23.844 1 94.38 61 GLY B N 1
ATOM 2859 C CA . GLY B 1 61 ? 5.691 0.9 -23.219 1 94.38 61 GLY B CA 1
ATOM 2860 C C . GLY B 1 61 ? 4.871 0.896 -21.938 1 94.38 61 GLY B C 1
ATOM 2861 O O . GLY B 1 61 ? 4.082 -0.024 -21.703 1 94.38 61 GLY B O 1
ATOM 2862 N N . ARG B 1 62 ? 5.023 1.894 -21.172 1 90.5 62 ARG B N 1
ATOM 2863 C CA . ARG B 1 62 ? 4.281 2.006 -19.922 1 90.5 62 ARG B CA 1
ATOM 2864 C C . ARG B 1 62 ? 2.783 2.117 -20.172 1 90.5 62 ARG B C 1
ATOM 2866 O O . ARG B 1 62 ? 1.982 1.48 -19.484 1 90.5 62 ARG B O 1
ATOM 2873 N N . ILE B 1 63 ? 2.451 2.883 -21.109 1 90 63 ILE B N 1
ATOM 2874 C CA . ILE B 1 63 ? 1.051 3.07 -21.469 1 90 63 ILE B CA 1
ATOM 2875 C C . ILE B 1 63 ? 0.457 1.742 -21.938 1 90 63 ILE B C 1
ATOM 2877 O O . ILE B 1 63 ? -0.619 1.343 -21.484 1 90 63 ILE B O 1
ATOM 2881 N N . LEU B 1 64 ? 1.183 1.065 -22.781 1 93.81 64 LEU B N 1
ATOM 2882 C CA . LEU B 1 64 ? 0.646 -0.175 -23.328 1 93.81 64 LEU B CA 1
ATOM 2883 C C . LEU B 1 64 ? 0.556 -1.253 -22.25 1 93.81 64 LEU B C 1
ATOM 2885 O O . LEU B 1 64 ? -0.376 -2.061 -22.25 1 93.81 64 LEU B O 1
ATOM 2889 N N . VAL B 1 65 ? 1.522 -1.289 -21.391 1 93.5 65 VAL B N 1
ATOM 2890 C CA . VAL B 1 65 ? 1.53 -2.281 -20.328 1 93.5 65 VAL B CA 1
ATOM 2891 C C . VAL B 1 65 ? 0.297 -2.1 -19.438 1 93.5 65 VAL B C 1
ATOM 2893 O O . VAL B 1 65 ? -0.366 -3.076 -19.078 1 93.5 65 VAL B O 1
ATOM 2896 N N . GLU B 1 66 ? -0.025 -0.912 -19.156 1 88.62 66 GLU B N 1
ATOM 2897 C CA . GLU B 1 66 ? -1.199 -0.625 -18.344 1 88.62 66 GLU B CA 1
ATOM 2898 C C . GLU B 1 66 ? -2.477 -1.119 -19.016 1 88.62 66 GLU B C 1
ATOM 2900 O O . GLU B 1 66 ? -3.311 -1.766 -18.375 1 88.62 66 GLU B O 1
ATOM 2905 N N . ARG B 1 67 ? -2.572 -0.865 -20.25 1 90.44 67 ARG B N 1
ATOM 2906 C CA . ARG B 1 67 ? -3.76 -1.269 -21 1 90.44 67 ARG B CA 1
ATOM 2907 C C . ARG B 1 67 ? -3.789 -2.779 -21.203 1 90.44 67 ARG B C 1
ATOM 2909 O O . ARG B 1 67 ? -4.848 -3.404 -21.109 1 90.44 67 ARG B O 1
ATOM 2916 N N . ALA B 1 68 ? -2.613 -3.275 -21.484 1 93.88 68 ALA B N 1
ATOM 2917 C CA . ALA B 1 68 ? -2.502 -4.711 -21.719 1 93.88 68 ALA B CA 1
ATOM 2918 C C . ALA B 1 68 ? -2.883 -5.508 -20.469 1 93.88 68 ALA B C 1
ATOM 2920 O O . ALA B 1 68 ? -3.523 -6.555 -20.562 1 93.88 68 ALA B O 1
ATOM 2921 N N . ARG B 1 69 ? -2.521 -5.016 -19.312 1 92.12 69 ARG B N 1
ATOM 2922 C CA . ARG B 1 69 ? -2.852 -5.691 -18.062 1 92.12 69 ARG B CA 1
ATOM 2923 C C . ARG B 1 69 ? -4.363 -5.789 -17.875 1 92.12 69 ARG B C 1
ATOM 2925 O O . ARG B 1 69 ? -4.879 -6.84 -17.484 1 92.12 69 ARG B O 1
ATOM 2932 N N . ARG B 1 70 ? -5.086 -4.832 -18.219 1 88.75 70 ARG B N 1
ATOM 2933 C CA . ARG B 1 70 ? -6.543 -4.816 -18.109 1 88.75 70 ARG B CA 1
ATOM 2934 C C . ARG B 1 70 ? -7.18 -5.824 -19.047 1 88.75 70 ARG B C 1
ATOM 2936 O O . ARG B 1 70 ? -8.094 -6.555 -18.672 1 88.75 70 ARG B O 1
ATOM 2943 N N . VAL B 1 71 ? -6.652 -5.82 -20.234 1 90.94 71 VAL B N 1
ATOM 2944 C CA . VAL B 1 71 ? -7.195 -6.707 -21.25 1 90.94 71 VAL B CA 1
ATOM 2945 C C . VAL B 1 71 ? -6.965 -8.164 -20.859 1 90.94 71 VAL B C 1
ATOM 2947 O O . VAL B 1 71 ? -7.883 -8.977 -20.906 1 90.94 71 VAL B O 1
ATOM 2950 N N . VAL B 1 72 ? -5.777 -8.414 -20.5 1 92.69 72 VAL B N 1
ATOM 2951 C CA . VAL B 1 72 ? -5.418 -9.789 -20.156 1 92.69 72 VAL B CA 1
ATOM 2952 C C . VAL B 1 72 ? -6.191 -10.227 -18.922 1 92.69 72 VAL B C 1
ATOM 2954 O O . VAL B 1 72 ? -6.656 -11.367 -18.844 1 92.69 72 VAL B O 1
ATOM 2957 N N . ASP B 1 73 ? -6.34 -9.383 -18.016 1 91.44 73 ASP B N 1
ATOM 2958 C CA . ASP B 1 73 ? -7.098 -9.672 -16.797 1 91.44 73 ASP B CA 1
ATOM 2959 C C . ASP B 1 73 ? -8.555 -9.977 -17.125 1 91.44 73 ASP B C 1
ATOM 2961 O O . ASP B 1 73 ? -9.125 -10.938 -16.594 1 91.44 73 ASP B O 1
ATOM 2965 N N . GLU B 1 74 ? -9.133 -9.18 -17.938 1 88.38 74 GLU B N 1
ATOM 2966 C CA . GLU B 1 74 ? -10.516 -9.391 -18.344 1 88.38 74 GLU B CA 1
ATOM 2967 C C . GLU B 1 74 ? -10.695 -10.742 -19.031 1 88.38 74 GLU B C 1
ATOM 2969 O O . GLU B 1 74 ? -11.688 -11.438 -18.812 1 88.38 74 GLU B O 1
ATOM 2974 N N . LEU B 1 75 ? -9.781 -11.078 -19.828 1 90.56 75 LEU B N 1
ATOM 2975 C CA . LEU B 1 75 ? -9.844 -12.352 -20.531 1 90.56 75 LEU B CA 1
ATOM 2976 C C . LEU B 1 75 ? -9.695 -13.516 -19.562 1 90.56 75 LEU B C 1
ATOM 2978 O O . LEU B 1 75 ? -10.398 -14.523 -19.688 1 90.56 75 LEU B O 1
ATOM 2982 N N . GLU B 1 76 ? -8.781 -13.367 -18.656 1 90.88 76 GLU B N 1
ATOM 2983 C CA . GLU B 1 76 ? -8.586 -14.406 -17.656 1 90.88 76 GLU B CA 1
ATOM 2984 C C . GLU B 1 76 ? -9.852 -14.617 -16.828 1 90.88 76 GLU B C 1
ATOM 2986 O O . GLU B 1 76 ? -10.242 -15.75 -16.547 1 90.88 76 GLU B O 1
ATOM 2991 N N . LYS B 1 77 ? -10.484 -13.625 -16.406 1 90 77 LYS B N 1
ATOM 2992 C CA . LYS B 1 77 ? -11.719 -13.695 -15.633 1 90 77 LYS B CA 1
ATOM 2993 C C . LYS B 1 77 ? -12.836 -14.352 -16.438 1 90 77 LYS B C 1
ATOM 2995 O O . LYS B 1 77 ? -13.586 -15.18 -15.914 1 90 77 LYS B O 1
ATOM 3000 N N . ALA B 1 78 ? -12.938 -13.984 -17.703 1 88.12 78 ALA B N 1
ATOM 3001 C CA . ALA B 1 78 ? -13.945 -14.57 -18.594 1 88.12 78 ALA B CA 1
ATOM 3002 C C . ALA B 1 78 ? -13.742 -16.078 -18.734 1 88.12 78 ALA B C 1
ATOM 3004 O O . ALA B 1 78 ? -14.695 -16.844 -18.672 1 88.12 78 ALA B O 1
ATOM 3005 N N . GLU B 1 79 ? -12.539 -16.391 -18.891 1 89.19 79 GLU B N 1
ATOM 3006 C CA . GLU B 1 79 ? -12.227 -17.812 -19.031 1 89.19 79 GLU B CA 1
ATOM 3007 C C . GLU B 1 79 ? -12.594 -18.578 -17.766 1 89.19 79 GLU B C 1
ATOM 3009 O O . GLU B 1 79 ? -13.148 -19.672 -17.828 1 89.19 79 GLU B O 1
ATOM 3014 N N . ALA B 1 80 ? -12.297 -18.016 -16.641 1 87.81 80 ALA B N 1
ATOM 3015 C CA . ALA B 1 80 ? -12.594 -18.656 -15.367 1 87.81 80 ALA B CA 1
ATOM 3016 C C . ALA B 1 80 ? -14.102 -18.812 -15.164 1 87.81 80 ALA B C 1
ATOM 3018 O O . ALA B 1 80 ? -14.555 -19.781 -14.562 1 87.81 80 ALA B O 1
ATOM 3019 N N . GLU B 1 81 ? -14.82 -17.938 -15.633 1 84.62 81 GLU B N 1
ATOM 3020 C CA . GLU B 1 81 ? -16.266 -17.938 -15.492 1 84.62 81 GLU B CA 1
ATOM 3021 C C . GLU B 1 81 ? -16.906 -18.984 -16.406 1 84.62 81 GLU B C 1
ATOM 3023 O O . GLU B 1 81 ? -17.953 -19.547 -16.094 1 84.62 81 GLU B O 1
ATOM 3028 N N . LEU B 1 82 ? -16.344 -19.172 -17.547 1 83.56 82 LEU B N 1
ATOM 3029 C CA . LEU B 1 82 ? -16.953 -20 -18.578 1 83.56 82 LEU B CA 1
ATOM 3030 C C . LEU B 1 82 ? -16.547 -21.453 -18.406 1 83.56 82 LEU B C 1
ATOM 3032 O O . LEU B 1 82 ? -17.156 -22.344 -19 1 83.56 82 LEU B O 1
ATOM 3036 N N . ARG B 1 83 ? -15.594 -21.641 -17.656 1 76.75 83 ARG B N 1
ATOM 3037 C CA . ARG B 1 83 ? -15.164 -23.031 -17.5 1 76.75 83 ARG B CA 1
ATOM 3038 C C . ARG B 1 83 ? -16.266 -23.875 -16.875 1 76.75 83 ARG B C 1
ATOM 3040 O O . ARG B 1 83 ? -16.844 -23.5 -15.859 1 76.75 83 ARG B O 1
ATOM 3047 N N . ALA B 1 84 ? -17.297 -24.5 -17.781 1 58.56 84 ALA B N 1
ATOM 3048 C CA . ALA B 1 84 ? -18.578 -25.188 -17.75 1 58.56 84 ALA B CA 1
ATOM 3049 C C . ALA B 1 84 ? -18.641 -26.172 -16.578 1 58.56 84 ALA B C 1
ATOM 3051 O O . ALA B 1 84 ? -19.719 -26.438 -16.047 1 58.56 84 ALA B O 1
ATOM 3052 N N . GLU B 1 85 ? -17.656 -26.766 -16.188 1 57.28 85 GLU B N 1
ATOM 3053 C CA . GLU B 1 85 ? -17.938 -28.078 -15.609 1 57.28 85 GLU B CA 1
ATOM 3054 C C . GLU B 1 85 ? -18.422 -27.953 -14.164 1 57.28 85 GLU B C 1
ATOM 3056 O O . GLU B 1 85 ? -18.844 -28.938 -13.555 1 57.28 85 GLU B O 1
ATOM 3061 N N . VAL B 1 86 ? -18.188 -26.953 -13.625 1 59.84 86 VAL B N 1
ATOM 3062 C CA . VAL B 1 86 ? -18.469 -27.125 -12.203 1 59.84 86 VAL B CA 1
ATOM 3063 C C . VAL B 1 86 ? -19.703 -26.344 -11.805 1 59.84 86 VAL B C 1
ATOM 3065 O O . VAL B 1 86 ? -19.922 -25.219 -12.289 1 59.84 86 VAL B O 1
ATOM 3068 N N . SER B 1 87 ? -20.703 -27.016 -11.203 1 69.31 87 SER B N 1
ATOM 3069 C CA . SER B 1 87 ? -21.875 -26.391 -10.586 1 69.31 87 SER B CA 1
ATOM 3070 C C . SER B 1 87 ? -21.453 -25.422 -9.492 1 69.31 87 SER B C 1
ATOM 3072 O O . SER B 1 87 ? -20.422 -25.594 -8.852 1 69.31 87 SER B O 1
ATOM 3074 N N . GLY B 1 88 ? -21.969 -24.234 -9.57 1 84.38 88 GLY B N 1
ATOM 3075 C CA . GLY B 1 88 ? -21.797 -23.312 -8.461 1 84.38 88 GLY B CA 1
ATOM 3076 C C . GLY B 1 88 ? -21.109 -22.031 -8.867 1 84.38 88 GLY B C 1
ATOM 3077 O O . GLY B 1 88 ? -20.812 -21.812 -10.039 1 84.38 88 GLY B O 1
ATOM 3078 N N . VAL B 1 89 ? -20.938 -21.188 -7.93 1 91.69 89 VAL B N 1
ATOM 3079 C CA . VAL B 1 89 ? -20.312 -19.891 -8.125 1 91.69 89 VAL B CA 1
ATOM 3080 C C . VAL B 1 89 ? -18.812 -20.062 -8.391 1 91.69 89 VAL B C 1
ATOM 3082 O O . VAL B 1 89 ? -18.141 -20.828 -7.703 1 91.69 89 VAL B O 1
ATOM 3085 N N . ARG B 1 90 ? -18.359 -19.484 -9.492 1 92.81 90 ARG B N 1
ATOM 3086 C CA . ARG B 1 90 ? -16.953 -19.609 -9.859 1 92.81 90 ARG B CA 1
ATOM 3087 C C . ARG B 1 90 ? -16.438 -18.312 -10.477 1 92.81 90 ARG B C 1
ATOM 3089 O O . ARG B 1 90 ? -17.219 -17.484 -10.938 1 92.81 90 ARG B O 1
ATOM 3096 N N . GLY B 1 91 ? -15.094 -18.234 -10.539 1 93.56 91 GLY B N 1
ATOM 3097 C CA . GLY B 1 91 ? -14.461 -17.078 -11.188 1 93.56 91 GLY B CA 1
ATOM 3098 C C . GLY B 1 91 ? -13.328 -16.484 -10.367 1 93.56 91 GLY B C 1
ATOM 3099 O O . GLY B 1 91 ? -12.891 -17.094 -9.383 1 93.56 91 GLY B O 1
ATOM 3100 N N . ILE B 1 92 ? -12.805 -15.414 -10.891 1 95.62 92 ILE B N 1
ATOM 3101 C CA . ILE B 1 92 ? -11.75 -14.656 -10.219 1 95.62 92 ILE B CA 1
ATOM 3102 C C . ILE B 1 92 ? -12.305 -13.312 -9.742 1 95.62 92 ILE B C 1
ATOM 3104 O O . ILE B 1 92 ? -12.984 -12.609 -10.492 1 95.62 92 ILE B O 1
ATOM 3108 N N . VAL B 1 93 ? -12.086 -13.008 -8.477 1 96.81 93 VAL B N 1
ATOM 3109 C CA . VAL B 1 93 ? -12.57 -11.742 -7.93 1 96.81 93 VAL B CA 1
ATOM 3110 C C . VAL B 1 93 ? -11.406 -10.945 -7.352 1 96.81 93 VAL B C 1
ATOM 3112 O O . VAL B 1 93 ? -10.672 -11.438 -6.488 1 96.81 93 VAL B O 1
ATOM 3115 N N . SER B 1 94 ? -11.18 -9.758 -7.867 1 97.5 94 SER B N 1
ATOM 3116 C CA . SER B 1 94 ? -10.242 -8.797 -7.297 1 97.5 94 SER B CA 1
ATOM 3117 C C . SER B 1 94 ? -10.93 -7.887 -6.285 1 97.5 94 SER B C 1
ATOM 3119 O O . SER B 1 94 ? -11.75 -7.039 -6.652 1 97.5 94 SER B O 1
ATOM 3121 N N . VAL B 1 95 ? -10.547 -8.016 -5.02 1 98.31 95 VAL B N 1
ATOM 3122 C CA . VAL B 1 95 ? -11.195 -7.273 -3.943 1 98.31 95 VAL B CA 1
ATOM 3123 C C . VAL B 1 95 ? -10.211 -6.281 -3.332 1 98.31 95 VAL B C 1
ATOM 3125 O O . VAL B 1 95 ? -9.047 -6.613 -3.102 1 98.31 95 VAL B O 1
ATOM 3128 N N . GLY B 1 96 ? -10.664 -5.062 -3.172 1 98.25 96 GLY B N 1
ATOM 3129 C CA . GLY B 1 96 ? -9.891 -4.027 -2.506 1 98.25 96 GLY B CA 1
ATOM 3130 C C . GLY B 1 96 ? -10.289 -3.822 -1.058 1 98.25 96 GLY B C 1
ATOM 3131 O O . GLY B 1 96 ? -11.445 -3.529 -0.764 1 98.25 96 GLY B O 1
ATOM 3132 N N . ILE B 1 97 ? -9.289 -3.922 -0.205 1 97.69 97 ILE B N 1
ATOM 3133 C CA . ILE B 1 97 ? -9.492 -3.727 1.227 1 97.69 97 ILE B CA 1
ATOM 3134 C C . ILE B 1 97 ? -8.641 -2.559 1.716 1 97.69 97 ILE B C 1
ATOM 3136 O O . ILE B 1 97 ? -7.449 -2.482 1.409 1 97.69 97 ILE B O 1
ATOM 3140 N N . LEU B 1 98 ? -9.25 -1.683 2.457 1 95.69 98 LEU B N 1
ATOM 3141 C CA . LEU B 1 98 ? -8.508 -0.575 3.049 1 95.69 98 LEU B CA 1
ATOM 3142 C C . LEU B 1 98 ? -7.406 -1.09 3.969 1 95.69 98 LEU B C 1
ATOM 3144 O O . LEU B 1 98 ? -7.613 -2.047 4.719 1 95.69 98 LEU B O 1
ATOM 3148 N N . ASP B 1 99 ? -6.293 -0.375 3.98 1 92.56 99 ASP B N 1
ATOM 3149 C CA . ASP B 1 99 ? -5.191 -0.717 4.875 1 92.56 99 ASP B CA 1
ATOM 3150 C C . ASP B 1 99 ? -5.664 -0.803 6.324 1 92.56 99 ASP B C 1
ATOM 3152 O O . ASP B 1 99 ? -5.281 -1.72 7.051 1 92.56 99 ASP B O 1
ATOM 3156 N N . SER B 1 100 ? -6.516 0.051 6.699 1 91.56 100 SER B N 1
ATOM 3157 C CA . SER B 1 100 ? -7.027 0.137 8.062 1 91.56 100 SER B CA 1
ATOM 3158 C C . SER B 1 100 ? -7.891 -1.07 8.406 1 91.56 100 SER B C 1
ATOM 3160 O O . SER B 1 100 ? -8.078 -1.393 9.586 1 91.56 100 SER B O 1
ATOM 3162 N N . VAL B 1 101 ? -8.398 -1.771 7.406 1 94.69 101 VAL B N 1
ATOM 3163 C CA . VAL B 1 101 ? -9.383 -2.826 7.625 1 94.69 101 VAL B CA 1
ATOM 3164 C C . VAL B 1 101 ? -8.734 -4.191 7.398 1 94.69 101 VAL B C 1
ATOM 3166 O O . VAL B 1 101 ? -9.305 -5.223 7.77 1 94.69 101 VAL B O 1
ATOM 3169 N N . THR B 1 102 ? -7.625 -4.242 6.848 1 94.69 102 THR B N 1
ATOM 3170 C CA . THR B 1 102 ? -7.008 -5.441 6.289 1 94.69 102 THR B CA 1
ATOM 3171 C C . THR B 1 102 ? -6.82 -6.504 7.367 1 94.69 102 THR B C 1
ATOM 3173 O O . THR B 1 102 ? -7.18 -7.668 7.168 1 94.69 102 THR B O 1
ATOM 3176 N N . ASP B 1 103 ? -6.383 -6.137 8.555 1 90.62 103 ASP B N 1
ATOM 3177 C CA . ASP B 1 103 ? -6.082 -7.113 9.594 1 90.62 103 ASP B CA 1
ATOM 3178 C C . ASP B 1 103 ? -7.355 -7.781 10.109 1 90.62 103 ASP B C 1
ATOM 3180 O O . ASP B 1 103 ? -7.34 -8.953 10.484 1 90.62 103 ASP B O 1
ATOM 3184 N N . LEU B 1 104 ? -8.383 -7.051 10.023 1 92.94 104 LEU B N 1
ATOM 3185 C CA . LEU B 1 104 ? -9.648 -7.57 10.539 1 92.94 104 LEU B CA 1
ATOM 3186 C C . LEU B 1 104 ? -10.281 -8.547 9.547 1 92.94 104 LEU B C 1
ATOM 3188 O O . LEU B 1 104 ? -10.891 -9.539 9.953 1 92.94 104 LEU B O 1
ATOM 3192 N N . VAL B 1 105 ? -10.039 -8.305 8.25 1 96.06 105 VAL B N 1
ATOM 3193 C CA . VAL B 1 105 ? -10.977 -8.977 7.363 1 96.06 105 VAL B CA 1
ATOM 3194 C C . VAL B 1 105 ? -10.219 -9.906 6.418 1 96.06 105 VAL B C 1
ATOM 3196 O O . VAL B 1 105 ? -10.781 -10.883 5.91 1 96.06 105 VAL B O 1
ATOM 3199 N N . ALA B 1 106 ? -9 -9.68 6.086 1 96.88 106 ALA B N 1
ATOM 3200 C CA . ALA B 1 106 ? -8.352 -10.328 4.945 1 96.88 106 ALA B CA 1
ATOM 3201 C C . ALA B 1 106 ? -8.328 -11.844 5.109 1 96.88 106 ALA B C 1
ATOM 3203 O O . ALA B 1 106 ? -8.797 -12.578 4.234 1 96.88 106 ALA B O 1
ATOM 3204 N N . GLU B 1 107 ? -7.805 -12.312 6.258 1 97.19 107 GLU B N 1
ATOM 3205 C CA . GLU B 1 107 ? -7.699 -13.758 6.473 1 97.19 107 GLU B CA 1
ATOM 3206 C C . GLU B 1 107 ? -9.078 -14.406 6.551 1 97.19 107 GLU B C 1
ATOM 3208 O O . GLU B 1 107 ? -9.312 -15.453 5.949 1 97.19 107 GLU B O 1
ATOM 3213 N N . GLU B 1 108 ? -9.992 -13.773 7.242 1 97.69 108 GLU B N 1
ATOM 3214 C CA . GLU B 1 108 ? -11.344 -14.32 7.383 1 97.69 108 GLU B CA 1
ATOM 3215 C C . GLU B 1 108 ? -12.055 -14.383 6.035 1 97.69 108 GLU B C 1
ATOM 3217 O O . GLU B 1 108 ? -12.836 -15.305 5.781 1 97.69 108 GLU B O 1
ATOM 3222 N N . LEU B 1 109 ? -11.805 -13.383 5.25 1 98.5 109 LEU B N 1
ATOM 3223 C CA . LEU B 1 109 ? -12.406 -13.367 3.922 1 98.5 109 LEU B CA 1
ATOM 3224 C C . LEU B 1 109 ? -11.914 -14.539 3.08 1 98.5 109 LEU B C 1
ATOM 3226 O O . LEU B 1 109 ? -12.711 -15.234 2.453 1 98.5 109 LEU B O 1
ATOM 3230 N N . VAL B 1 110 ? -10.609 -14.758 3.068 1 98.38 110 VAL B N 1
ATOM 3231 C CA . VAL B 1 110 ? -10.023 -15.859 2.312 1 98.38 110 VAL B CA 1
ATOM 3232 C C . VAL B 1 110 ? -10.57 -17.188 2.828 1 98.38 110 VAL B C 1
ATOM 3234 O O . VAL B 1 110 ? -10.977 -18.047 2.041 1 98.38 110 VAL B O 1
ATOM 3237 N N . SER B 1 111 ? -10.664 -17.328 4.148 1 98.06 111 SER B N 1
ATOM 3238 C CA . SER B 1 111 ? -11.164 -18.547 4.77 1 98.06 111 SER B CA 1
ATOM 3239 C C . SER B 1 111 ? -12.617 -18.812 4.391 1 98.06 111 SER B C 1
ATOM 3241 O O . SER B 1 111 ? -12.969 -19.922 3.982 1 98.06 111 SER B O 1
ATOM 3243 N N . ASP B 1 112 ? -13.445 -17.797 4.488 1 98.06 112 ASP B N 1
ATOM 3244 C CA . ASP B 1 112 ? -14.875 -17.922 4.215 1 98.06 112 ASP B CA 1
ATOM 3245 C C . ASP B 1 112 ? -15.125 -18.219 2.742 1 98.06 112 ASP B C 1
ATOM 3247 O O . ASP B 1 112 ? -15.938 -19.094 2.418 1 98.06 112 ASP B O 1
ATOM 3251 N N . VAL B 1 113 ? -14.477 -17.547 1.819 1 97.25 113 VAL B N 1
ATOM 3252 C CA . VAL B 1 113 ? -14.68 -17.734 0.386 1 97.25 113 VAL B CA 1
ATOM 3253 C C . VAL B 1 113 ? -14.203 -19.141 -0.022 1 97.25 113 VAL B C 1
ATOM 3255 O O . VAL B 1 113 ? -14.867 -19.812 -0.806 1 97.25 113 VAL B O 1
ATOM 3258 N N . ARG B 1 114 ? -13.086 -19.562 0.509 1 96.06 114 ARG B N 1
ATOM 3259 C CA . ARG B 1 114 ? -12.578 -20.891 0.195 1 96.06 114 ARG B CA 1
ATOM 3260 C C . ARG B 1 114 ? -13.57 -21.969 0.625 1 96.06 114 ARG B C 1
ATOM 3262 O O . ARG B 1 114 ? -13.758 -22.953 -0.084 1 96.06 114 ARG B O 1
ATOM 3269 N N . ARG B 1 115 ? -14.164 -21.797 1.759 1 96 115 ARG B N 1
ATOM 3270 C CA . ARG B 1 115 ? -15.094 -22.781 2.318 1 96 115 ARG B CA 1
ATOM 3271 C C . ARG B 1 115 ? -16.406 -22.797 1.548 1 96 115 ARG B C 1
ATOM 3273 O O . ARG B 1 115 ? -16.922 -23.859 1.191 1 96 115 ARG B O 1
ATOM 3280 N N . ARG B 1 116 ? -16.969 -21.688 1.183 1 95.56 116 ARG B N 1
ATOM 3281 C CA . ARG B 1 116 ? -18.312 -21.578 0.626 1 95.56 116 ARG B CA 1
ATOM 3282 C C . ARG B 1 116 ? -18.281 -21.625 -0.898 1 95.56 116 ARG B C 1
ATOM 3284 O O . ARG B 1 116 ? -19.219 -22.109 -1.528 1 95.56 116 ARG B O 1
ATOM 3291 N N . TYR B 1 117 ? -17.203 -21.078 -1.396 1 95.25 117 TYR B N 1
ATOM 3292 C CA . TYR B 1 117 ? -17.078 -20.953 -2.846 1 95.25 117 TYR B CA 1
ATOM 3293 C C . TYR B 1 117 ? -15.719 -21.422 -3.316 1 95.25 117 TYR B C 1
ATOM 3295 O O . TYR B 1 117 ? -14.938 -20.641 -3.861 1 95.25 117 TYR B O 1
ATOM 3303 N N . PRO B 1 118 ? -15.477 -22.703 -3.336 1 92.62 118 PRO B N 1
ATOM 3304 C CA . PRO B 1 118 ? -14.141 -23.25 -3.582 1 92.62 118 PRO B CA 1
ATOM 3305 C C . PRO B 1 118 ? -13.648 -22.984 -5.004 1 92.62 118 PRO B C 1
ATOM 3307 O O . PRO B 1 118 ? -12.453 -23.109 -5.281 1 92.62 118 PRO B O 1
ATOM 3310 N N . ASN B 1 119 ? -14.547 -22.609 -5.91 1 92.88 119 ASN B N 1
ATOM 3311 C CA . ASN B 1 119 ? -14.141 -22.359 -7.293 1 92.88 119 ASN B CA 1
ATOM 3312 C C . ASN B 1 119 ? -13.945 -20.875 -7.574 1 92.88 119 ASN B C 1
ATOM 3314 O O . ASN B 1 119 ? -13.789 -20.484 -8.727 1 92.88 119 ASN B O 1
ATOM 3318 N N . VAL B 1 120 ? -13.961 -20.078 -6.508 1 94.94 120 VAL B N 1
ATOM 3319 C CA . VAL B 1 120 ? -13.672 -18.656 -6.625 1 94.94 120 VAL B CA 1
ATOM 3320 C C . VAL B 1 120 ? -12.227 -18.391 -6.211 1 94.94 120 VAL B C 1
ATOM 3322 O O . VAL B 1 120 ? -11.812 -18.75 -5.105 1 94.94 120 VAL B O 1
ATOM 3325 N N . ARG B 1 121 ? -11.438 -17.844 -7.105 1 95.75 121 ARG B N 1
ATOM 3326 C CA . ARG B 1 121 ? -10.078 -17.406 -6.793 1 95.75 121 ARG B CA 1
ATOM 3327 C C . ARG B 1 121 ? -10.055 -15.945 -6.391 1 95.75 121 ARG B C 1
ATOM 3329 O O . ARG B 1 121 ? -10.57 -15.086 -7.109 1 95.75 121 ARG B O 1
ATOM 3336 N N . LEU B 1 122 ? -9.383 -15.664 -5.27 1 97.5 122 LEU B N 1
ATOM 3337 C CA . LEU B 1 122 ? -9.375 -14.312 -4.723 1 97.5 122 LEU B CA 1
ATOM 3338 C C . LEU B 1 122 ? -8.047 -13.617 -5.012 1 97.5 122 LEU B C 1
ATOM 3340 O O . LEU B 1 122 ? -6.98 -14.234 -4.891 1 97.5 122 LEU B O 1
ATOM 3344 N N . ARG B 1 123 ? -8.133 -12.461 -5.434 1 98 123 ARG B N 1
ATOM 3345 C CA . ARG B 1 123 ? -7.055 -11.477 -5.426 1 98 123 ARG B CA 1
ATOM 3346 C C . ARG B 1 123 ? -7.336 -10.359 -4.434 1 98 123 ARG B C 1
ATOM 3348 O O . ARG B 1 123 ? -8.289 -9.594 -4.602 1 98 123 ARG B O 1
ATOM 3355 N N . VAL B 1 124 ? -6.504 -10.242 -3.461 1 98.25 124 VAL B N 1
ATOM 3356 C CA . VAL B 1 124 ? -6.73 -9.289 -2.379 1 98.25 124 VAL B CA 1
ATOM 3357 C C . VAL B 1 124 ? -5.762 -8.125 -2.508 1 98.25 124 VAL B C 1
ATOM 3359 O O . VAL B 1 124 ? -4.547 -8.297 -2.4 1 98.25 124 VAL B O 1
ATOM 3362 N N . PHE B 1 125 ? -6.301 -6.965 -2.689 1 96.94 125 PHE B N 1
ATOM 3363 C CA . PHE B 1 125 ? -5.516 -5.738 -2.775 1 96.94 125 PHE B CA 1
ATOM 3364 C C . PHE B 1 125 ? -5.727 -4.871 -1.54 1 96.94 125 PHE B C 1
ATOM 3366 O O . PHE B 1 125 ? -6.859 -4.703 -1.082 1 96.94 125 PHE B O 1
ATOM 3373 N N . THR B 1 126 ? -4.625 -4.391 -1.027 1 95.25 126 THR B N 1
ATOM 3374 C CA . THR B 1 126 ? -4.727 -3.441 0.076 1 95.25 126 THR B CA 1
ATOM 3375 C C . THR B 1 126 ? -4.066 -2.115 -0.289 1 95.25 126 THR B C 1
ATOM 3377 O O . THR B 1 126 ? -3.045 -2.094 -0.98 1 95.25 126 THR B O 1
ATOM 3380 N N . ALA B 1 127 ? -4.684 -1.015 0.062 1 93.06 127 ALA B N 1
ATOM 3381 C CA . ALA B 1 127 ? -4.195 0.345 -0.152 1 93.06 127 ALA B CA 1
ATOM 3382 C C . ALA B 1 127 ? -5.059 1.359 0.594 1 93.06 127 ALA B C 1
ATOM 3384 O O . ALA B 1 127 ? -5.945 0.983 1.364 1 93.06 127 ALA B O 1
ATOM 3385 N N . PHE B 1 128 ? -4.691 2.623 0.465 1 91.25 128 PHE B N 1
ATOM 3386 C CA . PHE B 1 128 ? -5.555 3.68 0.976 1 91.25 128 PHE B CA 1
ATOM 3387 C C . PHE B 1 128 ? -6.699 3.959 0.007 1 91.25 128 PHE B C 1
ATOM 3389 O O . PHE B 1 128 ? -6.668 3.514 -1.143 1 91.25 128 PHE B O 1
ATOM 3396 N N . ALA B 1 129 ? -7.652 4.742 0.412 1 91.44 129 ALA B N 1
ATOM 3397 C CA . ALA B 1 129 ? -8.93 4.883 -0.279 1 91.44 129 ALA B CA 1
ATOM 3398 C C . ALA B 1 129 ? -8.742 5.449 -1.682 1 91.44 129 ALA B C 1
ATOM 3400 O O . ALA B 1 129 ? -9.367 4.988 -2.637 1 91.44 129 ALA B O 1
ATOM 3401 N N . GLY B 1 130 ? -7.895 6.453 -1.805 1 87.38 130 GLY B N 1
ATOM 3402 C CA . GLY B 1 130 ? -7.672 7.062 -3.107 1 87.38 130 GLY B CA 1
ATOM 3403 C C . GLY B 1 130 ? -7.156 6.078 -4.145 1 87.38 130 GLY B C 1
ATOM 3404 O O . GLY B 1 130 ? -7.602 6.094 -5.293 1 87.38 130 GLY B O 1
ATOM 3405 N N . GLN B 1 131 ? -6.25 5.23 -3.723 1 89.75 131 GLN B N 1
ATOM 3406 C CA . GLN B 1 131 ? -5.688 4.238 -4.633 1 89.75 131 GLN B CA 1
ATOM 3407 C C . GLN B 1 131 ? -6.715 3.164 -4.973 1 89.75 131 GLN B C 1
ATOM 3409 O O . GLN B 1 131 ? -6.82 2.742 -6.129 1 89.75 131 GLN B O 1
ATOM 3414 N N . LEU B 1 132 ? -7.426 2.711 -4.031 1 94.44 132 LEU B N 1
ATOM 3415 C CA . LEU B 1 132 ? -8.469 1.715 -4.273 1 94.44 132 LEU B CA 1
ATOM 3416 C C . LEU B 1 132 ? -9.523 2.254 -5.234 1 94.44 132 LEU B C 1
ATOM 3418 O O . LEU B 1 132 ? -9.977 1.533 -6.121 1 94.44 132 LEU B O 1
ATOM 3422 N N . ARG B 1 133 ? -9.875 3.49 -5.035 1 92.25 133 ARG B N 1
ATOM 3423 C CA . ARG B 1 133 ? -10.844 4.121 -5.926 1 92.25 133 ARG B CA 1
ATOM 3424 C C . ARG B 1 133 ? -10.32 4.156 -7.359 1 92.25 133 ARG B C 1
ATOM 3426 O O . ARG B 1 133 ? -11.055 3.848 -8.297 1 92.25 133 ARG B O 1
ATOM 3433 N N . SER B 1 134 ? -9.094 4.539 -7.508 1 88.44 134 SER B N 1
ATOM 3434 C CA . SER B 1 134 ? -8.477 4.566 -8.828 1 88.44 134 SER B CA 1
ATOM 3435 C C . SER B 1 134 ? -8.508 3.189 -9.484 1 88.44 134 SER B C 1
ATOM 3437 O O . SER B 1 134 ? -8.836 3.064 -10.672 1 88.44 134 SER B O 1
ATOM 3439 N N . TRP B 1 135 ? -8.242 2.121 -8.734 1 91.94 135 TRP B N 1
ATOM 3440 C CA . TRP B 1 135 ? -8.219 0.759 -9.25 1 91.94 135 TRP B CA 1
ATOM 3441 C C . TRP B 1 135 ? -9.625 0.289 -9.609 1 91.94 135 TRP B C 1
ATOM 3443 O O . TRP B 1 135 ? -9.805 -0.513 -10.531 1 91.94 135 TRP B O 1
ATOM 3453 N N . LEU B 1 136 ? -10.625 0.824 -8.93 1 93.62 136 LEU B N 1
ATOM 3454 C CA . LEU B 1 136 ? -12.008 0.541 -9.297 1 93.62 136 LEU B CA 1
ATOM 3455 C C . LEU B 1 136 ? -12.359 1.184 -10.641 1 93.62 136 LEU B C 1
ATOM 3457 O O . LEU B 1 136 ? -12.953 0.54 -11.508 1 93.62 136 LEU B O 1
ATOM 3461 N N . TYR B 1 137 ? -11.914 2.416 -10.789 1 87.81 137 TYR B N 1
ATOM 3462 C CA . TYR B 1 137 ? -12.203 3.145 -12.016 1 87.81 137 TYR B CA 1
ATOM 3463 C C . TYR B 1 137 ? -11.531 2.479 -13.219 1 87.81 137 TYR B C 1
ATOM 3465 O O . TYR B 1 137 ? -12.109 2.43 -14.305 1 87.81 137 TYR B O 1
ATOM 3473 N N . ASP B 1 138 ? -10.391 1.947 -12.953 1 85.5 138 ASP B N 1
ATOM 3474 C CA . ASP B 1 138 ? -9.594 1.377 -14.039 1 85.5 138 ASP B CA 1
ATOM 3475 C C . ASP B 1 138 ? -9.984 -0.074 -14.305 1 85.5 138 ASP B C 1
ATOM 3477 O O . ASP B 1 138 ? -9.469 -0.702 -15.234 1 85.5 138 ASP B O 1
ATOM 3481 N N . GLY B 1 139 ? -10.812 -0.588 -13.469 1 88.25 139 GLY B N 1
ATOM 3482 C CA . GLY B 1 139 ? -11.289 -1.945 -13.672 1 88.25 139 GLY B CA 1
ATOM 3483 C C . GLY B 1 139 ? -10.367 -2.998 -13.094 1 88.25 139 GLY B C 1
ATOM 3484 O O . GLY B 1 139 ? -10.531 -4.191 -13.352 1 88.25 139 GLY B O 1
ATOM 3485 N N . GLU B 1 140 ? -9.461 -2.57 -12.336 1 91 140 GLU B N 1
ATOM 3486 C CA . GLU B 1 140 ? -8.516 -3.492 -11.719 1 91 140 GLU B CA 1
ATOM 3487 C C . GLU B 1 140 ? -9.148 -4.211 -10.523 1 91 140 GLU B C 1
ATOM 3489 O O . GLU B 1 140 ? -8.758 -5.328 -10.188 1 91 140 GLU B O 1
ATOM 3494 N N . LEU B 1 141 ? -10.109 -3.535 -9.953 1 95.75 141 LEU B N 1
ATOM 3495 C CA . LEU B 1 141 ? -10.852 -4.121 -8.844 1 95.75 141 LEU B CA 1
ATOM 3496 C C . LEU B 1 141 ? -12.305 -4.359 -9.227 1 95.75 141 LEU B C 1
ATOM 3498 O O . LEU B 1 141 ? -12.883 -3.586 -9.992 1 95.75 141 LEU B O 1
ATOM 3502 N N . ASP B 1 142 ? -12.852 -5.418 -8.656 1 96.62 142 ASP B N 1
ATOM 3503 C CA . ASP B 1 142 ? -14.258 -5.742 -8.883 1 96.62 142 ASP B CA 1
ATOM 3504 C C . ASP B 1 142 ? -15.141 -5.184 -7.773 1 96.62 142 ASP B C 1
ATOM 3506 O O . ASP B 1 142 ? -16.312 -4.898 -7.992 1 96.62 142 ASP B O 1
ATOM 3510 N N . VAL B 1 143 ? -14.602 -5.117 -6.609 1 97.38 143 VAL B N 1
ATOM 3511 C CA . VAL B 1 143 ? -15.297 -4.648 -5.414 1 97.38 143 VAL B CA 1
ATOM 3512 C C . VAL B 1 143 ? -14.281 -4.129 -4.398 1 97.38 143 VAL B C 1
ATOM 3514 O O . VAL B 1 143 ? -13.156 -4.629 -4.324 1 97.38 143 VAL B O 1
ATOM 3517 N N . ALA B 1 144 ? -14.664 -3.092 -3.631 1 98 144 ALA B N 1
ATOM 3518 C CA . ALA B 1 144 ? -13.734 -2.57 -2.627 1 98 144 ALA B CA 1
ATOM 3519 C C . ALA B 1 144 ? -14.492 -1.913 -1.476 1 98 144 ALA B C 1
ATOM 3521 O O . ALA B 1 144 ? -15.625 -1.458 -1.649 1 98 144 ALA B O 1
ATOM 3522 N N . LEU B 1 145 ? -13.922 -1.956 -0.36 1 97.19 145 LEU B N 1
ATOM 3523 C CA . LEU B 1 145 ? -14.305 -1.067 0.732 1 97.19 145 LEU B CA 1
ATOM 3524 C C . LEU B 1 145 ? -13.625 0.294 0.586 1 97.19 145 LEU B C 1
ATOM 3526 O O . LEU B 1 145 ? -12.422 0.372 0.334 1 97.19 145 LEU B O 1
ATOM 3530 N N . LEU B 1 146 ? -14.453 1.333 0.706 1 95 146 LEU B N 1
ATOM 3531 C CA . LEU B 1 146 ? -13.938 2.693 0.587 1 95 146 LEU B CA 1
ATOM 3532 C C . LEU B 1 146 ? -14.461 3.572 1.716 1 95 146 LEU B C 1
ATOM 3534 O O . LEU B 1 146 ? -15.359 3.164 2.461 1 95 146 LEU B O 1
ATOM 3538 N N . PHE B 1 147 ? -13.859 4.664 1.864 1 91.75 147 PHE B N 1
ATOM 3539 C CA . PHE B 1 147 ? -14.438 5.789 2.592 1 91.75 147 PHE B CA 1
ATOM 3540 C C . PHE B 1 147 ? -14.164 7.102 1.863 1 91.75 147 PHE B C 1
ATOM 3542 O O . PHE B 1 147 ? -13.344 7.145 0.941 1 91.75 147 PHE B O 1
ATOM 3549 N N . GLY B 1 148 ? -14.969 8.031 2.1 1 82.75 148 GLY B N 1
ATOM 3550 C CA . GLY B 1 148 ? -14.859 9.32 1.435 1 82.75 148 GLY B CA 1
ATOM 3551 C C . GLY B 1 148 ? -15.758 9.445 0.218 1 82.75 148 GLY B C 1
ATOM 3552 O O . GLY B 1 148 ? -16.578 8.562 -0.041 1 82.75 148 GLY B O 1
ATOM 3553 N N . VAL B 1 149 ? -15.547 10.477 -0.47 1 77.62 149 VAL B N 1
ATOM 3554 C CA . VAL B 1 149 ? -16.438 10.82 -1.574 1 77.62 149 VAL B CA 1
ATOM 3555 C C . VAL B 1 149 ? -16.078 9.992 -2.807 1 77.62 149 VAL B C 1
ATOM 3557 O O . VAL B 1 149 ? -14.891 9.805 -3.105 1 77.62 149 VAL B O 1
ATOM 3560 N N . THR B 1 150 ? -17.125 9.477 -3.455 1 81.19 150 THR B N 1
ATOM 3561 C CA . THR B 1 150 ? -16.938 8.695 -4.676 1 81.19 150 THR B CA 1
ATOM 3562 C C . THR B 1 150 ? -17.891 9.188 -5.773 1 81.19 150 THR B C 1
ATOM 3564 O O . THR B 1 150 ? -18.922 9.797 -5.488 1 81.19 150 THR B O 1
ATOM 3567 N N . ASP B 1 151 ? -17.422 9.016 -6.969 1 83 151 ASP B N 1
ATOM 3568 C CA . ASP B 1 151 ? -18.281 9.289 -8.117 1 83 151 ASP B CA 1
ATOM 3569 C C . ASP B 1 151 ? -19.391 8.242 -8.242 1 83 151 ASP B C 1
ATOM 3571 O O . ASP B 1 151 ? -19.125 7.102 -8.633 1 83 151 ASP B O 1
ATOM 3575 N N . GLN B 1 152 ? -20.594 8.656 -8.18 1 81.5 152 GLN B N 1
ATOM 3576 C CA . GLN B 1 152 ? -21.719 7.711 -8.195 1 81.5 152 GLN B CA 1
ATOM 3577 C C . GLN B 1 152 ? -22.078 7.312 -9.625 1 81.5 152 GLN B C 1
ATOM 3579 O O . GLN B 1 152 ? -22.812 6.352 -9.836 1 81.5 152 GLN B O 1
ATOM 3584 N N . THR B 1 153 ? -21.547 8.047 -10.484 1 84.25 153 THR B N 1
ATOM 3585 C CA . THR B 1 153 ? -21.828 7.688 -11.867 1 84.25 153 THR B CA 1
ATOM 3586 C C . THR B 1 153 ? -20.953 6.516 -12.305 1 84.25 153 THR B C 1
ATOM 3588 O O . THR B 1 153 ? -21.344 5.723 -13.164 1 84.25 153 THR B O 1
ATOM 3591 N N . ALA B 1 154 ? -19.891 6.484 -11.656 1 88.31 154 ALA B N 1
ATOM 3592 C CA . ALA B 1 154 ? -18.938 5.445 -12.055 1 88.31 154 ALA B CA 1
ATOM 3593 C C . ALA B 1 154 ? -19.016 4.242 -11.117 1 88.31 154 ALA B C 1
ATOM 3595 O O . ALA B 1 154 ? -18.734 3.111 -11.523 1 88.31 154 ALA B O 1
ATOM 3596 N N . LEU B 1 155 ? -19.453 4.562 -9.883 1 92.56 155 LEU B N 1
ATOM 3597 C CA . LEU B 1 155 ? -19.453 3.518 -8.867 1 92.56 155 LEU B CA 1
ATOM 3598 C C . LEU B 1 155 ? -20.828 3.387 -8.227 1 92.56 155 LEU B C 1
ATOM 3600 O O . LEU B 1 155 ? -21.5 4.391 -7.992 1 92.56 155 LEU B O 1
ATOM 3604 N N . LYS B 1 156 ? -21.188 2.162 -8.031 1 93.5 156 LYS B N 1
ATOM 3605 C CA . LYS B 1 156 ? -22.281 1.854 -7.117 1 93.5 156 LYS B CA 1
ATOM 3606 C C . LYS B 1 156 ? -21.766 1.698 -5.688 1 93.5 156 LYS B C 1
ATOM 3608 O O . LYS B 1 156 ? -20.797 0.973 -5.445 1 93.5 156 LYS B O 1
ATOM 3613 N N . THR B 1 157 ? -22.406 2.422 -4.797 1 93.88 157 THR B N 1
ATOM 3614 C CA . THR B 1 157 ? -21.922 2.359 -3.416 1 93.88 157 THR B CA 1
ATOM 3615 C C . THR B 1 157 ? -23.062 1.925 -2.48 1 93.88 157 THR B C 1
ATOM 3617 O O . THR B 1 157 ? -24.219 2.26 -2.705 1 93.88 157 THR B O 1
ATOM 3620 N N . LEU B 1 158 ? -22.719 1.174 -1.504 1 95.56 158 LEU B N 1
ATOM 3621 C CA . LEU B 1 158 ? -23.578 0.735 -0.418 1 95.56 158 LEU B CA 1
ATOM 3622 C C . LEU B 1 158 ? -23.016 1.152 0.935 1 95.56 158 LEU B C 1
ATOM 3624 O O . LEU B 1 158 ? -21.969 0.648 1.357 1 95.56 158 LEU B O 1
ATOM 3628 N N . PRO B 1 159 ? -23.672 2.115 1.641 1 95.5 159 PRO B N 1
ATOM 3629 C CA . PRO B 1 159 ? -23.203 2.441 2.992 1 95.5 159 PRO B CA 1
ATOM 3630 C C . PRO B 1 159 ? -23.234 1.237 3.932 1 95.5 159 PRO B C 1
ATOM 3632 O O . PRO B 1 159 ? -24.25 0.547 4.023 1 95.5 159 PRO B O 1
ATOM 3635 N N . VAL B 1 160 ? -22.125 1.038 4.613 1 97.38 160 VAL B N 1
ATOM 3636 C CA . VAL B 1 160 ? -21.984 -0.172 5.418 1 97.38 160 VAL B CA 1
ATOM 3637 C C . VAL B 1 160 ? -22.047 0.184 6.902 1 97.38 160 VAL B C 1
ATOM 3639 O O . VAL B 1 160 ? -22.781 -0.446 7.664 1 97.38 160 VAL B O 1
ATOM 3642 N N . ALA B 1 161 ? -21.234 1.113 7.289 1 97.19 161 ALA B N 1
ATOM 3643 C CA . ALA B 1 161 ? -21.109 1.481 8.695 1 97.19 161 ALA B CA 1
ATOM 3644 C C . ALA B 1 161 ? -20.453 2.85 8.852 1 97.19 161 ALA B C 1
ATOM 3646 O O . ALA B 1 161 ? -19.859 3.365 7.906 1 97.19 161 ALA B O 1
ATOM 3647 N N . SER B 1 162 ? -20.672 3.445 9.977 1 96.75 162 SER B N 1
ATOM 3648 C CA . SER B 1 162 ? -19.906 4.609 10.422 1 96.75 162 SER B CA 1
ATOM 3649 C C . SER B 1 162 ? -19.109 4.297 11.68 1 96.75 162 SER B C 1
ATOM 3651 O O . SER B 1 162 ? -19.5 3.459 12.484 1 96.75 162 SER B O 1
ATOM 3653 N N . GLU B 1 163 ? -17.953 4.891 11.742 1 95.94 163 GLU B N 1
ATOM 3654 C CA . GLU B 1 163 ? -17.125 4.68 12.93 1 95.94 163 GLU B CA 1
ATOM 3655 C C . GLU B 1 163 ? -16.438 5.973 13.367 1 95.94 163 GLU B C 1
ATOM 3657 O O . GLU B 1 163 ? -16.203 6.863 12.555 1 95.94 163 GLU B O 1
ATOM 3662 N N . LYS B 1 164 ? -16.188 6.055 14.656 1 94.75 164 LYS B N 1
ATOM 3663 C CA . LYS B 1 164 ? -15.461 7.191 15.211 1 94.75 164 LYS B CA 1
ATOM 3664 C C . LYS B 1 164 ? -13.969 7.105 14.891 1 94.75 164 LYS B C 1
ATOM 3666 O O . LYS B 1 164 ? -13.445 6.016 14.656 1 94.75 164 LYS B O 1
ATOM 3671 N N . LEU B 1 165 ? -13.391 8.258 14.906 1 96.5 165 LEU B N 1
ATOM 3672 C CA . LEU B 1 165 ? -11.93 8.328 14.93 1 96.5 165 LEU B CA 1
ATOM 3673 C C . LEU B 1 165 ? -11.406 8.344 16.359 1 96.5 165 LEU B C 1
ATOM 3675 O O . LEU B 1 165 ? -12.07 8.844 17.266 1 96.5 165 LEU B O 1
ATOM 3679 N N . TRP B 1 166 ? -10.273 7.77 16.484 1 96.44 166 TRP B N 1
ATOM 3680 C CA . TRP B 1 166 ? -9.688 7.574 17.797 1 96.44 166 TRP B CA 1
ATOM 3681 C C . TRP B 1 166 ? -8.305 8.195 17.891 1 96.44 166 TRP B C 1
ATOM 3683 O O . TRP B 1 166 ? -7.539 8.156 16.922 1 96.44 166 TRP B O 1
ATOM 3693 N N . ALA B 1 167 ? -8.023 8.734 19.047 1 97 167 ALA B N 1
ATOM 3694 C CA . ALA B 1 167 ? -6.648 9.102 19.375 1 97 167 ALA B CA 1
ATOM 3695 C C . ALA B 1 167 ? -5.828 7.875 19.766 1 97 167 ALA B C 1
ATOM 3697 O O . ALA B 1 167 ? -6.301 7.023 20.516 1 97 167 ALA B O 1
ATOM 3698 N N . VAL B 1 168 ? -4.703 7.777 19.203 1 96.88 168 VAL B N 1
ATOM 3699 C CA . VAL B 1 168 ? -3.727 6.75 19.547 1 96.88 168 VAL B CA 1
ATOM 3700 C C . VAL B 1 168 ? -2.461 7.402 20.094 1 96.88 168 VAL B C 1
ATOM 3702 O O . VAL B 1 168 ? -1.848 8.242 19.438 1 96.88 168 VAL B O 1
ATOM 3705 N N . ALA B 1 169 ? -2.098 7.055 21.281 1 97.38 169 ALA B N 1
ATOM 3706 C CA . ALA B 1 169 ? -0.986 7.695 21.984 1 97.38 169 ALA B CA 1
ATOM 3707 C C . ALA B 1 169 ? -0.065 6.656 22.609 1 97.38 169 ALA B C 1
ATOM 3709 O O . ALA B 1 169 ? -0.45 5.496 22.781 1 97.38 169 ALA B O 1
ATOM 3710 N N . PRO B 1 170 ? 1.207 7.086 22.906 1 96.62 170 PRO B N 1
ATOM 3711 C CA . PRO B 1 170 ? 2.068 6.16 23.641 1 96.62 170 PRO B CA 1
ATOM 3712 C C . PRO B 1 170 ? 1.43 5.672 24.938 1 96.62 170 PRO B C 1
ATOM 3714 O O . PRO B 1 170 ? 0.55 6.336 25.484 1 96.62 170 PRO B O 1
ATOM 3717 N N . LYS B 1 171 ? 1.905 4.539 25.375 1 94.31 171 LYS B N 1
ATOM 3718 C CA . LYS B 1 171 ? 1.345 3.875 26.547 1 94.31 171 LYS B CA 1
ATOM 3719 C C . LYS B 1 171 ? 1.339 4.805 27.75 1 94.31 171 LYS B C 1
ATOM 3721 O O . LYS B 1 171 ? 0.38 4.816 28.531 1 94.31 171 LYS B O 1
ATOM 3726 N N . GLU B 1 172 ? 2.307 5.633 27.844 1 94.69 172 GLU B N 1
ATOM 3727 C CA . GLU B 1 172 ? 2.51 6.484 29.016 1 94.69 172 GLU B CA 1
ATOM 3728 C C . GLU B 1 172 ? 1.469 7.598 29.078 1 94.69 172 GLU B C 1
ATOM 3730 O O . GLU B 1 172 ? 1.21 8.156 30.141 1 94.69 172 GLU B O 1
ATOM 3735 N N . ALA B 1 173 ? 0.879 7.906 27.922 1 96.19 173 ALA B N 1
ATOM 3736 C CA . ALA B 1 173 ? -0.144 8.953 27.891 1 96.19 173 ALA B CA 1
ATOM 3737 C C . ALA B 1 173 ? -1.399 8.5 28.641 1 96.19 173 ALA B C 1
ATOM 3739 O O . ALA B 1 173 ? -2.219 9.328 29.047 1 96.19 173 ALA B O 1
ATOM 3740 N N . ALA B 1 174 ? -1.613 7.223 28.75 1 94.88 174 ALA B N 1
ATOM 3741 C CA . ALA B 1 174 ? -2.635 6.586 29.578 1 94.88 174 ALA B CA 1
ATOM 3742 C C . ALA B 1 174 ? -4.031 7.047 29.172 1 94.88 174 ALA B C 1
ATOM 3744 O O . ALA B 1 174 ? -4.867 7.332 30.031 1 94.88 174 ALA B O 1
ATOM 3745 N N . LEU B 1 175 ? -4.25 7.242 27.906 1 96 175 LEU B N 1
ATOM 3746 C CA . LEU B 1 175 ? -5.605 7.469 27.422 1 96 175 LEU B CA 1
ATOM 3747 C C . LEU B 1 175 ? -6.512 6.293 27.766 1 96 175 LEU B C 1
ATOM 3749 O O . LEU B 1 175 ? -6.043 5.16 27.891 1 96 175 LEU B O 1
ATOM 3753 N N . GLN B 1 176 ? -7.742 6.574 27.953 1 94.25 176 GLN B N 1
ATOM 3754 C CA . GLN B 1 176 ? -8.711 5.547 28.328 1 94.25 176 GLN B CA 1
ATOM 3755 C C . GLN B 1 176 ? -9.789 5.398 27.25 1 94.25 176 GLN B C 1
ATOM 3757 O O . GLN B 1 176 ? -10.359 6.395 26.797 1 94.25 176 GLN B O 1
ATOM 3762 N N . PRO B 1 177 ? -10.102 4.164 26.891 1 92.31 177 PRO B N 1
ATOM 3763 C CA . PRO B 1 177 ? -11.055 3.93 25.797 1 92.31 177 PRO B CA 1
ATOM 3764 C C . PRO B 1 177 ? -12.461 4.418 26.141 1 92.31 177 PRO B C 1
ATOM 3766 O O . PRO B 1 177 ? -13.281 4.617 25.234 1 92.31 177 PRO B O 1
ATOM 3769 N N . ASP B 1 178 ? -12.773 4.637 27.406 1 93.25 178 ASP B N 1
ATOM 3770 C CA . ASP B 1 178 ? -14.125 5.031 27.797 1 93.25 178 ASP B CA 1
ATOM 3771 C C . ASP B 1 178 ? -14.195 6.535 28.062 1 93.25 178 ASP B C 1
ATOM 3773 O O . ASP B 1 178 ? -15.258 7.059 28.406 1 93.25 178 ASP B O 1
ATOM 3777 N N . ILE B 1 179 ? -13.148 7.266 27.875 1 96.5 179 ILE B N 1
ATOM 3778 C CA . ILE B 1 179 ? -13.109 8.703 28.109 1 96.5 179 ILE B CA 1
ATOM 3779 C C . ILE B 1 179 ? -12.695 9.43 26.828 1 96.5 179 ILE B C 1
ATOM 3781 O O . ILE B 1 179 ? -11.516 9.461 26.484 1 96.5 179 ILE B O 1
ATOM 3785 N N . PRO B 1 180 ? -13.617 10.062 26.234 1 96.81 180 PRO B N 1
ATOM 3786 C CA . PRO B 1 180 ? -13.273 10.789 25 1 96.81 180 PRO B CA 1
ATOM 3787 C C . PRO B 1 180 ? -12.258 11.906 25.234 1 96.81 180 PRO B C 1
ATOM 3789 O O . PRO B 1 180 ? -12.219 12.492 26.328 1 96.81 180 PRO B O 1
ATOM 3792 N N . VAL B 1 181 ? -11.445 12.148 24.266 1 97.31 181 VAL B N 1
ATOM 3793 C CA . VAL B 1 181 ? -10.445 13.211 24.328 1 97.31 181 VAL B CA 1
ATOM 3794 C C . VAL B 1 181 ? -10.664 14.203 23.188 1 97.31 181 VAL B C 1
ATOM 3796 O O . VAL B 1 181 ? -11.008 13.812 22.062 1 97.31 181 VAL B O 1
ATOM 3799 N N . GLY B 1 182 ? -10.5 15.469 23.484 1 97.06 182 GLY B N 1
ATOM 3800 C CA . GLY B 1 182 ? -10.633 16.5 22.469 1 97.06 182 GLY B CA 1
ATOM 3801 C C . GLY B 1 182 ? -9.43 16.578 21.547 1 97.06 182 GLY B C 1
ATOM 3802 O O . GLY B 1 182 ? -8.312 16.234 21.938 1 97.06 182 GLY B O 1
ATOM 3803 N N . PHE B 1 183 ? -9.711 17.047 20.328 1 96.81 183 PHE B N 1
ATOM 3804 C CA . PHE B 1 183 ? -8.625 17.172 19.375 1 96.81 183 PHE B CA 1
ATOM 3805 C C . PHE B 1 183 ? -7.594 18.188 19.859 1 96.81 183 PHE B C 1
ATOM 3807 O O . PHE B 1 183 ? -6.41 18.078 19.516 1 96.81 183 PHE B O 1
ATOM 3814 N N . ASP B 1 184 ? -8.023 19.172 20.562 1 95.75 184 ASP B N 1
ATOM 3815 C CA . ASP B 1 184 ? -7.109 20.172 21.109 1 95.75 184 ASP B CA 1
ATOM 3816 C C . ASP B 1 184 ? -6.047 19.531 21.984 1 95.75 184 ASP B C 1
ATOM 3818 O O . ASP B 1 184 ? -4.898 19.984 22.016 1 95.75 184 ASP B O 1
ATOM 3822 N N . GLU B 1 185 ? -6.488 18.531 22.734 1 95.5 185 GLU B N 1
ATOM 3823 C CA . GLU B 1 185 ? -5.531 17.797 23.562 1 95.5 185 GLU B CA 1
ATOM 3824 C C . GLU B 1 185 ? -4.527 17.031 22.688 1 95.5 185 GLU B C 1
ATOM 3826 O O . GLU B 1 185 ? -3.33 17.031 22.984 1 95.5 185 GLU B O 1
ATOM 3831 N N . ILE B 1 186 ? -4.945 16.453 21.641 1 95.94 186 ILE B N 1
ATOM 3832 C CA . ILE B 1 186 ? -4.113 15.703 20.703 1 95.94 186 ILE B CA 1
ATOM 3833 C C . ILE B 1 186 ? -3.107 16.641 20.031 1 95.94 186 ILE B C 1
ATOM 3835 O O . ILE B 1 186 ? -1.937 16.281 19.875 1 95.94 186 ILE B O 1
ATOM 3839 N N . ALA B 1 187 ? -3.586 17.797 19.734 1 96.38 187 ALA B N 1
ATOM 3840 C CA . ALA B 1 187 ? -2.805 18.781 18.969 1 96.38 187 ALA B CA 1
ATOM 3841 C C . ALA B 1 187 ? -1.659 19.328 19.797 1 96.38 187 ALA B C 1
ATOM 3843 O O . ALA B 1 187 ? -0.747 19.969 19.266 1 96.38 187 ALA B O 1
ATOM 3844 N N . ARG B 1 188 ? -1.631 19.062 21.062 1 96.88 188 ARG B N 1
ATOM 3845 C CA . ARG B 1 188 ? -0.548 19.516 21.922 1 96.88 188 ARG B CA 1
ATOM 3846 C C . ARG B 1 188 ? 0.691 18.641 21.75 1 96.88 188 ARG B C 1
ATOM 3848 O O . ARG B 1 188 ? 1.773 18.984 22.234 1 96.88 188 ARG B O 1
ATOM 3855 N N . HIS B 1 189 ? 0.516 17.562 21.078 1 97.38 189 HIS B N 1
ATOM 3856 C CA . HIS B 1 189 ? 1.605 16.625 20.844 1 97.38 189 HIS B CA 1
ATOM 3857 C C . HIS B 1 189 ? 1.954 16.562 19.359 1 97.38 189 HIS B C 1
ATOM 3859 O O . HIS B 1 189 ? 1.104 16.828 18.5 1 97.38 189 HIS B O 1
ATOM 3865 N N . PRO B 1 190 ? 3.266 16.219 19.078 1 97.31 190 PRO B N 1
ATOM 3866 C CA . PRO B 1 190 ? 3.539 15.922 17.672 1 97.31 190 PRO B CA 1
ATOM 3867 C C . PRO B 1 190 ? 2.619 14.852 17.094 1 97.31 190 PRO B C 1
ATOM 3869 O O . PRO B 1 190 ? 2.297 13.875 17.781 1 97.31 190 PRO B O 1
ATOM 3872 N N . LEU B 1 191 ? 2.199 15.086 15.836 1 98.25 191 LEU B N 1
ATOM 3873 C CA . LEU B 1 191 ? 1.246 14.156 15.242 1 98.25 191 LEU B CA 1
ATOM 3874 C C . LEU B 1 191 ? 1.878 13.398 14.078 1 98.25 191 LEU B C 1
ATOM 3876 O O . LEU B 1 191 ? 2.631 13.977 13.289 1 98.25 191 LEU B O 1
ATOM 3880 N N . ILE B 1 192 ? 1.646 12.141 14.086 1 98.44 192 ILE B N 1
ATOM 3881 C CA . ILE B 1 192 ? 1.885 11.289 12.922 1 98.44 192 ILE B CA 1
ATOM 3882 C C . ILE B 1 192 ? 0.617 11.211 12.078 1 98.44 192 ILE B C 1
ATOM 3884 O O . ILE B 1 192 ? -0.407 10.688 12.531 1 98.44 192 ILE B O 1
ATOM 3888 N N . VAL B 1 193 ? 0.68 11.711 10.844 1 97.94 193 VAL B N 1
ATOM 3889 C CA . VAL B 1 193 ? -0.541 11.867 10.055 1 97.94 193 VAL B CA 1
ATOM 3890 C C . VAL B 1 193 ? -0.367 11.195 8.695 1 97.94 193 VAL B C 1
ATOM 3892 O O . VAL B 1 193 ? 0.759 10.969 8.242 1 97.94 193 VAL B O 1
ATOM 3895 N N . PRO B 1 194 ? -1.51 10.844 8.031 1 96.62 194 PRO B N 1
ATOM 3896 C CA . PRO B 1 194 ? -1.398 10.383 6.648 1 96.62 194 PRO B CA 1
ATOM 3897 C C . PRO B 1 194 ? -0.879 11.461 5.703 1 96.62 194 PRO B C 1
ATOM 3899 O O . PRO B 1 194 ? -1.036 12.656 5.977 1 96.62 194 PRO B O 1
ATOM 3902 N N . VAL B 1 195 ? -0.321 11.016 4.641 1 94.19 195 VAL B N 1
ATOM 3903 C CA . VAL B 1 195 ? 0.124 11.945 3.607 1 94.19 195 VAL B CA 1
ATOM 3904 C C . VAL B 1 195 ? -1.086 12.617 2.961 1 94.19 195 VAL B C 1
ATOM 3906 O O . VAL B 1 195 ? -2.191 12.07 2.98 1 94.19 195 VAL B O 1
ATOM 3909 N N . ARG B 1 196 ? -0.845 13.758 2.398 1 90.19 196 ARG B N 1
ATOM 3910 C CA . ARG B 1 196 ? -1.908 14.43 1.664 1 90.19 196 ARG B CA 1
ATOM 3911 C C . ARG B 1 196 ? -2.391 13.586 0.492 1 90.19 196 ARG B C 1
ATOM 3913 O O . ARG B 1 196 ? -1.611 12.844 -0.106 1 90.19 196 ARG B O 1
ATOM 3920 N N . GLY B 1 197 ? -3.652 13.695 0.216 1 85.5 197 GLY B N 1
ATOM 3921 C CA . GLY B 1 197 ? -4.258 12.82 -0.774 1 85.5 197 GLY B CA 1
ATOM 3922 C C . GLY B 1 197 ? -4.949 11.617 -0.163 1 85.5 197 GLY B C 1
ATOM 3923 O O . GLY B 1 197 ? -5.848 11.031 -0.774 1 85.5 197 GLY B O 1
ATOM 3924 N N . ASN B 1 198 ? -4.449 11.211 0.938 1 88.5 198 ASN B N 1
ATOM 3925 C CA . ASN B 1 198 ? -5.172 10.234 1.743 1 88.5 198 ASN B CA 1
ATOM 3926 C C . ASN B 1 198 ? -6.43 10.836 2.361 1 88.5 198 ASN B C 1
ATOM 3928 O O . ASN B 1 198 ? -6.367 11.875 3.023 1 88.5 198 ASN B O 1
ATOM 3932 N N . ALA B 1 199 ? -7.523 10.188 2.215 1 87.5 199 ALA B N 1
ATOM 3933 C CA . ALA B 1 199 ? -8.797 10.719 2.682 1 87.5 199 ALA B CA 1
ATOM 3934 C C . ALA B 1 199 ? -8.805 10.875 4.199 1 87.5 199 ALA B C 1
ATOM 3936 O O . ALA B 1 199 ? -9.445 11.781 4.734 1 87.5 199 ALA B O 1
ATOM 3937 N N . LEU B 1 200 ? -8.094 10.047 4.875 1 91.81 200 LEU B N 1
ATOM 3938 C CA . LEU B 1 200 ? -8.031 10.156 6.328 1 91.81 200 LEU B CA 1
ATOM 3939 C C . LEU B 1 200 ? -7.312 11.438 6.75 1 91.81 200 LEU B C 1
ATOM 3941 O O . LEU B 1 200 ? -7.633 12.016 7.789 1 91.81 200 LEU B O 1
ATOM 3945 N N . ARG B 1 201 ? -6.375 11.906 5.965 1 94.69 201 ARG B N 1
ATOM 3946 C CA . ARG B 1 201 ? -5.68 13.156 6.227 1 94.69 201 ARG B CA 1
ATOM 3947 C C . ARG B 1 201 ? -6.656 14.328 6.254 1 94.69 201 ARG B C 1
ATOM 3949 O O . ARG B 1 201 ? -6.559 15.211 7.113 1 94.69 201 ARG B O 1
ATOM 3956 N N . SER B 1 202 ? -7.625 14.312 5.352 1 91.88 202 SER B N 1
ATOM 3957 C CA . SER B 1 202 ? -8.617 15.383 5.289 1 91.88 202 SER B CA 1
ATOM 3958 C C . SER B 1 202 ? -9.477 15.414 6.547 1 91.88 202 SER B C 1
ATOM 3960 O O . SER B 1 202 ? -9.875 16.484 7.012 1 91.88 202 SER B O 1
ATOM 3962 N N . LEU B 1 203 ? -9.758 14.289 7.047 1 93 203 LEU B N 1
ATOM 3963 C CA . LEU B 1 203 ? -10.547 14.219 8.273 1 93 203 LEU B CA 1
ATOM 3964 C C . LEU B 1 203 ? -9.758 14.773 9.461 1 93 203 LEU B C 1
ATOM 3966 O O . LEU B 1 203 ? -10.32 15.461 10.312 1 93 203 LEU B O 1
ATOM 3970 N N . VAL B 1 204 ? -8.531 14.477 9.508 1 95.25 204 VAL B N 1
ATOM 3971 C CA . VAL B 1 204 ? -7.668 14.984 10.57 1 95.25 204 VAL B CA 1
ATOM 3972 C C . VAL B 1 204 ? -7.555 16.5 10.461 1 95.25 204 VAL B C 1
ATOM 3974 O O . VAL B 1 204 ? -7.703 17.219 11.453 1 95.25 204 VAL B O 1
ATOM 3977 N N . ASP B 1 205 ? -7.34 16.969 9.258 1 94.62 205 ASP B N 1
ATOM 3978 C CA . ASP B 1 205 ? -7.223 18.406 9.023 1 94.62 205 ASP B CA 1
ATOM 3979 C C . ASP B 1 205 ? -8.523 19.141 9.375 1 94.62 205 ASP B C 1
ATOM 3981 O O . ASP B 1 205 ? -8.492 20.234 9.945 1 94.62 205 ASP B O 1
ATOM 3985 N N . GLU B 1 206 ? -9.57 18.531 9 1 93.06 206 GLU B N 1
ATOM 3986 C CA . GLU B 1 206 ? -10.875 19.125 9.312 1 93.06 206 GLU B CA 1
ATOM 3987 C C . GLU B 1 206 ? -11.094 19.188 10.828 1 93.06 206 GLU B C 1
ATOM 3989 O O . GLU B 1 206 ? -11.625 20.172 11.336 1 93.06 206 GLU B O 1
ATOM 3994 N N . ALA B 1 207 ? -10.719 18.109 11.469 1 93.12 207 ALA B N 1
ATOM 3995 C CA . ALA B 1 207 ? -10.852 18.094 12.922 1 93.12 207 ALA B CA 1
ATOM 3996 C C . ALA B 1 207 ? -10.016 19.188 13.562 1 93.12 207 ALA B C 1
ATOM 3998 O O . ALA B 1 207 ? -10.469 19.859 14.492 1 93.12 207 ALA B O 1
ATOM 3999 N N . ALA B 1 208 ? -8.844 19.375 13.117 1 94.5 208 ALA B N 1
ATOM 4000 C CA . ALA B 1 208 ? -7.973 20.438 13.617 1 94.5 208 ALA B CA 1
ATOM 4001 C C . ALA B 1 208 ? -8.586 21.812 13.375 1 94.5 208 ALA B C 1
ATOM 4003 O O . ALA B 1 208 ? -8.594 22.656 14.266 1 94.5 208 ALA B O 1
ATOM 4004 N N . ALA B 1 209 ? -9.102 21.984 12.203 1 93.31 209 ALA B N 1
ATOM 4005 C CA . ALA B 1 209 ? -9.711 23.266 11.828 1 93.31 209 ALA B CA 1
ATOM 4006 C C . ALA B 1 209 ? -10.914 23.578 12.711 1 93.31 209 ALA B C 1
ATOM 4008 O O . ALA B 1 209 ? -11.094 24.719 13.148 1 93.31 209 ALA B O 1
ATOM 4009 N N . ARG B 1 210 ? -11.695 22.656 12.938 1 91.88 210 ARG B N 1
ATOM 4010 C CA . ARG B 1 210 ? -12.883 22.828 13.766 1 91.88 210 ARG B CA 1
ATOM 4011 C C . ARG B 1 210 ? -12.5 23.156 15.211 1 91.88 210 ARG B C 1
ATOM 4013 O O . ARG B 1 210 ? -13.203 23.922 15.883 1 91.88 210 ARG B O 1
ATOM 4020 N N . ALA B 1 211 ? -11.445 22.516 15.625 1 92.69 211 ALA B N 1
ATOM 4021 C CA . ALA B 1 211 ? -10.969 22.766 16.984 1 92.69 211 ALA B CA 1
ATOM 4022 C C . ALA B 1 211 ? -10.227 24.078 17.078 1 92.69 211 ALA B C 1
ATOM 4024 O O . ALA B 1 211 ? -9.93 24.562 18.188 1 92.69 211 ALA B O 1
ATOM 4025 N N . GLY B 1 212 ? -9.875 24.672 15.977 1 93.31 212 GLY B N 1
ATOM 4026 C CA . GLY B 1 212 ? -9.164 25.938 15.945 1 93.31 212 GLY B CA 1
ATOM 4027 C C . GLY B 1 212 ? -7.715 25.828 16.375 1 93.31 212 GLY B C 1
ATOM 4028 O O . GLY B 1 212 ? -7.184 26.719 17.047 1 93.31 212 GLY B O 1
ATOM 4029 N N . VAL B 1 213 ? -7.121 24.672 16.094 1 94.81 213 VAL B N 1
ATOM 4030 C CA . VAL B 1 213 ? -5.742 24.453 16.531 1 94.81 213 VAL B CA 1
ATOM 4031 C C . VAL B 1 213 ? -4.867 24.125 15.328 1 94.81 213 VAL B C 1
ATOM 4033 O O . VAL B 1 213 ? -5.352 23.594 14.328 1 94.81 213 VAL B O 1
ATOM 4036 N N . ASP B 1 214 ? -3.578 24.422 15.453 1 94.38 214 ASP B N 1
ATOM 4037 C CA . ASP B 1 214 ? -2.572 23.969 14.492 1 94.38 214 ASP B CA 1
ATOM 4038 C C . ASP B 1 214 ? -1.978 22.625 14.914 1 94.38 214 ASP B C 1
ATOM 4040 O O . ASP B 1 214 ? -1.888 22.328 16.109 1 94.38 214 ASP B O 1
ATOM 4044 N N . ILE B 1 215 ? -1.638 21.922 13.922 1 95 215 ILE B N 1
ATOM 4045 C CA . ILE B 1 215 ? -1.032 20.625 14.25 1 95 215 ILE B CA 1
ATOM 4046 C C . ILE B 1 215 ? 0.468 20.672 13.969 1 95 215 ILE B C 1
ATOM 4048 O O . ILE B 1 215 ? 0.904 21.281 12.992 1 95 215 ILE B O 1
ATOM 4052 N N . ASP B 1 216 ? 1.206 20.141 14.867 1 96.12 216 ASP B N 1
ATOM 4053 C CA . ASP B 1 216 ? 2.633 19.891 14.68 1 96.12 216 ASP B CA 1
ATOM 4054 C C . ASP B 1 216 ? 2.879 18.5 14.094 1 96.12 216 ASP B C 1
ATOM 4056 O O . ASP B 1 216 ? 2.787 17.5 14.805 1 96.12 216 ASP B O 1
ATOM 4060 N N . ILE B 1 217 ? 3.277 18.453 12.867 1 96.12 217 ILE B N 1
ATOM 4061 C CA . ILE B 1 217 ? 3.422 17.172 12.18 1 96.12 217 ILE B CA 1
ATOM 4062 C C . ILE B 1 217 ? 4.836 16.625 12.391 1 96.12 217 ILE B C 1
ATOM 4064 O O . ILE B 1 217 ? 5.812 17.266 11.984 1 96.12 217 ILE B O 1
ATOM 4068 N N . SER B 1 218 ? 4.875 15.461 12.977 1 95.94 218 SER B N 1
ATOM 4069 C CA . SER B 1 218 ? 6.156 14.797 13.18 1 95.94 218 SER B CA 1
ATOM 4070 C C . SER B 1 218 ? 6.562 13.992 11.953 1 95.94 218 SER B C 1
ATOM 4072 O O . SER B 1 218 ? 7.727 14.008 11.547 1 95.94 218 SER B O 1
ATOM 4074 N N . VAL B 1 219 ? 5.637 13.25 11.43 1 97.56 219 VAL B N 1
ATOM 4075 C CA . VAL B 1 219 ? 5.871 12.375 10.289 1 97.56 219 VAL B CA 1
ATOM 4076 C C . VAL B 1 219 ? 4.582 12.219 9.484 1 97.56 219 VAL B C 1
ATOM 4078 O O . VAL B 1 219 ? 3.486 12.211 10.055 1 97.56 219 VAL B O 1
ATOM 4081 N N . GLU B 1 220 ? 4.715 12.18 8.227 1 97.94 220 GLU B N 1
ATOM 4082 C CA . GLU B 1 220 ? 3.623 11.789 7.34 1 97.94 220 GLU B CA 1
ATOM 4083 C C . GLU B 1 220 ? 3.877 10.422 6.723 1 97.94 220 GLU B C 1
ATOM 4085 O O . GLU B 1 220 ? 5.012 10.086 6.375 1 97.94 220 GLU B O 1
ATOM 4090 N N . THR B 1 221 ? 2.832 9.617 6.645 1 97.5 221 THR B N 1
ATOM 4091 C CA . THR B 1 221 ? 2.973 8.297 6.043 1 97.5 221 THR B CA 1
ATOM 4092 C C . THR B 1 221 ? 1.657 7.844 5.414 1 97.5 221 THR B C 1
ATOM 4094 O O . THR B 1 221 ? 0.591 8.359 5.754 1 97.5 221 THR B O 1
ATOM 4097 N N . ASN B 1 222 ? 1.76 6.926 4.492 1 94.5 222 ASN B N 1
ATOM 4098 C CA . ASN B 1 222 ? 0.554 6.406 3.854 1 94.5 222 ASN B CA 1
ATOM 4099 C C . ASN B 1 222 ? 0.115 5.082 4.473 1 94.5 222 ASN B C 1
ATOM 4101 O O . ASN B 1 222 ? -0.792 4.426 3.961 1 94.5 222 ASN B O 1
ATOM 4105 N N . ALA B 1 223 ? 0.748 4.684 5.527 1 93.75 223 ALA B N 1
ATOM 4106 C CA . ALA B 1 223 ? 0.493 3.355 6.078 1 93.75 223 ALA B CA 1
ATOM 4107 C C . ALA B 1 223 ? 0.114 3.439 7.555 1 93.75 223 ALA B C 1
ATOM 4109 O O . ALA B 1 223 ? 0.889 3.938 8.375 1 93.75 223 ALA B O 1
ATOM 4110 N N . SER B 1 224 ? -1.052 2.838 7.859 1 92.75 224 SER B N 1
ATOM 4111 C CA . SER B 1 224 ? -1.522 2.873 9.242 1 92.75 224 SER B CA 1
ATOM 4112 C C . SER B 1 224 ? -0.616 2.055 10.156 1 92.75 224 SER B C 1
ATOM 4114 O O . SER B 1 224 ? -0.427 2.402 11.32 1 92.75 224 SER B O 1
ATOM 4116 N N . ARG B 1 225 ? -0.096 1.007 9.602 1 90.06 225 ARG B N 1
ATOM 4117 C CA . ARG B 1 225 ? 0.812 0.182 10.398 1 90.06 225 ARG B CA 1
ATOM 4118 C C . ARG B 1 225 ? 2.043 0.976 10.82 1 90.06 225 ARG B C 1
ATOM 4120 O O . ARG B 1 225 ? 2.523 0.826 11.945 1 90.06 225 ARG B O 1
ATOM 4127 N N . VAL B 1 226 ? 2.537 1.792 9.914 1 94.62 226 VAL B N 1
ATOM 4128 C CA . VAL B 1 226 ? 3.682 2.639 10.227 1 94.62 226 VAL B CA 1
ATOM 4129 C C . VAL B 1 226 ? 3.287 3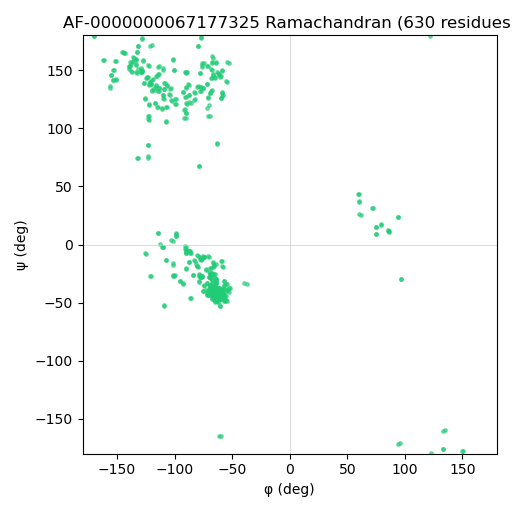.662 11.289 1 94.62 226 VAL B C 1
ATOM 4131 O O . VAL B 1 226 ? 4.039 3.906 12.234 1 94.62 226 VAL B O 1
ATOM 4134 N N . GLN B 1 227 ? 2.092 4.199 11.172 1 96.38 227 GLN B N 1
ATOM 4135 C CA . GLN B 1 227 ? 1.615 5.152 12.172 1 96.38 227 GLN B CA 1
ATOM 4136 C C . GLN B 1 227 ? 1.586 4.523 13.562 1 96.38 227 GLN B C 1
ATOM 4138 O O . GLN B 1 227 ? 2.102 5.102 14.523 1 96.38 227 GLN B O 1
ATOM 4143 N N . LYS B 1 228 ? 1.064 3.359 13.641 1 93.81 228 LYS B N 1
ATOM 4144 C CA . LYS B 1 228 ? 0.939 2.676 14.93 1 93.81 228 LYS B CA 1
ATOM 4145 C C . LYS B 1 228 ? 2.311 2.375 15.523 1 93.81 228 LYS B C 1
ATOM 4147 O O . LYS B 1 228 ? 2.535 2.596 16.719 1 93.81 228 LYS B O 1
ATOM 4152 N N . ASN B 1 229 ? 3.201 1.879 14.742 1 93.44 229 ASN B N 1
ATOM 4153 C CA . ASN B 1 229 ? 4.543 1.554 15.211 1 93.44 229 ASN B CA 1
ATOM 4154 C C . ASN B 1 229 ? 5.273 2.795 15.719 1 93.44 229 ASN B C 1
ATOM 4156 O O . ASN B 1 229 ? 5.98 2.734 16.734 1 93.44 229 ASN B O 1
ATOM 4160 N N . LEU B 1 230 ? 5.105 3.879 15 1 97 230 LEU B N 1
ATOM 4161 C CA . LEU B 1 230 ? 5.766 5.117 15.391 1 97 230 LEU B CA 1
ATOM 4162 C C . LEU B 1 230 ? 5.188 5.656 16.688 1 97 230 LEU B C 1
ATOM 4164 O O . LEU B 1 230 ? 5.922 6.188 17.531 1 97 230 LEU B O 1
ATOM 4168 N N . VAL B 1 231 ? 3.877 5.508 16.859 1 96.88 231 VAL B N 1
ATOM 4169 C CA . VAL B 1 231 ? 3.25 5.918 18.109 1 96.88 231 VAL B CA 1
ATOM 4170 C C . VAL B 1 231 ? 3.812 5.09 19.266 1 96.88 231 VAL B C 1
ATOM 4172 O O . VAL B 1 231 ? 4.199 5.637 20.297 1 96.88 231 VAL B O 1
ATOM 4175 N N . ALA B 1 232 ? 3.836 3.812 19.094 1 94.38 232 ALA B N 1
ATOM 4176 C CA . ALA B 1 232 ? 4.32 2.9 20.125 1 94.38 232 ALA B CA 1
ATOM 4177 C C . ALA B 1 232 ? 5.754 3.242 20.516 1 94.38 232 ALA B C 1
ATOM 4179 O O . ALA B 1 232 ? 6.133 3.08 21.688 1 94.38 232 ALA B O 1
ATOM 4180 N N . ALA B 1 233 ? 6.512 3.736 19.594 1 94.94 233 ALA B N 1
ATOM 4181 C CA . ALA B 1 233 ? 7.918 4.055 19.844 1 94.94 233 ALA B CA 1
ATOM 4182 C C . ALA B 1 233 ? 8.07 5.461 20.406 1 94.94 233 ALA B C 1
ATOM 4184 O O . ALA B 1 233 ? 9.188 5.91 20.672 1 94.94 233 ALA B O 1
ATOM 4185 N N . GLY B 1 234 ? 7.008 6.219 20.484 1 95.5 234 GLY B N 1
ATOM 4186 C CA . GLY B 1 234 ? 7.027 7.5 21.172 1 95.5 234 GLY B CA 1
ATOM 4187 C C . GLY B 1 234 ? 7.305 8.672 20.25 1 95.5 234 GLY B C 1
ATOM 4188 O O . GLY B 1 234 ? 7.715 9.742 20.703 1 95.5 234 GLY B O 1
ATOM 4189 N N . HIS B 1 235 ? 7.012 8.492 18.922 1 96.94 235 HIS B N 1
ATOM 4190 C CA . HIS B 1 235 ? 7.367 9.539 17.969 1 96.94 235 HIS B CA 1
ATOM 4191 C C . HIS B 1 235 ? 6.227 10.539 17.797 1 96.94 235 HIS B C 1
ATOM 4193 O O . HIS B 1 235 ? 6.355 11.508 17.047 1 96.94 235 HIS B O 1
ATOM 4199 N N . GLY B 1 236 ? 5.133 10.32 18.453 1 97.62 236 GLY B N 1
ATOM 4200 C CA . GLY B 1 236 ? 3.979 11.203 18.359 1 97.62 236 GLY B CA 1
ATOM 4201 C C . GLY B 1 236 ? 2.66 10.484 18.578 1 97.62 236 GLY B C 1
ATOM 4202 O O . GLY B 1 236 ? 2.641 9.305 18.938 1 97.62 236 GLY B O 1
ATOM 4203 N N . TRP B 1 237 ? 1.596 11.258 18.453 1 98.25 237 TRP B N 1
ATOM 4204 C CA . TRP B 1 237 ? 0.24 10.719 18.516 1 98.25 237 TRP B CA 1
ATOM 4205 C C . TRP B 1 237 ? -0.352 10.578 17.125 1 98.25 237 TRP B C 1
ATOM 4207 O O . TRP B 1 237 ? 0.183 11.125 16.156 1 98.25 237 TRP B O 1
ATOM 4217 N N . ALA B 1 238 ? -1.35 9.742 17 1 97.81 238 ALA B N 1
ATOM 4218 C CA . ALA B 1 238 ? -2.035 9.562 15.719 1 97.81 238 ALA B CA 1
ATOM 4219 C C . ALA B 1 238 ? -3.549 9.547 15.898 1 97.81 238 ALA B C 1
ATOM 4221 O O . ALA B 1 238 ? -4.043 9.461 17.031 1 97.81 238 ALA B O 1
ATOM 4222 N N . VAL B 1 239 ? -4.27 9.789 14.836 1 97.19 239 VAL B N 1
ATOM 4223 C CA . VAL B 1 239 ? -5.719 9.633 14.742 1 97.19 239 VAL B CA 1
ATOM 4224 C C . VAL B 1 239 ? -6.059 8.523 13.75 1 97.19 239 VAL B C 1
ATOM 4226 O O . VAL B 1 239 ? -5.703 8.609 12.57 1 97.19 239 VAL B O 1
ATOM 4229 N N . LEU B 1 240 ? -6.703 7.473 14.203 1 96.19 240 LEU B N 1
ATOM 4230 C CA . LEU B 1 240 ? -7.012 6.312 13.383 1 96.19 240 LEU B CA 1
ATOM 4231 C C . LEU B 1 240 ? -8.461 5.883 13.57 1 96.19 240 LEU B C 1
ATOM 4233 O O . LEU B 1 240 ? -9.07 6.168 14.602 1 96.19 240 LEU B O 1
ATOM 4237 N N . PRO B 1 241 ? -8.984 5.215 12.523 1 95.81 241 PRO B N 1
ATOM 4238 C CA . PRO B 1 241 ? -10.32 4.656 12.719 1 95.81 241 PRO B CA 1
ATOM 4239 C C . PRO B 1 241 ? -10.336 3.467 13.672 1 95.81 241 PRO B C 1
ATOM 4241 O O . PRO B 1 241 ? -9.352 2.734 13.773 1 95.81 241 PRO B O 1
ATOM 4244 N N . ALA B 1 242 ? -11.469 3.277 14.289 1 93.38 242 ALA B N 1
ATOM 4245 C CA . ALA B 1 242 ? -11.625 2.25 15.312 1 93.38 242 ALA B CA 1
ATOM 4246 C C . ALA B 1 242 ? -11.281 0.868 14.766 1 93.38 242 ALA B C 1
ATOM 4248 O O . ALA B 1 242 ? -10.703 0.039 15.469 1 93.38 242 ALA B O 1
ATOM 4249 N N . ILE B 1 243 ? -11.586 0.651 13.586 1 93.06 243 ILE B N 1
ATOM 4250 C CA . ILE B 1 243 ? -11.453 -0.677 12.992 1 93.06 243 ILE B CA 1
ATOM 4251 C C . ILE B 1 243 ? -9.977 -1.076 12.945 1 93.06 243 ILE B C 1
ATOM 4253 O O . ILE B 1 243 ? -9.648 -2.266 12.938 1 93.06 243 ILE B O 1
ATOM 4257 N N . CYS B 1 244 ? -9.133 -0.088 12.914 1 90.06 244 CYS B N 1
ATOM 4258 C CA . CYS B 1 244 ? -7.691 -0.304 12.867 1 90.06 244 CYS B CA 1
ATOM 4259 C C . CYS B 1 244 ? -7.164 -0.758 14.219 1 90.06 244 CYS B C 1
ATOM 4261 O O . CYS B 1 244 ? -6.023 -1.216 14.32 1 90.06 244 CYS B O 1
ATOM 4263 N N . LEU B 1 245 ? -7.91 -0.698 15.203 1 88.75 245 LEU B N 1
ATOM 4264 C CA . LEU B 1 245 ? -7.406 -0.8 16.578 1 88.75 245 LEU B CA 1
ATOM 4265 C C . LEU B 1 245 ? -7.93 -2.061 17.25 1 88.75 245 LEU B C 1
ATOM 4267 O O . LEU B 1 245 ? -7.762 -2.234 18.453 1 88.75 245 LEU B O 1
ATOM 4271 N N . SER B 1 246 ? -8.547 -2.914 16.469 1 77.94 246 SER B N 1
ATOM 4272 C CA . SER B 1 246 ? -9.188 -4.09 17.047 1 77.94 246 SER B CA 1
ATOM 4273 C C . SER B 1 246 ? -8.195 -4.926 17.844 1 77.94 246 SER B C 1
ATOM 4275 O O . SER B 1 246 ? -8.477 -5.316 18.984 1 77.94 246 SER B O 1
ATOM 4277 N N . ASP B 1 247 ? -7.023 -5.246 17.312 1 73.38 247 ASP B N 1
ATOM 4278 C CA . ASP B 1 247 ? -6.039 -6.105 17.969 1 73.38 247 ASP B CA 1
ATOM 4279 C C . ASP B 1 247 ? -5.305 -5.359 19.078 1 73.38 247 ASP B C 1
ATOM 4281 O O . ASP B 1 247 ? -4.758 -5.977 20 1 73.38 247 ASP B O 1
ATOM 4285 N N . GLU B 1 248 ? -5.445 -4.117 19.109 1 73.81 248 GLU B N 1
ATOM 4286 C CA . GLU B 1 248 ? -4.586 -3.314 19.969 1 73.81 248 GLU B CA 1
ATOM 4287 C C . GLU B 1 248 ? -5.32 -2.9 21.25 1 73.81 248 GLU B C 1
ATOM 4289 O O . GLU B 1 248 ? -4.691 -2.529 22.234 1 73.81 248 GLU B O 1
ATOM 4294 N N . MET B 1 249 ? -6.562 -3.014 21.172 1 71.12 249 MET B N 1
ATOM 4295 C CA . MET B 1 249 ? -7.367 -2.605 22.328 1 71.12 249 MET B CA 1
ATOM 4296 C C . MET B 1 249 ? -6.98 -3.398 23.562 1 71.12 249 MET B C 1
ATOM 4298 O O . MET B 1 249 ? -7.129 -2.914 24.688 1 71.12 249 MET B O 1
ATOM 4302 N N . THR B 1 250 ? -6.227 -4.48 23.297 1 66.5 250 THR B N 1
ATOM 4303 C CA . THR B 1 250 ? -5.898 -5.316 24.438 1 66.5 250 THR B CA 1
ATOM 4304 C C . THR B 1 250 ? -4.387 -5.527 24.547 1 66.5 250 THR B C 1
ATOM 4306 O O . THR B 1 250 ? -3.9 -6.098 25.516 1 66.5 250 THR B O 1
ATOM 4309 N N . SER B 1 251 ? -3.662 -5.094 23.578 1 74.81 251 SER B N 1
ATOM 4310 C CA . SER B 1 251 ? -2.242 -5.422 23.516 1 74.81 251 SER B CA 1
ATOM 4311 C C . SER B 1 251 ? -1.44 -4.582 24.5 1 74.81 251 SER B C 1
ATOM 4313 O O . SER B 1 251 ? -0.377 -5.004 24.969 1 74.81 251 SER B O 1
ATOM 4315 N N . GLY B 1 252 ? -1.925 -3.363 24.844 1 78.81 252 GLY B N 1
ATOM 4316 C CA . GLY B 1 252 ? -1.233 -2.471 25.766 1 78.81 252 GLY B CA 1
ATOM 4317 C C . GLY B 1 252 ? -0.028 -1.794 25.141 1 78.81 252 GLY B C 1
ATOM 4318 O O . GLY B 1 252 ? 0.773 -1.174 25.844 1 78.81 252 GLY B O 1
ATOM 4319 N N . LYS B 1 253 ? 0.141 -1.91 23.922 1 86.56 253 LYS B N 1
ATOM 4320 C CA . LYS B 1 253 ? 1.279 -1.302 23.234 1 86.56 253 LYS B CA 1
ATOM 4321 C C . LYS B 1 253 ? 1.149 0.219 23.203 1 86.56 253 LYS B C 1
ATOM 4323 O O . LYS B 1 253 ? 2.154 0.933 23.219 1 86.56 253 LYS B O 1
ATOM 4328 N N . PHE B 1 254 ? -0.045 0.689 23.078 1 91 254 PHE B N 1
ATOM 4329 C CA . PHE B 1 254 ? -0.345 2.115 23.141 1 91 254 PHE B CA 1
ATOM 4330 C C . PHE B 1 254 ? -1.7 2.355 23.797 1 91 254 PHE B C 1
ATOM 4332 O O . PHE B 1 254 ? -2.377 1.407 24.188 1 91 254 PHE B O 1
ATOM 4339 N N . SER B 1 255 ? -1.92 3.564 24.156 1 94.44 255 SER B N 1
ATOM 4340 C CA . SER B 1 255 ? -3.188 3.936 24.766 1 94.44 255 SER B CA 1
ATOM 4341 C C . SER B 1 255 ? -4.121 4.602 23.766 1 94.44 255 SER B C 1
ATOM 4343 O O . SER B 1 255 ? -3.664 5.199 22.797 1 94.44 255 SER B O 1
ATOM 4345 N N . LEU B 1 256 ? -5.387 4.453 23.953 1 95.31 256 LEU B N 1
ATOM 4346 C CA . LEU B 1 256 ? -6.375 4.871 22.969 1 95.31 256 LEU B CA 1
ATOM 4347 C C . LEU B 1 256 ? -7.559 5.559 23.656 1 95.31 256 LEU B C 1
ATOM 4349 O O . LEU B 1 256 ? -7.934 5.199 24.766 1 95.31 256 LEU B O 1
ATOM 4353 N N . ALA B 1 257 ? -8.18 6.508 22.953 1 96.19 257 ALA B N 1
ATOM 4354 C CA . ALA B 1 257 ? -9.43 7.145 23.359 1 96.19 257 ALA B CA 1
ATOM 4355 C C . ALA B 1 257 ? -10.203 7.66 22.156 1 96.19 257 ALA B C 1
ATOM 4357 O O . ALA B 1 257 ? -9.609 8.148 21.188 1 96.19 257 ALA B O 1
ATOM 4358 N N . PRO B 1 258 ? -11.547 7.535 22.172 1 95.88 258 PRO B N 1
ATOM 4359 C CA . PRO B 1 258 ? -12.305 8.125 21.078 1 95.88 258 PRO B CA 1
ATOM 4360 C C . PRO B 1 258 ? -12.234 9.648 21.047 1 95.88 258 PRO B C 1
ATOM 4362 O O . PRO B 1 258 ? -12.086 10.281 22.094 1 95.88 258 PRO B O 1
ATOM 4365 N N . LEU B 1 259 ? -12.25 10.211 19.875 1 96.81 259 LEU B N 1
ATOM 4366 C CA . LEU B 1 259 ? -12.32 11.664 19.781 1 96.81 259 LEU B CA 1
ATOM 4367 C C . LEU B 1 259 ? -13.672 12.18 20.266 1 96.81 259 LEU B C 1
ATOM 4369 O O . LEU B 1 259 ? -14.711 11.562 20 1 96.81 259 LEU B O 1
ATOM 4373 N N . ALA B 1 260 ? -13.609 13.281 20.906 1 95.19 260 ALA B N 1
ATOM 4374 C CA . ALA B 1 260 ? -14.805 13.844 21.531 1 95.19 260 ALA B CA 1
ATOM 4375 C C . ALA B 1 260 ? -15.711 14.5 20.484 1 95.19 260 ALA B C 1
ATOM 4377 O O . ALA B 1 260 ? -16.922 14.562 20.656 1 95.19 260 ALA B O 1
ATOM 4378 N N . GLU B 1 261 ? -15.141 14.961 19.422 1 91.25 261 GLU B N 1
ATOM 4379 C CA . GLU B 1 261 ? -15.906 15.68 18.406 1 91.25 261 GLU B CA 1
ATOM 4380 C C . GLU B 1 261 ? -16.875 14.758 17.688 1 91.25 261 GLU B C 1
ATOM 4382 O O . GLU B 1 261 ? -16.484 13.719 17.156 1 91.25 261 GLU B O 1
ATOM 4387 N N . ALA B 1 262 ? -18.062 15.156 17.547 1 83.12 262 ALA B N 1
ATOM 4388 C CA . ALA B 1 262 ? -19.125 14.336 16.953 1 83.12 262 ALA B CA 1
ATOM 4389 C C . ALA B 1 262 ? -18.859 14.102 15.461 1 83.12 262 ALA B C 1
ATOM 4391 O O . ALA B 1 262 ? -19.25 13.062 14.914 1 83.12 262 ALA B O 1
ATOM 4392 N N . MET B 1 263 ? -18.172 15 14.891 1 82.19 263 MET B N 1
ATOM 4393 C CA . MET B 1 263 ? -17.984 14.922 13.445 1 82.19 263 MET B CA 1
ATOM 4394 C C . MET B 1 263 ? -16.734 14.109 13.102 1 82.19 263 MET B C 1
ATOM 4396 O O . MET B 1 263 ? -16.453 13.867 11.93 1 82.19 263 MET B O 1
ATOM 4400 N N . ALA B 1 264 ? -16.047 13.742 14.109 1 88.88 264 ALA B N 1
ATOM 4401 C CA . ALA B 1 264 ? -14.852 12.945 13.875 1 88.88 264 ALA B CA 1
ATOM 4402 C C . ALA B 1 264 ? -15.203 11.492 13.602 1 88.88 264 ALA B C 1
ATOM 4404 O O . ALA B 1 264 ? -14.914 10.609 14.414 1 88.88 264 ALA B O 1
ATOM 4405 N N . MET B 1 265 ? -15.859 11.281 12.445 1 93.44 265 MET B N 1
ATOM 4406 C CA . MET B 1 265 ? -16.328 9.969 12.008 1 93.44 265 MET B CA 1
ATOM 4407 C C . MET B 1 265 ? -16.031 9.758 10.523 1 93.44 265 MET B C 1
ATOM 4409 O O . MET B 1 265 ? -15.805 10.719 9.789 1 93.44 265 MET B O 1
ATOM 4413 N N . ARG B 1 266 ? -15.961 8.547 10.141 1 94.12 266 ARG B N 1
ATOM 4414 C CA . ARG B 1 266 ? -15.93 8.227 8.719 1 94.12 266 ARG B CA 1
ATOM 4415 C C . ARG B 1 266 ? -16.984 7.184 8.367 1 94.12 266 ARG B C 1
ATOM 4417 O O . ARG B 1 266 ? -17.406 6.406 9.227 1 94.12 266 ARG B O 1
ATOM 4424 N N . GLU B 1 267 ? -17.438 7.297 7.207 1 94.06 267 GLU B N 1
ATOM 4425 C CA . GLU B 1 267 ? -18.422 6.336 6.691 1 94.06 267 GLU B CA 1
ATOM 4426 C C . GLU B 1 267 ? -17.75 5.344 5.738 1 94.06 267 GLU B C 1
ATOM 4428 O O . GLU B 1 267 ? -17.125 5.738 4.754 1 94.06 267 GLU B O 1
ATOM 4433 N N . LEU B 1 268 ? -17.922 4.066 6.086 1 96.31 268 LEU B N 1
ATOM 4434 C CA . LEU B 1 268 ? -17.422 2.994 5.227 1 96.31 268 LEU B CA 1
ATOM 4435 C C . LEU B 1 268 ? -18.484 2.576 4.219 1 96.31 268 LEU B C 1
ATOM 4437 O O . LEU B 1 268 ? -19.656 2.414 4.574 1 96.31 268 LEU B O 1
ATOM 4441 N N . VAL B 1 269 ? -18.062 2.43 2.975 1 96.62 269 VAL B N 1
ATOM 4442 C CA . VAL B 1 269 ? -18.984 2 1.931 1 96.62 269 VAL B CA 1
ATOM 4443 C C . VAL B 1 269 ? -18.391 0.814 1.173 1 96.62 269 VAL B C 1
ATOM 4445 O O . VAL B 1 269 ? -17.172 0.654 1.114 1 96.62 269 VAL B O 1
ATOM 4448 N N . LEU B 1 270 ? -19.25 -0.023 0.71 1 97.38 270 LEU B N 1
ATOM 4449 C CA . LEU B 1 270 ? -18.875 -1.021 -0.292 1 97.38 270 LEU B CA 1
ATOM 4450 C C . LEU B 1 270 ? -19.094 -0.475 -1.701 1 97.38 270 LEU B C 1
ATOM 4452 O O . LEU B 1 270 ? -20.156 0.042 -2.02 1 97.38 270 LEU B O 1
ATOM 4456 N N . ALA B 1 271 ? -18.062 -0.542 -2.527 1 96.75 271 ALA B N 1
ATOM 4457 C CA . ALA B 1 271 ? -18.141 0.07 -3.852 1 96.75 271 ALA B CA 1
ATOM 4458 C C . ALA B 1 271 ? -17.891 -0.963 -4.945 1 96.75 271 ALA B C 1
ATOM 4460 O O . ALA B 1 271 ? -17.031 -1.835 -4.805 1 96.75 271 ALA B O 1
ATOM 4461 N N . THR B 1 272 ? -18.641 -0.94 -6.027 1 95.62 272 THR B N 1
ATOM 4462 C CA . THR B 1 272 ? -18.469 -1.722 -7.246 1 95.62 272 THR B CA 1
ATOM 4463 C C . THR B 1 272 ? -18.609 -0.835 -8.477 1 95.62 272 THR B C 1
ATOM 4465 O O . THR B 1 272 ? -19.359 0.144 -8.469 1 95.62 272 THR B O 1
ATOM 4468 N N . PRO B 1 273 ? -17.875 -1.195 -9.523 1 93.5 273 PRO B N 1
ATOM 4469 C CA . PRO B 1 273 ? -18.078 -0.422 -10.75 1 93.5 273 PRO B CA 1
ATOM 4470 C C . PRO B 1 273 ? -19.469 -0.589 -11.336 1 93.5 273 PRO B C 1
ATOM 4472 O O . PRO B 1 273 ? -20.031 -1.687 -11.297 1 93.5 273 PRO B O 1
ATOM 4475 N N . ARG B 1 274 ? -20 0.475 -11.891 1 90.06 274 ARG B N 1
ATOM 4476 C CA . ARG B 1 274 ? -21.312 0.403 -12.516 1 90.06 274 ARG B CA 1
ATOM 4477 C C . ARG B 1 274 ? -21.234 -0.264 -13.891 1 90.06 274 ARG B C 1
ATOM 4479 O O . ARG B 1 274 ? -22.219 -0.791 -14.391 1 90.06 274 ARG B O 1
ATOM 4486 N N . THR B 1 275 ? -20.141 -0.149 -14.5 1 78.19 275 THR B N 1
ATOM 4487 C CA . THR B 1 275 ? -19.969 -0.625 -15.867 1 78.19 275 THR B CA 1
ATOM 4488 C C . THR B 1 275 ? -19.984 -2.15 -15.914 1 78.19 275 THR B C 1
ATOM 4490 O O . THR B 1 275 ? -20.281 -2.738 -16.953 1 78.19 275 THR B O 1
ATOM 4493 N N . ASN B 1 276 ? -19.672 -2.713 -14.852 1 69.88 276 ASN B N 1
ATOM 4494 C CA . ASN B 1 276 ? -19.516 -4.164 -14.906 1 69.88 276 ASN B CA 1
ATOM 4495 C C . ASN B 1 276 ? -20.703 -4.879 -14.258 1 69.88 276 ASN B C 1
ATOM 4497 O O . ASN B 1 276 ? -21.266 -4.387 -13.281 1 69.88 276 ASN B O 1
ATOM 4501 N N . ARG B 1 277 ? -21.219 -5.805 -15.016 1 68.75 277 ARG B N 1
ATOM 4502 C CA . ARG B 1 277 ? -22.156 -6.715 -14.359 1 68.75 277 ARG B CA 1
ATOM 4503 C C . ARG B 1 277 ? -21.469 -7.461 -13.211 1 68.75 277 ARG B C 1
ATOM 4505 O O . ARG B 1 277 ? -20.375 -7.992 -13.375 1 68.75 277 ARG B O 1
ATOM 4512 N N . SER B 1 278 ? -22.047 -7.352 -12.141 1 83.06 278 SER B N 1
ATOM 4513 C CA . SER B 1 278 ? -21.531 -8.117 -11.008 1 83.06 278 SER B CA 1
ATOM 4514 C C . SER B 1 278 ? -21.766 -9.609 -11.195 1 83.06 278 SER B C 1
ATOM 4516 O O . SER B 1 278 ? -22.922 -10.062 -11.211 1 83.06 278 SER B O 1
ATOM 4518 N N . THR B 1 279 ? -20.766 -10.328 -11.398 1 89.12 279 THR B N 1
ATOM 4519 C CA . THR B 1 279 ? -20.859 -11.781 -11.523 1 89.12 279 THR B CA 1
ATOM 4520 C C . THR B 1 279 ? -21.281 -12.406 -10.195 1 89.12 279 THR B C 1
ATOM 4522 O O . THR B 1 279 ? -21.266 -11.742 -9.156 1 89.12 279 THR B O 1
ATOM 4525 N N . GLY B 1 280 ? -21.75 -13.578 -10.289 1 91.88 280 GLY B N 1
ATOM 4526 C CA . GLY B 1 280 ? -22.047 -14.32 -9.07 1 91.88 280 GLY B CA 1
ATOM 4527 C C . GLY B 1 280 ? -20.89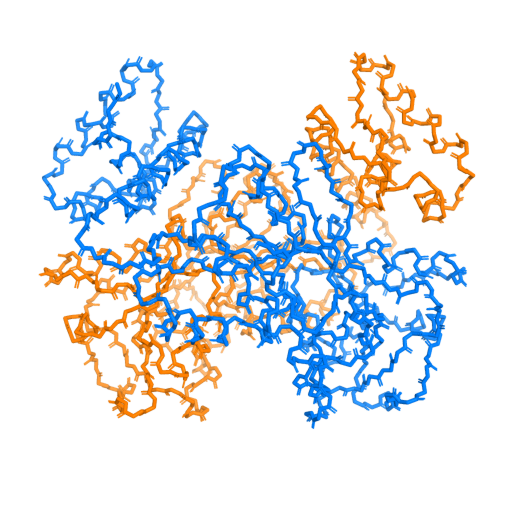1 -14.367 -8.094 1 91.88 280 GLY B C 1
ATOM 4528 O O . GLY B 1 280 ? -21.078 -14.25 -6.883 1 91.88 280 GLY B O 1
ATOM 4529 N N . ALA B 1 281 ? -19.703 -14.484 -8.617 1 94.5 281 ALA B N 1
ATOM 4530 C CA . ALA B 1 281 ? -18.5 -14.539 -7.785 1 94.5 281 ALA B CA 1
ATOM 4531 C C . ALA B 1 281 ? -18.281 -13.219 -7.047 1 94.5 281 ALA B C 1
ATOM 4533 O O . ALA B 1 281 ? -17.969 -13.211 -5.859 1 94.5 281 ALA B O 1
ATOM 4534 N N . VAL B 1 282 ? -18.5 -12.133 -7.707 1 95.81 282 VAL B N 1
ATOM 4535 C CA . VAL B 1 282 ? -18.312 -10.812 -7.109 1 95.81 282 VAL B CA 1
ATOM 4536 C C . VAL B 1 282 ? -19.328 -10.602 -5.996 1 95.81 282 VAL B C 1
ATOM 4538 O O . VAL B 1 282 ? -18.984 -10.125 -4.914 1 95.81 282 VAL B O 1
ATOM 4541 N N . ARG B 1 283 ? -20.547 -10.992 -6.242 1 95.75 283 ARG B N 1
ATOM 4542 C CA . ARG B 1 283 ? -21.609 -10.867 -5.234 1 95.75 283 ARG B CA 1
ATOM 4543 C C . ARG B 1 283 ? -21.297 -11.742 -4.02 1 95.75 283 ARG B C 1
ATOM 4545 O O . ARG B 1 283 ? -21.531 -11.328 -2.879 1 95.75 283 ARG B O 1
ATOM 4552 N N . ALA B 1 284 ? -20.812 -12.867 -4.305 1 96.06 284 ALA B N 1
ATOM 4553 C CA . ALA B 1 284 ? -20.453 -13.781 -3.223 1 96.06 284 ALA B CA 1
ATOM 4554 C C . ALA B 1 284 ? -19.375 -13.188 -2.33 1 96.06 284 ALA B C 1
ATOM 4556 O O . ALA B 1 284 ? -19.469 -13.242 -1.103 1 96.06 284 ALA B O 1
ATOM 4557 N N . VAL B 1 285 ? -18.375 -12.617 -2.928 1 97.75 285 VAL B N 1
ATOM 4558 C CA . VAL B 1 285 ? -17.25 -12.047 -2.186 1 97.75 285 VAL B CA 1
ATOM 4559 C C . VAL B 1 285 ? -17.703 -10.797 -1.44 1 97.75 285 VAL B C 1
ATOM 4561 O O . VAL B 1 285 ? -17.344 -10.594 -0.279 1 97.75 285 VAL B O 1
ATOM 4564 N N . ALA B 1 286 ? -18.516 -10 -2.08 1 97.75 286 ALA B N 1
ATOM 4565 C CA . ALA B 1 286 ? -19.078 -8.828 -1.428 1 97.75 286 ALA B CA 1
ATOM 4566 C C . ALA B 1 286 ? -19.922 -9.227 -0.213 1 97.75 286 ALA B C 1
ATOM 4568 O O . ALA B 1 286 ? -19.812 -8.609 0.851 1 97.75 286 ALA B O 1
ATOM 4569 N N . GLY B 1 287 ? -20.734 -10.203 -0.438 1 97.44 287 GLY B N 1
ATOM 4570 C CA . GLY B 1 287 ? -21.531 -10.711 0.666 1 97.44 287 GLY B CA 1
ATOM 4571 C C . GLY B 1 287 ? -20.703 -11.227 1.821 1 97.44 287 GLY B C 1
ATOM 4572 O O . GLY B 1 287 ? -21.016 -10.977 2.986 1 97.44 287 GLY B O 1
ATOM 4573 N N . ALA B 1 288 ? -19.656 -11.93 1.505 1 97.94 288 ALA B N 1
ATOM 4574 C CA . ALA B 1 288 ? -18.75 -12.438 2.531 1 97.94 288 ALA B CA 1
ATOM 4575 C C . ALA B 1 288 ? -18.109 -11.289 3.318 1 97.94 288 ALA B C 1
ATOM 4577 O O . ALA B 1 288 ? -18.016 -11.352 4.547 1 97.94 288 ALA B O 1
ATOM 4578 N N . LEU B 1 289 ? -17.672 -10.281 2.633 1 97.81 289 LEU B N 1
ATOM 4579 C CA . LEU B 1 289 ? -17.078 -9.102 3.264 1 97.81 289 LEU B CA 1
ATOM 4580 C C . LEU B 1 289 ? -18.047 -8.469 4.25 1 97.81 289 LEU B C 1
ATOM 4582 O O . LEU B 1 289 ? -17.672 -8.156 5.383 1 97.81 289 LEU B O 1
ATOM 4586 N N . LEU B 1 290 ? -19.266 -8.344 3.824 1 98.06 290 LEU B N 1
ATOM 4587 C CA . LEU B 1 290 ? -20.281 -7.719 4.668 1 98.06 290 LEU B CA 1
ATOM 4588 C C . LEU B 1 290 ? -20.594 -8.586 5.883 1 98.06 290 LEU B C 1
ATOM 4590 O O . LEU B 1 290 ? -20.766 -8.07 6.988 1 98.06 290 LEU B O 1
ATOM 4594 N N . ARG B 1 291 ? -20.625 -9.859 5.672 1 97.56 291 ARG B N 1
ATOM 4595 C CA . ARG B 1 291 ? -20.891 -10.766 6.781 1 97.56 291 ARG B CA 1
ATOM 4596 C C . ARG B 1 291 ? -19.781 -10.68 7.824 1 97.56 291 ARG B C 1
ATOM 4598 O O . ARG B 1 291 ? -20.047 -10.664 9.031 1 97.56 291 ARG B O 1
ATOM 4605 N N . ILE B 1 292 ? -18.594 -10.625 7.398 1 97.62 292 ILE B N 1
ATOM 4606 C CA . ILE B 1 292 ? -17.438 -10.578 8.289 1 97.62 292 ILE B CA 1
ATOM 4607 C C . ILE B 1 292 ? -17.453 -9.266 9.078 1 97.62 292 ILE B C 1
ATOM 4609 O O . ILE B 1 292 ? -17.25 -9.258 10.297 1 97.62 292 ILE B O 1
ATOM 4613 N N . LEU B 1 293 ? -17.688 -8.172 8.383 1 97.44 293 LEU B N 1
ATOM 4614 C CA . LEU B 1 293 ? -17.734 -6.871 9.039 1 97.44 293 LEU B CA 1
ATOM 4615 C C . LEU B 1 293 ? -18.891 -6.82 10.047 1 97.44 293 LEU B C 1
ATOM 4617 O O . LEU B 1 293 ? -18.734 -6.277 11.141 1 97.44 293 LEU B O 1
ATOM 4621 N N . HIS B 1 294 ? -20 -7.363 9.656 1 97.94 294 HIS B N 1
ATOM 4622 C CA . HIS B 1 294 ? -21.125 -7.418 10.57 1 97.94 294 HIS B CA 1
ATOM 4623 C C . HIS B 1 294 ? -20.797 -8.242 11.812 1 97.94 294 HIS B C 1
ATOM 4625 O O . HIS B 1 294 ? -21.125 -7.848 12.93 1 97.94 294 HIS B O 1
ATOM 4631 N N . GLY B 1 295 ? -20.219 -9.375 11.562 1 96.69 295 GLY B N 1
ATOM 4632 C CA . GLY B 1 295 ? -19.781 -10.195 12.68 1 96.69 295 GLY B CA 1
ATOM 4633 C C . GLY B 1 295 ? -18.844 -9.469 13.625 1 96.69 295 GLY B C 1
ATOM 4634 O O . GLY B 1 295 ? -18.969 -9.586 14.844 1 96.69 295 GLY B O 1
ATOM 4635 N N . ALA B 1 296 ? -17.891 -8.742 13.086 1 95.12 296 ALA B N 1
ATOM 4636 C CA . ALA B 1 296 ? -16.953 -7.973 13.906 1 95.12 296 ALA B CA 1
ATOM 4637 C C . ALA B 1 296 ? -17.688 -6.926 14.734 1 95.12 296 ALA B C 1
ATOM 4639 O O . ALA B 1 296 ? -17.344 -6.688 15.898 1 95.12 296 ALA B O 1
ATOM 4640 N N . ALA B 1 297 ? -18.656 -6.277 14.117 1 95.25 297 ALA B N 1
ATOM 4641 C CA . ALA B 1 297 ? -19.469 -5.281 14.82 1 95.25 297 ALA B CA 1
ATOM 4642 C C . ALA B 1 297 ? -20.234 -5.914 15.984 1 95.25 297 ALA B C 1
ATOM 4644 O O . ALA B 1 297 ? -20.266 -5.359 17.094 1 95.25 297 ALA B O 1
ATOM 4645 N N . LEU B 1 298 ? -20.781 -7.078 15.75 1 95.38 298 LEU B N 1
ATOM 4646 C CA . LEU B 1 298 ? -21.594 -7.766 16.75 1 95.38 298 LEU B CA 1
ATOM 4647 C C . LEU B 1 298 ? -20.734 -8.297 17.875 1 95.38 298 LEU B C 1
ATOM 4649 O O . LEU B 1 298 ? -21.156 -8.305 19.031 1 95.38 298 LEU B O 1
ATOM 4653 N N . GLU B 1 299 ? -19.516 -8.695 17.562 1 93.62 299 GLU B N 1
ATOM 4654 C CA . GLU B 1 299 ? -18.656 -9.367 18.531 1 93.62 299 GLU B CA 1
ATOM 4655 C C . GLU B 1 299 ? -17.812 -8.367 19.312 1 93.62 299 GLU B C 1
ATOM 4657 O O . GLU B 1 299 ? -17.047 -8.75 20.203 1 93.62 299 GLU B O 1
ATOM 4662 N N . GLY B 1 300 ? -17.844 -7.102 18.938 1 90.06 300 GLY B N 1
ATOM 4663 C CA . GLY B 1 300 ? -17.109 -6.07 19.641 1 90.06 300 GLY B CA 1
ATOM 4664 C C . GLY B 1 300 ? -15.68 -5.926 19.156 1 90.06 300 GLY B C 1
ATOM 4665 O O . GLY B 1 300 ? -14.867 -5.254 19.797 1 90.06 300 GLY B O 1
ATOM 4666 N N . ARG B 1 301 ? -15.352 -6.535 18.062 1 92.88 301 ARG B N 1
ATOM 4667 C CA . ARG B 1 301 ? -14.016 -6.426 17.484 1 92.88 301 ARG B CA 1
ATOM 4668 C C . ARG B 1 301 ? -13.867 -5.133 16.688 1 92.88 301 ARG B C 1
ATOM 4670 O O . ARG B 1 301 ? -12.773 -4.812 16.203 1 92.88 301 ARG B O 1
ATOM 4677 N N . TRP B 1 302 ? -14.844 -4.426 16.469 1 93.56 302 TRP B N 1
ATOM 4678 C CA . TRP B 1 302 ? -14.93 -3.127 15.805 1 93.56 302 TRP B CA 1
ATOM 4679 C C . TRP B 1 302 ? -15.57 -2.09 16.719 1 93.56 302 TRP B C 1
ATOM 4681 O O . TRP B 1 302 ? -16.734 -1.743 16.547 1 93.56 302 TRP B O 1
ATOM 4691 N N . PRO B 1 303 ? -14.734 -1.515 17.516 1 89.5 303 PRO B N 1
ATOM 4692 C CA . PRO B 1 303 ? -15.297 -0.595 18.5 1 89.5 303 PRO B CA 1
ATOM 4693 C C . PRO B 1 303 ? -15.883 0.666 17.875 1 89.5 303 PRO B C 1
ATOM 4695 O O . PRO B 1 303 ? -15.406 1.115 16.828 1 89.5 303 PRO B O 1
ATOM 4698 N N . SER B 1 304 ? -16.906 1.229 18.516 1 90.75 304 SER B N 1
ATOM 4699 C CA . SER B 1 304 ? -17.516 2.51 18.188 1 90.75 304 SER B CA 1
ATOM 4700 C C . SER B 1 304 ? -18.109 2.492 16.781 1 90.75 304 SER B C 1
ATOM 4702 O O . SER B 1 304 ? -18.109 3.514 16.094 1 90.75 304 SER B O 1
ATOM 4704 N N . VAL B 1 305 ? -18.453 1.31 16.312 1 94.94 305 VAL B N 1
ATOM 4705 C CA . VAL B 1 305 ? -19.047 1.194 14.984 1 94.94 305 VAL B CA 1
ATOM 4706 C C . VAL B 1 305 ? -20.562 1.365 15.078 1 94.94 305 VAL B C 1
ATOM 4708 O O . VAL B 1 305 ? -21.172 0.939 16.062 1 94.94 305 VAL B O 1
ATOM 4711 N N . VAL B 1 306 ? -21.141 2.1 14.172 1 95.94 306 VAL B N 1
ATOM 4712 C CA . VAL B 1 306 ? -22.578 2.141 13.93 1 95.94 306 VAL B CA 1
ATOM 4713 C C . VAL B 1 306 ? -22.891 1.413 12.625 1 95.94 306 VAL B C 1
ATOM 4715 O O . VAL B 1 306 ? -22.594 1.909 11.539 1 95.94 306 VAL B O 1
ATOM 4718 N N . TRP B 1 307 ? -23.453 0.229 12.742 1 96.75 307 TRP B N 1
ATOM 4719 C CA . TRP B 1 307 ? -23.781 -0.621 11.602 1 96.75 307 TRP B CA 1
ATOM 4720 C C . TRP B 1 307 ? -25.016 -0.111 10.875 1 96.75 307 TRP B C 1
ATOM 4722 O O . TRP B 1 307 ? -26.016 0.218 11.516 1 96.75 307 TRP B O 1
ATOM 4732 N N . HIS B 1 308 ? -25 -0.04 9.516 1 96.25 308 HIS B N 1
ATOM 4733 C CA . HIS B 1 308 ? -26.062 0.623 8.781 1 96.25 308 HIS B CA 1
ATOM 4734 C C . HIS B 1 308 ? -26.906 -0.386 8.008 1 96.25 308 HIS B C 1
ATOM 4736 O O . HIS B 1 308 ? -27.875 -0.01 7.336 1 96.25 308 HIS B O 1
ATOM 4742 N N . LEU B 1 309 ? -26.438 -1.562 8.156 1 93.12 309 LEU B N 1
ATOM 4743 C CA . LEU B 1 309 ? -27.156 -2.564 7.371 1 93.12 309 LEU B CA 1
ATOM 4744 C C . LEU B 1 309 ? -27.969 -3.488 8.273 1 93.12 309 LEU B C 1
ATOM 4746 O O . LEU B 1 309 ? -27.781 -3.492 9.492 1 93.12 309 LEU B O 1
ATOM 4750 N N . GLY B 1 310 ? -29.047 -4.086 7.891 1 90.69 310 GLY B N 1
ATOM 4751 C CA . GLY B 1 310 ? -29.891 -5.016 8.633 1 90.69 310 GLY B CA 1
ATOM 4752 C C . GLY B 1 310 ? -29.156 -6.277 9.047 1 90.69 310 GLY B C 1
ATOM 4753 O O . GLY B 1 310 ? -27.922 -6.316 9.055 1 90.69 310 GLY B O 1
ATOM 4754 N N . GLU B 1 311 ? -29.781 -7.277 9.43 1 88.12 311 GLU B N 1
ATOM 4755 C CA . GLU B 1 311 ? -29.234 -8.492 10.016 1 88.12 311 GLU B CA 1
ATOM 4756 C C . GLU B 1 311 ? -28.672 -9.422 8.945 1 88.12 311 GLU B C 1
ATOM 4758 O O . GLU B 1 311 ? -27.891 -10.328 9.25 1 88.12 311 GLU B O 1
ATOM 4763 N N . GLU B 1 312 ? -29.094 -9.211 7.766 1 91 312 GLU B N 1
ATOM 4764 C CA . GLU B 1 312 ? -28.578 -10.008 6.648 1 91 312 GLU B CA 1
ATOM 4765 C C . GLU B 1 312 ? -27.969 -9.117 5.574 1 91 312 GLU B C 1
ATOM 4767 O O . GLU B 1 312 ? -28.5 -9.008 4.473 1 91 312 GLU B O 1
ATOM 4772 N N . PRO B 1 313 ? -26.797 -8.648 5.887 1 90.31 313 PRO B N 1
ATOM 4773 C CA . PRO B 1 313 ? -26.219 -7.645 4.984 1 90.31 313 PRO B CA 1
ATOM 4774 C C . PRO B 1 313 ? -25.844 -8.219 3.619 1 90.31 313 PRO B C 1
ATOM 4776 O O . PRO B 1 313 ? -25.844 -7.5 2.621 1 90.31 313 PRO B O 1
ATOM 4779 N N . GLU B 1 314 ? -25.578 -9.531 3.529 1 87.75 314 GLU B N 1
ATOM 4780 C CA . GLU B 1 314 ? -25.203 -10.156 2.268 1 87.75 314 GLU B CA 1
ATOM 4781 C C . GLU B 1 314 ? -26.344 -10.125 1.261 1 87.75 314 GLU B C 1
ATOM 4783 O O . GLU B 1 314 ? -26.125 -10.25 0.055 1 87.75 314 GLU B O 1
ATOM 4788 N N . ALA B 1 315 ? -27.547 -9.922 1.723 1 86.38 315 ALA B N 1
ATOM 4789 C CA . ALA B 1 315 ? -28.719 -9.875 0.85 1 86.38 315 ALA B CA 1
ATOM 4790 C C . ALA B 1 315 ? -28.781 -8.555 0.082 1 86.38 315 ALA B C 1
ATOM 4792 O O . ALA B 1 315 ? -29.531 -8.422 -0.884 1 86.38 315 ALA B O 1
ATOM 4793 N N . ARG B 1 316 ? -27.938 -7.594 0.438 1 88.06 316 ARG B N 1
ATOM 4794 C CA . ARG B 1 316 ? -27.984 -6.25 -0.135 1 88.06 316 ARG B CA 1
ATOM 4795 C C . ARG B 1 316 ? -27.094 -6.156 -1.369 1 88.06 316 ARG B C 1
ATOM 4797 O O . ARG B 1 316 ? -27.047 -5.117 -2.031 1 88.06 316 ARG B O 1
ATOM 4804 N N . VAL B 1 317 ? -26.359 -7.305 -1.622 1 90.19 317 VAL B N 1
ATOM 4805 C CA . VAL B 1 317 ? -25.422 -7.234 -2.75 1 90.19 317 VAL B CA 1
ATOM 4806 C C . VAL B 1 317 ? -25.781 -8.305 -3.775 1 90.19 317 VAL B C 1
ATOM 4808 O O . VAL B 1 317 ? -26.375 -9.328 -3.432 1 90.19 317 VAL B O 1
#

Foldseek 3Di:
DDLVLLQLLLLCAVVLALCRSCVVVVHDSVVSVVSQVVVCVVVVHHQWDQDPVGTHGDPVVVVSNLVSVQVNVVVQQVVFQPPPDDPDAAGEAEEEEELLQCVQPVVVLVVVCCVPPVRYHYHYHYFFQLVVLVCQQSVVHFKYKHWDDHDVVFKDKAWWWKFFKKKWAALVVVAAAVDADAVVVQQVKAEEEEDPPGPRRVLNVVSCVVVVHDHHHQYYHRHVVVRNVCRLVHSGMYIGTQSSCLVPVPVSSIYMYTHPDPSRMIIMMMMGTPPDDQGPSNLVSVQSRSVSVVVCVVVVSRPRMGTDAPPRNSVVD/DDLVLLQLLLLCAVVQALCRSCVVVVHDSVVSVVSQVVVCVVVVHHQWDQDPRGTHGDPVVVVSNLVSVQVVQVVQQVVFQPPPDDPDAAGEAEEEEELLQCVQPVVVLVVVCCVPPVRYHYHYHYFFQLVVLVCQQSVVHFKYKHWDDHDVVFKDKAWWWKFFKKKWAALVVVAAAVDADAVVVQQVKAEEEEDPPGPRRVLNVVSCVVVVHDHHHQYYHRHVVVRNVCRLVPSGMYIGTQSNCLVPVPVSSIYMYTHPDPSRMIIMMMMGTPPDDQGPSNLVSVQSRSVSVVVCVVVCSRPRMGTDADPRNSVVD

pLDDT: mean 92.35, std 6.58, range [57.19, 98.5]

Radius of gyration: 24.11 Å; Cα contacts (8 Å, |Δi|>4): 1269; chains: 2; bounding box: 62×61×65 Å